Protein AF-A0A8T3WUC4-F1 (afdb_monomer_lite)

Structure (mmCIF, N/CA/C/O backbone):
data_AF-A0A8T3WUC4-F1
#
_entry.id   AF-A0A8T3WUC4-F1
#
loop_
_atom_site.group_PDB
_atom_site.id
_atom_site.type_symbol
_atom_site.label_atom_id
_atom_site.label_alt_id
_atom_site.label_comp_id
_atom_site.label_asym_id
_atom_site.label_entity_id
_atom_site.label_seq_id
_atom_site.pdbx_PDB_ins_code
_atom_site.Cartn_x
_atom_site.Cartn_y
_atom_site.Cartn_z
_atom_site.occupancy
_atom_site.B_iso_or_equiv
_atom_site.auth_seq_id
_atom_site.auth_comp_id
_atom_site.auth_asym_id
_atom_site.auth_atom_id
_atom_site.pdbx_PDB_model_num
ATOM 1 N N . MET A 1 1 ? -22.134 2.628 9.542 1.00 57.22 1 MET A N 1
ATOM 2 C CA . MET A 1 1 ? -23.073 1.561 9.973 1.00 57.22 1 MET A CA 1
ATOM 3 C C . MET A 1 1 ? -24.244 2.243 10.643 1.00 57.22 1 MET A C 1
ATOM 5 O O . MET A 1 1 ? -23.984 3.218 11.329 1.00 57.22 1 MET A O 1
ATOM 9 N N . ASP A 1 2 ? -25.475 1.762 10.462 1.00 74.12 2 ASP A N 1
ATOM 10 C CA . ASP A 1 2 ? -26.669 2.461 10.963 1.00 74.12 2 ASP A CA 1
ATOM 11 C C . ASP A 1 2 ? -27.264 1.668 12.128 1.00 74.12 2 ASP A C 1
ATOM 13 O O . ASP A 1 2 ? -27.366 0.436 12.059 1.00 74.12 2 ASP A O 1
ATOM 17 N N . GLY A 1 3 ? -27.671 2.361 13.187 1.00 86.12 3 GLY A N 1
ATOM 18 C CA . GLY A 1 3 ? -28.251 1.736 14.368 1.00 86.12 3 GLY A CA 1
ATOM 19 C C . GLY A 1 3 ? -29.194 2.658 15.124 1.00 86.12 3 GLY A C 1
ATOM 20 O O . GLY A 1 3 ? -29.451 3.788 14.723 1.00 86.12 3 GLY A O 1
ATOM 21 N N . THR A 1 4 ? -29.687 2.163 16.255 1.00 92.19 4 THR A N 1
ATOM 22 C CA . THR A 1 4 ? -30.542 2.922 17.171 1.00 92.19 4 THR A CA 1
ATOM 23 C C . THR A 1 4 ? -30.064 2.732 18.600 1.00 92.19 4 THR A C 1
ATOM 25 O O . THR A 1 4 ? -29.725 1.611 18.994 1.00 92.19 4 THR A O 1
ATOM 28 N N . ILE A 1 5 ? -30.108 3.791 19.399 1.00 94.88 5 ILE A N 1
ATOM 29 C CA . ILE A 1 5 ? -29.884 3.733 20.847 1.00 94.88 5 ILE A CA 1
ATOM 30 C C . ILE A 1 5 ? -31.087 4.282 21.604 1.00 94.88 5 ILE A C 1
ATOM 32 O O . ILE A 1 5 ? -31.905 5.008 21.046 1.00 94.88 5 ILE A O 1
ATOM 36 N N . THR A 1 6 ? -31.173 3.978 22.897 1.00 94.88 6 THR A N 1
ATOM 37 C CA . THR A 1 6 ? -32.136 4.609 23.803 1.00 94.88 6 THR A CA 1
ATOM 38 C C . THR A 1 6 ? -31.389 5.438 24.835 1.00 94.88 6 THR A C 1
ATOM 40 O O . THR A 1 6 ? -30.487 4.933 25.499 1.00 94.88 6 THR A O 1
ATOM 43 N N . PHE A 1 7 ? -31.790 6.694 25.004 1.00 95.44 7 PHE A N 1
ATOM 44 C CA . PHE A 1 7 ? -31.236 7.587 26.015 1.00 95.44 7 PHE A CA 1
ATOM 45 C C . PHE A 1 7 ? -32.336 8.494 26.571 1.00 95.44 7 PHE A C 1
ATOM 47 O O . PHE A 1 7 ? -33.139 9.051 25.822 1.00 95.44 7 PHE A O 1
ATOM 54 N N . GLN A 1 8 ? -32.429 8.605 27.898 1.00 93.56 8 GLN A N 1
ATOM 55 C CA . GLN A 1 8 ? -33.481 9.371 28.586 1.00 93.56 8 GLN A CA 1
ATOM 56 C C . GLN A 1 8 ? -34.918 9.017 28.158 1.00 93.56 8 GLN A C 1
ATOM 58 O O . GLN A 1 8 ? -35.809 9.870 28.120 1.00 93.56 8 GLN A O 1
ATOM 63 N N . GLY A 1 9 ? -35.151 7.751 27.806 1.00 92.38 9 GLY A N 1
ATOM 64 C CA . GLY A 1 9 ? -36.456 7.259 27.362 1.00 92.38 9 GLY A CA 1
ATOM 65 C C . GLY A 1 9 ? -36.867 7.667 25.941 1.00 92.38 9 GLY A C 1
ATOM 66 O O . GLY A 1 9 ? -38.019 7.436 25.577 1.00 92.38 9 GLY A O 1
ATOM 67 N N . ALA A 1 10 ? -35.962 8.252 25.152 1.00 94.44 10 ALA A N 1
ATOM 68 C CA . ALA A 1 10 ? -36.136 8.478 23.719 1.00 94.44 10 ALA A CA 1
ATOM 69 C C . ALA A 1 10 ? -35.209 7.556 22.915 1.00 94.44 10 ALA A C 1
ATOM 71 O O . ALA A 1 10 ? -34.124 7.206 23.381 1.00 94.44 10 ALA A O 1
ATOM 72 N N . GLU A 1 11 ? -35.652 7.156 21.726 1.00 95.69 11 GLU A N 1
ATOM 73 C CA . GLU A 1 11 ? -34.821 6.459 20.743 1.00 95.69 11 GLU A CA 1
ATOM 74 C C . GLU A 1 11 ? -34.134 7.489 19.842 1.00 95.69 11 GLU A C 1
ATOM 76 O O . GLU A 1 11 ? -34.745 8.509 19.524 1.00 95.69 11 GLU A O 1
ATOM 81 N N . TYR A 1 12 ? -32.880 7.227 19.474 1.00 93.75 12 TYR A N 1
ATOM 82 C CA . TYR A 1 12 ? -32.089 8.067 18.577 1.00 93.75 12 TYR A CA 1
ATOM 83 C C . TYR A 1 12 ? -31.428 7.206 17.512 1.00 93.75 12 TYR A C 1
ATOM 85 O O . TYR A 1 12 ? -30.850 6.160 17.835 1.00 93.75 12 TYR A O 1
ATOM 93 N N . ASP A 1 13 ? -31.459 7.688 16.276 1.00 94.44 13 ASP A N 1
ATOM 94 C CA . ASP A 1 13 ? -30.699 7.105 15.175 1.00 94.44 13 ASP A CA 1
ATOM 95 C C . ASP A 1 13 ? -29.213 7.481 15.290 1.00 94.44 13 ASP A C 1
ATOM 97 O O . ASP A 1 13 ? -28.855 8.623 15.608 1.00 94.44 13 ASP A O 1
ATOM 101 N N . ILE A 1 14 ? -28.342 6.504 15.038 1.00 93.62 14 ILE A N 1
ATOM 102 C CA . ILE A 1 14 ? -26.885 6.668 15.068 1.00 93.62 14 ILE A CA 1
ATOM 103 C C . ILE A 1 14 ? -26.254 6.147 13.789 1.00 93.62 14 ILE A C 1
ATOM 105 O O . ILE A 1 14 ? -26.761 5.213 13.159 1.00 93.62 14 ILE A O 1
ATOM 109 N N . GLU A 1 15 ? -25.105 6.726 13.463 1.00 91.81 15 GLU A N 1
ATOM 110 C CA . GLU A 1 15 ? -24.282 6.343 12.329 1.00 91.81 15 GLU A CA 1
ATOM 111 C C . GLU A 1 15 ? -22.811 6.246 12.744 1.00 91.81 15 GLU A C 1
ATOM 113 O O . GLU A 1 15 ? -22.287 7.074 13.488 1.00 91.81 15 GLU A O 1
ATOM 118 N N . GLU A 1 16 ? -22.134 5.218 12.246 1.00 91.31 16 GLU A N 1
ATOM 119 C CA . GLU A 1 16 ? -20.689 5.041 12.394 1.00 91.31 16 GLU A CA 1
ATOM 120 C C . GLU A 1 16 ? -19.970 5.292 11.068 1.00 91.31 16 GLU A C 1
ATOM 122 O O . GLU A 1 16 ? -20.367 4.730 10.036 1.00 91.31 16 GLU A O 1
ATOM 127 N N . PHE A 1 17 ? -18.880 6.055 11.114 1.00 90.00 17 PHE A N 1
ATOM 128 C CA . PHE A 1 17 ? -18.072 6.431 9.957 1.00 90.00 17 PHE A CA 1
ATOM 129 C C . PHE A 1 17 ? -16.621 6.009 10.150 1.00 90.00 17 PHE A C 1
ATOM 131 O O . PHE A 1 17 ? -16.061 6.191 11.226 1.00 90.00 17 PHE A O 1
ATOM 138 N N . LEU A 1 18 ? -16.014 5.486 9.087 1.00 91.31 18 LEU A N 1
ATOM 139 C CA . LEU A 1 18 ? -14.565 5.449 8.932 1.00 91.31 18 LEU A CA 1
ATOM 140 C C . LEU A 1 18 ? -14.216 6.463 7.852 1.00 91.31 18 LEU A C 1
ATOM 142 O O . LEU A 1 18 ? -14.682 6.336 6.717 1.00 91.31 18 LEU A O 1
ATOM 146 N N . GLU A 1 19 ? -13.400 7.442 8.201 1.00 89.69 19 GLU A N 1
ATOM 147 C CA . GLU A 1 19 ? -12.905 8.438 7.269 1.00 89.69 19 GLU A CA 1
ATOM 148 C C . GLU A 1 19 ? -11.410 8.272 7.056 1.00 89.69 19 GLU A C 1
ATOM 150 O O . GLU A 1 19 ? -10.634 8.107 7.995 1.00 89.69 19 GLU A O 1
ATOM 155 N N . ILE A 1 20 ? -11.029 8.310 5.785 1.00 90.75 20 ILE A N 1
ATOM 156 C CA . ILE A 1 20 ? -9.648 8.243 5.332 1.00 90.75 20 ILE A CA 1
ATOM 157 C C . ILE A 1 20 ? -9.427 9.487 4.477 1.00 90.75 20 ILE A C 1
ATOM 159 O O . ILE A 1 20 ? -10.244 9.786 3.603 1.00 90.75 20 ILE A O 1
ATOM 163 N N . ASN A 1 21 ? -8.327 10.195 4.715 1.00 88.00 21 ASN A N 1
ATOM 164 C CA . ASN A 1 21 ? -7.932 11.413 3.999 1.00 88.00 21 ASN A CA 1
ATOM 165 C C . ASN A 1 21 ? -8.802 12.651 4.267 1.00 88.00 21 ASN A C 1
ATOM 167 O O . ASN A 1 21 ? -9.012 13.483 3.378 1.00 88.00 21 ASN A O 1
ATOM 171 N N . GLN A 1 22 ? -9.318 12.796 5.489 1.00 81.56 22 GLN A N 1
ATOM 172 C CA . GLN A 1 22 ? -10.042 14.005 5.882 1.00 81.56 22 GLN A CA 1
ATOM 173 C C . GLN A 1 22 ? -9.071 15.193 6.051 1.00 81.56 22 GLN A C 1
ATOM 175 O O . GLN A 1 22 ? -7.919 15.034 6.449 1.00 81.56 22 GLN A O 1
ATOM 180 N N . ALA A 1 23 ? -9.540 16.407 5.745 1.00 75.75 23 ALA A N 1
ATOM 181 C CA . ALA A 1 23 ? -8.845 17.675 6.021 1.00 75.75 23 ALA A CA 1
ATOM 182 C C . ALA A 1 23 ? -7.428 17.837 5.413 1.00 75.75 23 ALA A C 1
ATOM 184 O O . ALA A 1 23 ? -6.690 18.740 5.801 1.00 75.75 23 ALA A O 1
ATOM 185 N N . GLY A 1 24 ? -7.070 17.036 4.404 1.00 77.75 24 GLY A N 1
ATOM 186 C CA . GLY A 1 24 ? -5.795 17.142 3.684 1.00 77.75 24 GLY A CA 1
ATOM 187 C C . GLY A 1 24 ? -4.657 16.292 4.252 1.00 77.75 24 GLY A C 1
ATOM 188 O O . GLY A 1 24 ? -3.587 16.268 3.643 1.00 77.75 24 GLY A O 1
ATOM 189 N N . ASN A 1 25 ? -4.885 15.564 5.348 1.00 87.25 25 ASN A N 1
ATOM 190 C CA . ASN A 1 25 ? -3.987 14.494 5.782 1.00 87.25 25 ASN A CA 1
ATOM 191 C C . ASN A 1 25 ? -4.116 13.310 4.819 1.00 87.25 25 ASN A C 1
ATOM 193 O O . ASN A 1 25 ? -5.189 13.084 4.257 1.00 87.25 25 ASN A O 1
ATOM 197 N N . LYS A 1 26 ? -3.019 12.589 4.573 1.00 91.00 26 LYS A N 1
ATOM 198 C CA . LYS A 1 26 ? -2.939 11.596 3.497 1.00 91.00 26 LYS A CA 1
ATOM 199 C C . LYS A 1 26 ? -2.566 10.223 4.045 1.00 91.00 26 LYS A C 1
ATOM 201 O O . LYS A 1 26 ? -1.584 10.070 4.756 1.00 91.00 26 LYS A O 1
ATOM 206 N N . VAL A 1 27 ? -3.359 9.248 3.644 1.00 94.44 27 VAL A N 1
ATOM 207 C CA . VAL A 1 27 ? -3.057 7.837 3.508 1.00 94.44 27 VAL A CA 1
ATOM 208 C C . VAL A 1 27 ? -2.813 7.603 2.026 1.00 94.44 27 VAL A C 1
ATOM 210 O O . VAL A 1 27 ? -3.660 7.956 1.188 1.00 94.44 27 VAL A O 1
ATOM 213 N N . SER A 1 28 ? -1.664 7.034 1.691 1.00 94.38 28 SER A N 1
ATOM 214 C CA . SER A 1 28 ? -1.311 6.720 0.313 1.00 94.38 28 SER A CA 1
ATOM 215 C C . SER A 1 28 ? -0.607 5.396 0.169 1.00 94.38 28 SER A C 1
ATOM 217 O O . SER A 1 28 ? 0.028 4.898 1.086 1.00 94.38 28 SER A O 1
ATOM 219 N N . VAL A 1 29 ? -0.776 4.819 -1.015 1.00 95.44 29 VAL A N 1
ATOM 220 C CA . VAL A 1 29 ? 0.019 3.682 -1.441 1.00 95.44 29 VAL A CA 1
ATOM 221 C C . VAL A 1 29 ? 1.243 4.230 -2.144 1.00 95.44 29 VAL A C 1
ATOM 223 O O . VAL A 1 29 ? 1.097 4.960 -3.129 1.00 95.44 29 VAL A O 1
ATOM 226 N N . ASP A 1 30 ? 2.413 3.861 -1.644 1.00 96.31 30 ASP A N 1
ATOM 227 C CA . ASP A 1 30 ? 3.683 4.376 -2.121 1.00 96.31 30 ASP A CA 1
ATOM 228 C C . ASP A 1 30 ? 4.702 3.265 -2.399 1.00 96.31 30 ASP A C 1
ATOM 230 O O . ASP A 1 30 ? 4.576 2.122 -1.962 1.00 96.31 30 ASP A O 1
ATOM 234 N N . THR A 1 31 ? 5.689 3.624 -3.210 1.00 97.06 31 THR A N 1
ATOM 235 C CA . THR A 1 31 ? 6.861 2.839 -3.616 1.00 97.06 31 THR A CA 1
ATOM 236 C C . THR A 1 31 ? 8.108 3.654 -3.297 1.00 97.06 31 THR A C 1
ATOM 238 O O . THR A 1 31 ? 7.990 4.852 -3.041 1.00 97.06 31 THR A O 1
ATOM 241 N N . SER A 1 32 ? 9.300 3.070 -3.430 1.00 96.94 32 SER A N 1
ATOM 242 C CA . SER A 1 32 ? 10.557 3.813 -3.247 1.00 96.94 32 SER A CA 1
ATOM 243 C C . SER A 1 32 ? 10.735 5.033 -4.161 1.00 96.94 32 SER A C 1
ATOM 245 O O . SER A 1 32 ? 11.533 5.913 -3.859 1.00 96.94 32 SER A O 1
ATOM 247 N N . LEU A 1 33 ? 10.004 5.125 -5.281 1.00 95.75 33 LEU A N 1
ATOM 248 C CA . LEU A 1 33 ? 10.066 6.288 -6.177 1.00 95.75 33 LEU A CA 1
ATOM 249 C C . LEU A 1 33 ? 8.912 7.275 -5.987 1.00 95.75 33 LEU A C 1
ATOM 251 O O . LEU A 1 33 ? 9.014 8.422 -6.420 1.00 95.75 33 LEU A O 1
ATOM 255 N N . THR A 1 34 ? 7.808 6.868 -5.359 1.00 93.94 34 THR A N 1
ATOM 256 C CA . THR A 1 34 ? 6.688 7.784 -5.075 1.00 93.94 34 THR A CA 1
ATOM 257 C C . THR A 1 34 ? 6.716 8.343 -3.657 1.00 93.94 34 THR A C 1
ATOM 259 O O . THR A 1 34 ? 6.130 9.408 -3.443 1.00 93.94 34 THR A O 1
ATOM 262 N N . SER A 1 35 ? 7.427 7.686 -2.738 1.00 94.25 35 SER A N 1
ATOM 263 C CA . SER A 1 35 ? 7.760 8.208 -1.414 1.00 94.25 35 SER A CA 1
ATOM 264 C C . SER A 1 35 ? 9.050 9.039 -1.438 1.00 94.25 35 SER A C 1
ATOM 266 O O . SER A 1 35 ? 9.667 9.270 -2.481 1.00 94.25 35 SER A O 1
ATOM 268 N N . SER A 1 36 ? 9.458 9.518 -0.264 1.00 91.38 36 SER A N 1
ATOM 269 C CA . SER A 1 36 ? 10.788 10.090 -0.037 1.00 91.38 36 SER A CA 1
ATOM 270 C C . SER A 1 36 ? 11.827 9.069 0.444 1.00 91.38 36 SER A C 1
ATOM 272 O O . SER A 1 36 ? 12.905 9.494 0.855 1.00 91.38 36 SER A O 1
ATOM 274 N N . GLU A 1 37 ? 11.502 7.774 0.430 1.00 95.06 37 GLU A N 1
ATOM 275 C CA . GLU A 1 37 ? 12.264 6.712 1.091 1.00 95.06 37 GLU A CA 1
ATOM 276 C C . GLU A 1 37 ? 12.735 5.639 0.103 1.00 95.06 37 GLU A C 1
ATOM 278 O O . GLU A 1 37 ? 11.933 4.907 -0.477 1.00 95.06 37 GLU A O 1
ATOM 283 N N . ASP A 1 38 ? 14.052 5.526 -0.060 1.00 94.12 38 ASP A N 1
ATOM 284 C CA . ASP A 1 38 ? 14.659 4.538 -0.950 1.00 94.12 38 ASP A CA 1
ATOM 285 C C . ASP A 1 38 ? 14.617 3.127 -0.341 1.00 94.12 38 ASP A C 1
ATOM 287 O O . ASP A 1 38 ? 14.507 2.148 -1.084 1.00 94.12 38 ASP A O 1
ATOM 291 N N . ASP A 1 39 ? 14.641 3.018 0.996 1.00 96.81 39 ASP A N 1
ATOM 292 C CA . ASP A 1 39 ? 14.735 1.750 1.733 1.00 96.81 39 ASP A CA 1
ATOM 293 C C . ASP A 1 39 ? 13.496 0.852 1.568 1.00 96.81 39 ASP A C 1
ATOM 295 O O . ASP A 1 39 ? 13.556 -0.344 1.859 1.00 96.81 39 ASP A O 1
ATOM 299 N N . TYR A 1 40 ? 12.395 1.367 1.005 1.00 97.44 40 TYR A N 1
ATOM 300 C CA . TYR A 1 40 ? 11.284 0.521 0.555 1.00 97.44 40 TYR A CA 1
ATOM 301 C C . TYR A 1 40 ? 11.688 -0.432 -0.576 1.00 97.44 40 TYR A C 1
ATOM 303 O O . TYR A 1 40 ? 11.032 -1.447 -0.790 1.00 97.44 40 TYR A O 1
ATOM 311 N N . GLN A 1 41 ? 12.759 -0.133 -1.313 1.00 97.12 41 GLN A N 1
ATOM 312 C CA . GLN A 1 41 ? 13.249 -0.930 -2.432 1.00 97.12 41 GLN A CA 1
ATOM 313 C C . GLN A 1 41 ? 12.135 -1.246 -3.453 1.00 97.12 41 GLN A C 1
ATOM 315 O O . GLN A 1 41 ? 11.564 -0.346 -4.079 1.00 97.12 41 GLN A O 1
ATOM 320 N N . THR A 1 42 ? 11.778 -2.527 -3.609 1.00 97.25 42 THR A N 1
ATOM 321 C CA . THR A 1 42 ? 10.674 -2.969 -4.466 1.00 97.25 42 THR A CA 1
ATOM 322 C C . THR A 1 42 ? 9.334 -3.065 -3.750 1.00 97.25 42 THR A C 1
ATOM 324 O O . THR A 1 42 ? 8.355 -3.407 -4.409 1.00 97.25 42 THR A O 1
ATOM 327 N N . ASP A 1 43 ? 9.266 -2.839 -2.443 1.00 97.69 43 ASP A N 1
ATOM 328 C CA . ASP A 1 43 ? 8.024 -2.964 -1.692 1.00 97.69 43 ASP A CA 1
ATOM 329 C C . ASP A 1 43 ? 7.031 -1.859 -2.068 1.00 97.69 43 ASP A C 1
ATOM 331 O O . ASP A 1 43 ? 7.379 -0.742 -2.460 1.00 97.69 43 ASP A O 1
ATOM 335 N N . VAL A 1 44 ? 5.754 -2.216 -1.952 1.00 97.75 44 VAL A N 1
ATOM 336 C CA . VAL A 1 44 ? 4.629 -1.288 -2.007 1.00 97.75 44 VAL A CA 1
ATOM 337 C C . VAL A 1 44 ? 4.062 -1.214 -0.599 1.00 97.75 44 VAL A C 1
ATOM 339 O O . VAL A 1 44 ? 3.736 -2.253 -0.015 1.00 97.75 44 VAL A O 1
ATOM 342 N N . VAL A 1 45 ? 3.948 -0.003 -0.065 1.00 98.19 45 VAL A N 1
ATOM 343 C CA . VAL A 1 45 ? 3.587 0.241 1.334 1.00 98.19 45 VAL A CA 1
ATOM 344 C C . VAL A 1 45 ? 2.408 1.200 1.451 1.00 98.19 45 VAL A C 1
ATOM 346 O O . VAL A 1 45 ? 2.080 1.918 0.505 1.00 98.19 45 VAL A O 1
ATOM 349 N N . LEU A 1 46 ? 1.753 1.202 2.611 1.00 97.81 46 LEU A N 1
ATOM 350 C CA . LEU A 1 46 ? 0.694 2.145 2.957 1.00 97.81 46 LEU A CA 1
ATOM 351 C C . LEU A 1 46 ? 1.239 3.224 3.904 1.00 97.81 46 LEU A C 1
ATOM 353 O O . LEU A 1 46 ? 1.299 3.013 5.113 1.00 97.81 46 LEU A O 1
ATOM 357 N N . GLU A 1 47 ? 1.609 4.383 3.365 1.00 97.56 47 GLU A N 1
ATOM 358 C CA . GLU A 1 47 ? 1.984 5.542 4.176 1.00 97.56 47 GLU A CA 1
ATOM 359 C C . GLU A 1 47 ? 0.751 6.198 4.798 1.00 97.56 47 GLU A C 1
ATOM 361 O O . GLU A 1 47 ? -0.314 6.285 4.179 1.00 97.56 47 GLU A O 1
ATOM 366 N N . VAL A 1 48 ? 0.898 6.675 6.032 1.00 97.44 48 VAL A N 1
ATOM 367 C CA . VAL A 1 48 ? -0.168 7.268 6.838 1.00 97.44 48 VAL A CA 1
ATOM 368 C C . VAL A 1 48 ? 0.361 8.493 7.567 1.00 97.44 48 VAL A C 1
ATOM 370 O O . VAL A 1 48 ? 1.214 8.400 8.446 1.00 97.44 48 VAL A O 1
ATOM 373 N N . ALA A 1 49 ? -0.190 9.659 7.244 1.00 96.69 49 ALA A N 1
ATOM 374 C CA . ALA A 1 49 ? 0.010 10.854 8.048 1.00 96.69 49 ALA A CA 1
ATOM 375 C C . ALA A 1 49 ? -0.780 10.776 9.367 1.00 96.69 49 ALA A C 1
ATOM 377 O O . ALA A 1 49 ? -1.812 10.106 9.462 1.00 96.69 49 ALA A O 1
ATOM 378 N N . ARG A 1 50 ? -0.334 11.534 10.373 1.00 95.94 50 ARG A N 1
ATOM 379 C CA . ARG A 1 50 ? -1.109 11.774 11.598 1.00 95.94 50 ARG A CA 1
ATOM 380 C C . ARG A 1 50 ? -2.493 12.343 11.253 1.00 95.94 50 ARG A C 1
ATOM 382 O O . ARG A 1 50 ? -2.617 13.115 10.299 1.00 95.94 50 ARG A O 1
ATOM 389 N N . ASP A 1 51 ? -3.518 11.945 12.001 1.00 94.75 51 ASP A N 1
ATOM 390 C CA . ASP A 1 51 ? -4.918 12.358 11.826 1.00 94.75 51 ASP A CA 1
ATOM 391 C C . ASP A 1 51 ? -5.501 12.066 10.423 1.00 94.75 51 ASP A C 1
ATOM 393 O O . ASP A 1 51 ? -6.424 12.752 9.966 1.00 94.75 51 ASP A O 1
ATOM 397 N N . ALA A 1 52 ? -4.948 11.094 9.689 1.00 95.56 52 ALA A N 1
ATOM 398 C CA . ALA A 1 52 ? -5.409 10.718 8.349 1.00 95.56 52 ALA A CA 1
ATOM 399 C C . ALA A 1 52 ? -6.492 9.627 8.360 1.00 95.56 52 ALA A C 1
ATOM 401 O O . ALA A 1 52 ? -7.244 9.507 7.389 1.00 95.56 52 ALA A O 1
ATOM 402 N N . ILE A 1 53 ? -6.575 8.850 9.443 1.00 96.19 53 ILE A N 1
ATOM 403 C CA . ILE A 1 53 ? -7.550 7.787 9.682 1.00 96.19 53 ILE A CA 1
ATOM 404 C C . ILE A 1 53 ? -8.370 8.172 10.906 1.00 96.19 53 ILE A C 1
ATOM 406 O O . ILE A 1 53 ? -7.840 8.297 12.010 1.00 96.19 53 ILE A O 1
ATOM 410 N N . LYS A 1 54 ? -9.681 8.317 10.715 1.00 95.31 54 LYS A N 1
ATOM 411 C CA . LYS A 1 54 ? -10.611 8.693 11.778 1.00 95.31 54 LYS A CA 1
ATOM 412 C C . LYS A 1 54 ? -11.796 7.751 11.816 1.00 95.31 54 LYS A C 1
ATOM 414 O O . LYS A 1 54 ? -12.307 7.326 10.781 1.00 95.31 54 LYS A O 1
ATOM 419 N N . TYR A 1 55 ? -12.257 7.443 13.017 1.00 95.31 55 TYR A N 1
ATOM 420 C CA . TYR A 1 55 ? -13.504 6.727 13.231 1.00 95.31 55 TYR A CA 1
ATOM 421 C C . TYR A 1 55 ? -14.443 7.582 14.065 1.00 95.31 55 TYR A C 1
ATOM 423 O O . TYR A 1 55 ? -14.036 8.118 15.092 1.00 95.31 55 TYR A O 1
ATOM 431 N N . TYR A 1 56 ? -15.707 7.656 13.660 1.00 94.31 56 TYR A N 1
ATOM 432 C CA . TYR A 1 56 ? -16.726 8.448 14.334 1.00 94.31 56 TYR A CA 1
ATOM 433 C C . TYR A 1 56 ? -17.953 7.608 14.667 1.00 94.31 56 TYR A C 1
ATOM 435 O O . TYR A 1 56 ? -18.438 6.830 13.851 1.00 94.31 56 TYR A O 1
ATOM 443 N N . TYR A 1 57 ? -18.493 7.849 15.853 1.00 95.31 57 TYR A N 1
ATOM 444 C CA . TYR A 1 57 ? -19.821 7.486 16.311 1.00 95.31 57 TYR A CA 1
ATOM 445 C C . TYR A 1 57 ? -20.644 8.770 16.418 1.00 95.31 57 TYR A C 1
ATOM 447 O O . TYR A 1 57 ? -20.397 9.632 17.269 1.00 95.31 57 TYR A O 1
ATOM 455 N N . ALA A 1 58 ? -21.607 8.900 15.521 1.00 93.94 58 ALA A N 1
ATOM 456 C CA . ALA A 1 58 ? -22.367 10.109 15.273 1.00 93.94 58 ALA A CA 1
ATOM 457 C C . ALA A 1 58 ? -23.862 9.874 15.512 1.00 93.94 58 ALA A C 1
ATOM 459 O O . ALA A 1 58 ? -24.362 8.752 15.427 1.00 93.94 58 ALA A O 1
ATOM 460 N N . PHE A 1 59 ? -24.584 10.953 15.797 1.00 94.25 59 PHE A N 1
ATOM 461 C CA . PHE A 1 59 ? -26.015 10.932 16.070 1.00 94.25 59 PHE A CA 1
ATOM 462 C C . PHE A 1 59 ? -26.755 11.595 14.911 1.00 94.25 59 PHE A C 1
ATOM 464 O O . PHE A 1 59 ? -26.610 12.795 14.674 1.00 94.25 59 PHE A O 1
ATOM 471 N N . SER A 1 60 ? -27.582 10.837 14.198 1.00 92.19 60 SER A N 1
ATOM 472 C CA . SER A 1 60 ? -28.326 11.344 13.035 1.00 92.19 60 SER A CA 1
ATOM 473 C C . SER A 1 60 ? -29.455 12.304 13.436 1.00 92.19 60 SER A C 1
ATOM 475 O O . SER A 1 60 ? -30.026 13.003 12.598 1.00 92.19 60 SER A O 1
ATOM 477 N N . GLU A 1 61 ? -29.737 12.406 14.735 1.00 91.25 61 GLU A N 1
ATOM 478 C CA . GLU A 1 61 ? -30.744 13.280 15.321 1.00 91.25 61 GLU A CA 1
ATOM 479 C C . GLU A 1 61 ? -30.165 14.146 16.448 1.00 91.25 61 GLU A C 1
ATOM 481 O O . GLU A 1 61 ? -29.100 13.887 17.008 1.00 91.25 61 GLU A O 1
ATOM 486 N N . ALA A 1 62 ? -30.880 15.217 16.788 1.00 91.75 62 ALA A N 1
ATOM 487 C CA . ALA A 1 62 ? -30.495 16.111 17.871 1.00 91.75 62 ALA A CA 1
ATOM 488 C C . ALA A 1 62 ? -30.552 15.408 19.236 1.00 91.75 62 ALA A C 1
ATOM 490 O O . ALA A 1 62 ? -31.636 15.051 19.697 1.00 91.75 62 ALA A O 1
ATOM 491 N N . ILE A 1 63 ? -29.411 15.304 19.922 1.00 91.62 63 ILE A N 1
ATOM 492 C CA . ILE A 1 63 ? -29.283 14.650 21.231 1.00 91.62 63 ILE A CA 1
ATOM 493 C C . ILE A 1 63 ? -28.520 15.529 22.232 1.00 91.62 63 ILE A C 1
ATOM 495 O O . ILE A 1 63 ? -27.492 16.121 21.912 1.00 91.62 63 ILE A O 1
ATOM 499 N N . GLN A 1 64 ? -29.005 15.582 23.476 1.00 92.06 64 GLN A N 1
ATOM 500 C CA . GLN A 1 64 ? -28.369 16.319 24.575 1.00 92.06 64 GLN A CA 1
ATOM 501 C C . GLN A 1 64 ? -27.490 15.391 25.417 1.00 92.06 64 GLN A C 1
ATOM 503 O O . GLN A 1 64 ? -27.875 14.979 26.512 1.00 92.06 64 GLN A O 1
ATOM 508 N N . VAL A 1 65 ? -26.317 15.053 24.880 1.00 92.69 65 VAL A N 1
ATOM 509 C CA . VAL A 1 65 ? -25.353 14.110 25.479 1.00 92.69 65 VAL A CA 1
ATOM 510 C C . VAL A 1 65 ? -24.950 14.513 26.906 1.00 92.69 65 VAL A C 1
ATOM 512 O O . VAL A 1 65 ? -24.798 13.652 27.771 1.00 92.69 65 VAL A O 1
ATOM 515 N N . ASN A 1 66 ? -24.896 15.817 27.193 1.00 91.62 66 ASN A N 1
ATOM 516 C CA . ASN A 1 66 ? -24.539 16.352 28.505 1.00 91.62 66 ASN A CA 1
ATOM 517 C C . ASN A 1 66 ? -25.532 16.073 29.644 1.00 91.62 66 ASN A C 1
ATOM 519 O O . ASN A 1 66 ? -25.243 16.337 30.805 1.00 91.62 66 ASN A O 1
ATOM 523 N N . LYS A 1 67 ? -26.709 15.514 29.350 1.00 92.81 67 LYS A N 1
ATOM 524 C CA . LYS A 1 67 ? -27.648 15.094 30.399 1.00 92.81 67 LYS A CA 1
ATOM 525 C C . LYS A 1 67 ? -27.354 13.715 30.987 1.00 92.81 67 LYS A C 1
ATOM 527 O O . LYS A 1 67 ? -28.147 13.222 31.793 1.00 92.81 67 LYS A O 1
ATOM 532 N N . THR A 1 68 ? -26.285 13.068 30.541 1.00 93.50 68 THR A N 1
ATOM 533 C CA . THR A 1 68 ? -25.895 11.759 31.049 1.00 93.50 68 THR A CA 1
ATOM 534 C C . THR A 1 68 ? -25.511 11.836 32.528 1.00 93.50 68 THR A C 1
ATOM 536 O O . THR A 1 68 ? -24.981 12.844 32.986 1.00 93.50 68 THR A O 1
ATOM 539 N N . THR A 1 69 ? -25.808 10.789 33.296 1.00 92.19 69 THR A N 1
ATOM 540 C CA . THR A 1 69 ? -25.434 10.700 34.718 1.00 92.19 69 THR A CA 1
ATOM 541 C C . THR A 1 69 ? -25.040 9.271 35.070 1.00 92.19 69 THR A C 1
ATOM 543 O O . THR A 1 69 ? -25.427 8.336 34.376 1.00 92.19 69 THR A O 1
ATOM 546 N N . SER A 1 70 ? -24.366 9.048 36.201 1.00 88.81 70 SER A N 1
ATOM 547 C CA . SER A 1 70 ? -24.056 7.682 36.656 1.00 88.81 70 SER A CA 1
ATOM 548 C C . SER A 1 70 ? -25.307 6.822 36.902 1.00 88.81 70 SER A C 1
ATOM 550 O O . SER A 1 70 ? -25.214 5.605 36.883 1.00 88.81 70 SER A O 1
ATOM 552 N N . SER A 1 71 ? -26.477 7.433 37.135 1.00 88.94 71 SER A N 1
ATOM 553 C CA . SER A 1 71 ? -27.758 6.725 37.299 1.00 88.94 71 SER A CA 1
ATOM 554 C C . SER A 1 71 ? -28.570 6.556 36.010 1.00 88.94 71 SER A C 1
ATOM 556 O O . SER A 1 71 ? -29.552 5.821 36.012 1.00 88.94 71 SER A O 1
ATOM 558 N N . ASP A 1 72 ? -28.206 7.273 34.948 1.00 92.62 72 ASP A N 1
ATOM 559 C CA . ASP A 1 72 ? -28.842 7.225 33.625 1.00 92.62 72 ASP A CA 1
ATOM 560 C C . ASP A 1 72 ? -27.756 7.475 32.560 1.00 92.62 72 ASP A C 1
ATOM 562 O O . ASP A 1 72 ? -27.673 8.581 32.010 1.00 92.62 72 ASP A O 1
ATOM 566 N N . PRO A 1 73 ? -26.827 6.514 32.368 1.00 95.31 73 PRO A N 1
ATOM 567 C CA . PRO A 1 73 ? -25.677 6.703 31.497 1.00 95.31 73 PRO A CA 1
ATOM 568 C C . PRO A 1 73 ? -26.050 6.553 30.020 1.00 95.31 73 PRO A C 1
ATOM 570 O O . PRO A 1 73 ? -26.813 5.662 29.634 1.00 95.31 73 PRO A O 1
ATOM 573 N N . LEU A 1 74 ? -25.426 7.354 29.158 1.00 96.06 74 LEU A N 1
ATOM 574 C CA . LEU A 1 74 ? -25.459 7.148 27.715 1.00 96.06 74 LEU A CA 1
ATOM 575 C C . LEU A 1 74 ? -24.635 5.900 27.371 1.00 96.06 74 LEU A C 1
ATOM 577 O O . LEU A 1 74 ? -23.410 5.894 27.480 1.00 96.06 74 LEU A O 1
ATOM 581 N N . SER A 1 75 ? -25.322 4.838 26.959 1.00 95.31 75 SER A N 1
ATOM 582 C CA . SER A 1 75 ? -24.705 3.569 26.572 1.00 95.31 75 SER A CA 1
ATOM 583 C C . SER A 1 75 ? -24.620 3.460 25.053 1.00 95.31 75 SER A C 1
ATOM 585 O O . SER A 1 75 ? -25.649 3.364 24.385 1.00 95.31 75 SER A O 1
ATOM 587 N N . ILE A 1 76 ? -23.403 3.434 24.511 1.00 94.75 76 ILE A N 1
ATOM 588 C CA . ILE A 1 76 ? -23.149 3.297 23.070 1.00 94.75 76 ILE A CA 1
ATOM 589 C C . ILE A 1 76 ? -22.330 2.041 22.768 1.00 94.75 76 ILE A C 1
ATOM 591 O O . ILE A 1 76 ? -21.604 1.530 23.623 1.00 94.75 76 ILE A O 1
ATOM 595 N N . LYS A 1 77 ? -22.447 1.526 21.541 1.00 91.31 77 LYS A N 1
ATOM 596 C CA . LYS A 1 77 ? -21.556 0.485 21.012 1.00 91.31 77 LYS A CA 1
ATOM 597 C C . LYS A 1 77 ? -20.448 1.168 20.221 1.00 91.31 77 LYS A C 1
ATOM 599 O O . LYS A 1 77 ? -20.661 1.562 19.087 1.00 91.31 77 LYS A O 1
ATOM 604 N N . PHE A 1 78 ? -19.291 1.338 20.844 1.00 93.25 78 PHE A N 1
ATOM 605 C CA . PHE A 1 78 ? -18.154 2.042 20.267 1.00 93.25 78 PHE A CA 1
ATOM 606 C C . PHE A 1 78 ? -17.022 1.047 20.012 1.00 93.25 78 PHE A C 1
ATOM 608 O O . PHE A 1 78 ? -16.566 0.388 20.949 1.00 93.25 78 PHE A O 1
ATOM 615 N N . LEU A 1 79 ? -16.603 0.900 18.749 1.00 91.75 79 LEU A N 1
ATOM 616 C CA . LEU A 1 79 ? -15.532 -0.019 18.335 1.00 91.75 79 LEU A CA 1
ATOM 617 C C . LEU A 1 79 ? -15.721 -1.446 18.886 1.00 91.75 79 LEU A C 1
ATOM 619 O O . LEU A 1 79 ? -14.818 -2.044 19.471 1.00 91.75 79 LEU A O 1
ATOM 623 N N . GLY A 1 80 ? -16.946 -1.967 18.781 1.00 87.19 80 GLY A N 1
ATOM 624 C CA . GLY A 1 80 ? -17.302 -3.322 19.215 1.00 87.19 80 GLY A CA 1
ATOM 625 C C . GLY A 1 80 ? -17.502 -3.515 20.725 1.00 87.19 80 GLY A C 1
ATOM 626 O O . GLY A 1 80 ? -17.924 -4.596 21.141 1.00 87.19 80 GLY A O 1
ATOM 627 N N . LYS A 1 81 ? -17.270 -2.493 21.558 1.00 87.12 81 LYS A N 1
ATOM 628 C CA . LYS A 1 81 ? -17.480 -2.546 23.015 1.00 87.12 81 LYS A CA 1
ATOM 629 C C . LYS A 1 81 ? -18.643 -1.663 23.454 1.00 87.12 81 LYS A C 1
ATOM 631 O O . LYS A 1 81 ? -18.980 -0.679 22.806 1.00 87.12 81 LYS A O 1
ATOM 636 N N . THR A 1 82 ? -19.282 -2.022 24.568 1.00 89.50 82 THR A N 1
ATOM 637 C CA . THR A 1 82 ? -20.213 -1.102 25.236 1.00 89.50 82 THR A CA 1
ATOM 638 C C . THR A 1 82 ? -19.399 -0.044 25.965 1.00 89.50 82 THR A C 1
ATOM 640 O O . THR A 1 82 ? -18.613 -0.396 26.839 1.00 89.50 82 THR A O 1
ATOM 643 N N . LEU A 1 83 ? -19.620 1.225 25.648 1.00 93.56 83 LEU A N 1
ATOM 644 C CA . LEU A 1 83 ? -19.104 2.356 26.407 1.00 93.56 83 LEU A CA 1
ATOM 645 C C . LEU A 1 83 ? -20.279 3.003 27.149 1.00 93.56 83 LEU A C 1
ATOM 647 O O . LEU A 1 83 ? -21.244 3.428 26.511 1.00 93.56 83 LEU A O 1
ATOM 651 N N . LYS A 1 84 ? -20.217 3.047 28.485 1.00 95.12 84 LYS A N 1
ATOM 652 C CA . LYS A 1 84 ? -21.206 3.746 29.322 1.00 95.12 84 LYS A CA 1
ATOM 653 C C . LYS A 1 84 ? -20.624 5.093 29.737 1.00 95.12 84 LYS A C 1
ATOM 655 O O . LYS A 1 84 ? -19.736 5.142 30.584 1.00 95.12 84 LYS A O 1
ATOM 660 N N . ILE A 1 85 ? -21.104 6.173 29.134 1.00 96.31 85 ILE A N 1
ATOM 661 C CA . ILE A 1 85 ? -20.697 7.538 29.468 1.00 96.31 85 ILE A CA 1
ATOM 662 C C . ILE A 1 85 ? -21.552 7.990 30.646 1.00 96.31 85 ILE A C 1
ATOM 664 O O . ILE A 1 85 ? -22.771 8.060 30.531 1.00 96.31 85 ILE A O 1
ATOM 668 N N . THR A 1 86 ? -20.932 8.281 31.782 1.00 95.31 86 THR A N 1
ATOM 669 C CA . THR A 1 86 ? -21.625 8.564 33.048 1.00 95.31 86 THR A CA 1
ATOM 670 C C . THR A 1 86 ? -21.649 10.030 33.425 1.00 95.31 86 THR A C 1
ATOM 672 O O . THR A 1 86 ? -22.375 10.403 34.340 1.00 95.31 86 THR A O 1
ATOM 675 N N . ASP A 1 87 ? -20.809 10.834 32.790 1.00 94.38 87 ASP A N 1
ATOM 676 C CA . ASP A 1 87 ? -20.749 12.267 33.026 1.00 94.38 87 ASP A CA 1
ATOM 677 C C . ASP A 1 87 ? -20.183 12.953 31.789 1.00 94.38 87 ASP A C 1
ATOM 679 O O . ASP A 1 87 ? -19.345 12.380 31.089 1.00 94.38 87 ASP A O 1
ATOM 683 N N . VAL A 1 88 ? -20.639 14.166 31.527 1.00 93.44 88 VAL A N 1
ATOM 684 C CA . VAL A 1 88 ? -20.083 15.055 30.510 1.00 93.44 88 VAL A CA 1
ATOM 685 C C . VAL A 1 88 ? -19.987 16.408 31.172 1.00 93.44 88 VAL A C 1
ATOM 687 O O . VAL A 1 88 ? -20.989 16.955 31.627 1.00 93.44 88 VAL A O 1
ATOM 690 N N . ASP A 1 89 ? -18.768 16.912 31.252 1.00 86.31 89 ASP A N 1
ATOM 691 C CA . ASP A 1 89 ? -18.499 18.178 31.903 1.00 86.31 89 ASP A CA 1
ATOM 692 C C . ASP A 1 89 ? -18.976 19.321 30.996 1.00 86.31 89 ASP A C 1
ATOM 694 O O . ASP A 1 89 ? -18.598 19.392 29.823 1.00 86.31 89 ASP A O 1
ATOM 698 N N . ASP A 1 90 ? -19.794 20.217 31.547 1.00 70.94 90 ASP A N 1
ATOM 699 C CA . ASP A 1 90 ? -20.315 21.414 30.877 1.00 70.94 90 ASP A CA 1
ATOM 700 C C . ASP A 1 90 ? -19.289 22.581 30.857 1.00 70.94 90 ASP A C 1
ATOM 702 O O . ASP A 1 90 ? -19.620 23.683 30.406 1.00 70.94 90 ASP A O 1
ATOM 706 N N . ASP A 1 91 ? -18.053 22.378 31.343 1.00 72.69 91 ASP A N 1
ATOM 707 C CA . ASP A 1 91 ? -16.960 23.372 31.317 1.00 72.69 91 ASP A CA 1
ATOM 708 C C . ASP A 1 91 ? -16.399 23.624 29.892 1.00 72.69 91 ASP A C 1
ATOM 710 O O . ASP A 1 91 ? -16.989 23.232 28.905 1.00 72.69 91 ASP A O 1
ATOM 714 N N . THR A 1 92 ? -15.284 24.336 29.685 1.00 66.88 92 THR A N 1
ATOM 715 C CA . THR A 1 92 ? -14.841 24.718 28.316 1.00 66.88 92 THR A CA 1
ATOM 716 C C . THR A 1 92 ? -14.164 23.614 27.498 1.00 66.88 92 THR A C 1
ATOM 718 O O . THR A 1 92 ? -13.931 23.811 26.308 1.00 66.88 92 THR A O 1
ATOM 721 N N . ASP A 1 93 ? -13.809 22.488 28.119 1.00 70.94 93 ASP A N 1
ATOM 722 C CA . ASP A 1 93 ? -12.829 21.545 27.556 1.00 70.94 93 ASP A CA 1
ATOM 723 C C . ASP A 1 93 ? -13.444 20.294 26.900 1.00 70.94 93 ASP A C 1
ATOM 725 O O . ASP A 1 93 ? -12.694 19.425 26.466 1.00 70.94 93 ASP A O 1
ATOM 729 N N . GLY A 1 94 ? -14.773 20.152 26.848 1.00 81.38 94 GLY A N 1
ATOM 730 C CA . GLY A 1 94 ? -15.417 19.014 26.176 1.00 81.38 94 GLY A CA 1
ATOM 731 C C . GLY A 1 94 ? -15.114 17.651 26.805 1.00 81.38 94 GLY A C 1
ATOM 732 O O . GLY A 1 94 ? -14.906 16.689 26.072 1.00 81.38 94 GLY A O 1
ATOM 733 N N . LYS A 1 95 ? -15.045 17.555 28.140 1.00 93.19 95 LYS A N 1
ATOM 734 C CA . LYS A 1 95 ? -14.687 16.305 28.837 1.00 93.19 95 LYS A CA 1
ATOM 735 C C . LYS A 1 95 ? -15.879 15.372 29.011 1.00 93.19 95 LYS A C 1
ATOM 737 O O . LYS A 1 95 ? -16.997 15.822 29.250 1.00 93.19 95 LYS A O 1
ATOM 742 N N . PHE A 1 96 ? -15.622 14.069 29.004 1.00 95.56 96 PHE A N 1
ATOM 743 C CA . PHE A 1 96 ? -16.591 13.049 29.394 1.00 95.56 96 PHE A CA 1
ATOM 744 C C . PHE A 1 96 ? -15.948 11.981 30.275 1.00 95.56 96 PHE A C 1
ATOM 746 O O . PHE A 1 96 ? -14.777 11.651 30.120 1.00 95.56 96 PHE A O 1
ATOM 753 N N . THR A 1 97 ? -16.722 11.421 31.198 1.00 95.38 97 THR A N 1
ATOM 754 C CA . THR A 1 97 ? -16.312 10.291 32.036 1.00 95.38 97 THR A CA 1
ATOM 755 C C . THR A 1 97 ? -17.049 9.046 31.587 1.00 95.38 97 THR A C 1
ATOM 757 O O . THR A 1 97 ? -18.274 9.071 31.449 1.00 95.38 97 THR A O 1
ATOM 760 N N . ALA A 1 98 ? -16.327 7.946 31.389 1.00 96.06 98 ALA A N 1
ATOM 761 C CA . ALA A 1 98 ? -16.911 6.690 30.944 1.00 96.06 98 ALA A CA 1
ATOM 762 C C . ALA A 1 98 ? -16.367 5.477 31.700 1.00 96.06 98 ALA A C 1
ATOM 764 O O . ALA A 1 98 ? -15.251 5.478 32.221 1.00 96.06 98 ALA A O 1
ATOM 765 N N . TYR A 1 99 ? -17.170 4.415 31.725 1.00 95.00 99 TYR A N 1
ATOM 766 C CA . TYR A 1 99 ? -16.726 3.090 32.134 1.00 95.00 99 TYR A CA 1
ATOM 767 C C . TYR A 1 99 ? -15.982 2.415 30.984 1.00 95.00 99 TYR A C 1
ATOM 769 O O . TYR A 1 99 ? -16.563 2.161 29.929 1.00 95.00 99 TYR A O 1
ATOM 777 N N . VAL A 1 100 ? -14.700 2.130 31.209 1.00 91.69 100 VAL A N 1
ATOM 778 C CA . VAL A 1 100 ? -13.773 1.565 30.211 1.00 91.69 100 VAL A CA 1
ATOM 779 C C . VAL A 1 100 ? -13.247 0.179 30.590 1.00 91.69 100 VAL A C 1
ATOM 781 O O . VAL A 1 100 ? -12.651 -0.513 29.764 1.00 91.69 100 VAL A O 1
ATOM 784 N N . GLY A 1 101 ? -13.503 -0.258 31.827 1.00 90.50 101 GLY A N 1
ATOM 785 C CA . GLY A 1 101 ? -13.230 -1.627 32.257 1.00 90.50 101 GLY A CA 1
ATOM 786 C C . GLY A 1 101 ? -14.208 -2.646 31.661 1.00 90.50 101 GLY A C 1
ATOM 787 O O . GLY A 1 101 ? -15.183 -2.315 30.989 1.00 90.50 101 GLY A O 1
ATOM 788 N N . SER A 1 102 ? -13.955 -3.926 31.926 1.00 90.06 102 SER A N 1
ATOM 789 C CA . SER A 1 102 ? -14.845 -5.013 31.502 1.00 90.06 102 SER A CA 1
ATOM 790 C C . SER A 1 102 ? -16.011 -5.175 32.475 1.00 90.06 102 SER A C 1
ATOM 792 O O . SER A 1 102 ? -15.800 -5.220 33.687 1.00 90.06 102 SER A O 1
ATOM 794 N N . GLU A 1 103 ? -17.227 -5.295 31.945 1.00 92.12 103 GLU A N 1
ATOM 795 C CA . GLU A 1 103 ? -18.444 -5.514 32.729 1.00 92.12 103 GLU A CA 1
ATOM 796 C C . GLU A 1 103 ? -18.642 -7.002 33.051 1.00 92.12 103 GLU A C 1
ATOM 798 O O . GLU A 1 103 ? -18.589 -7.859 32.166 1.00 92.12 103 GLU A O 1
ATOM 803 N N . TYR A 1 104 ? -18.906 -7.304 34.321 1.00 94.56 104 TYR A N 1
ATOM 804 C CA . TYR A 1 104 ? -19.198 -8.646 34.813 1.00 94.56 104 TYR A CA 1
ATOM 805 C C . TYR A 1 104 ? -20.456 -8.634 35.669 1.00 94.56 104 TYR A C 1
ATOM 807 O O . TYR A 1 104 ? -20.512 -7.946 36.685 1.00 94.56 104 TYR A O 1
ATOM 815 N N . PHE A 1 105 ? -21.435 -9.459 35.306 1.00 96.00 105 PHE A N 1
ATOM 816 C CA . PHE A 1 105 ? -22.547 -9.788 36.190 1.00 96.00 105 PHE A CA 1
ATOM 817 C C . PHE A 1 105 ? -22.147 -10.978 37.062 1.00 96.00 105 PHE A C 1
ATOM 819 O O . PHE A 1 105 ? -21.841 -12.051 36.540 1.00 96.00 105 PHE A O 1
ATOM 826 N N . MET A 1 106 ? -22.107 -10.777 38.375 1.00 96.88 106 MET A N 1
ATOM 827 C CA . MET A 1 106 ? -21.603 -11.756 39.335 1.00 96.88 106 MET A CA 1
ATOM 828 C C . MET A 1 106 ? -22.637 -12.020 40.424 1.00 96.88 106 MET A C 1
ATOM 830 O O . MET A 1 106 ? -23.148 -11.078 41.033 1.00 96.88 106 MET A O 1
ATOM 834 N N . ASP A 1 107 ? -22.891 -13.290 40.727 1.00 96.69 107 ASP A N 1
ATOM 835 C CA . ASP A 1 107 ? -23.628 -13.690 41.921 1.00 96.69 107 ASP A CA 1
ATOM 836 C C . ASP A 1 107 ? -22.711 -13.677 43.157 1.00 96.69 107 ASP A C 1
ATOM 838 O O . ASP A 1 107 ? -21.479 -13.740 43.081 1.00 96.69 107 ASP A O 1
ATOM 842 N N . SER A 1 108 ? -23.304 -13.593 44.348 1.00 96.19 108 SER A N 1
ATOM 843 C CA . SER A 1 108 ? -22.548 -13.653 45.601 1.00 96.19 108 SER A CA 1
ATOM 844 C C . SER A 1 108 ? -21.852 -15.009 45.744 1.00 96.19 108 SER A C 1
ATOM 846 O O . SER A 1 108 ? -22.481 -16.041 45.966 1.00 96.19 108 SER A O 1
ATOM 848 N N . GLY A 1 109 ? -20.524 -14.993 45.692 1.00 95.31 109 GLY A N 1
ATOM 849 C CA . GLY A 1 109 ? -19.666 -16.171 45.694 1.00 95.31 109 GLY A CA 1
ATOM 850 C C . GLY A 1 109 ? -18.882 -16.352 44.396 1.00 95.31 109 GLY A C 1
ATOM 851 O O . GLY A 1 109 ? -17.843 -17.019 44.444 1.00 95.31 109 GLY A O 1
ATOM 852 N N . ASP A 1 110 ? -19.319 -15.731 43.298 1.00 97.69 110 ASP A N 1
ATOM 853 C CA . ASP A 1 110 ? -18.662 -15.819 41.997 1.00 97.69 110 ASP A CA 1
ATOM 854 C C . ASP A 1 110 ? -17.297 -15.145 42.004 1.00 97.69 110 ASP A C 1
ATOM 856 O O . ASP A 1 110 ? -16.999 -14.260 42.812 1.00 97.69 110 ASP A O 1
ATOM 860 N N . SER A 1 111 ? -16.426 -15.595 41.107 1.00 97.06 111 SER A N 1
ATOM 861 C CA . SER A 1 111 ? -15.087 -15.040 40.940 1.00 97.06 111 SER A CA 1
ATOM 862 C C . SER A 1 111 ? -14.715 -14.957 39.469 1.00 97.06 111 SER A C 1
ATOM 864 O O . SER A 1 111 ? -15.042 -15.852 38.692 1.00 97.06 111 SER A O 1
ATOM 866 N N . VAL A 1 112 ? -13.993 -13.904 39.109 1.00 96.94 112 VAL A N 1
ATOM 867 C CA . VAL A 1 112 ? -13.451 -13.660 37.769 1.00 96.94 112 VAL A CA 1
ATOM 868 C C . VAL A 1 112 ? -11.977 -13.285 37.882 1.00 96.94 112 VAL A C 1
ATOM 870 O O . VAL A 1 112 ? -11.528 -12.828 38.932 1.00 96.94 112 VAL A O 1
ATOM 873 N N . VAL A 1 113 ? -11.201 -13.504 36.822 1.00 95.12 113 VAL A N 1
ATOM 874 C CA . VAL A 1 113 ? -9.782 -13.128 36.795 1.00 95.12 113 VAL A CA 1
ATOM 875 C C . VAL A 1 113 ? -9.618 -11.870 35.954 1.00 95.12 113 VAL A C 1
ATOM 877 O O . VAL A 1 113 ? -9.943 -11.879 34.771 1.00 95.12 113 VAL A O 1
ATOM 880 N N . VAL A 1 114 ? -9.089 -10.805 36.556 1.00 91.06 114 VAL A N 1
ATOM 881 C CA . VAL A 1 114 ? -8.849 -9.510 35.904 1.00 91.06 114 VAL A CA 1
ATOM 882 C C . VAL A 1 114 ? -7.422 -9.074 36.207 1.00 91.06 114 VAL A C 1
ATOM 884 O O . VAL A 1 114 ? -7.003 -9.081 37.362 1.00 91.06 114 VAL A O 1
ATOM 887 N N . ASN A 1 115 ? -6.645 -8.740 35.172 1.00 88.88 115 ASN A N 1
ATOM 888 C CA . ASN A 1 115 ? -5.227 -8.366 35.291 1.00 88.88 115 ASN A CA 1
ATOM 889 C C . ASN A 1 115 ? -4.388 -9.373 36.105 1.00 88.88 115 ASN A C 1
ATOM 891 O O . ASN A 1 115 ? -3.522 -8.998 36.896 1.00 88.88 115 ASN A O 1
ATOM 895 N N . GLY A 1 116 ? -4.681 -10.669 35.943 1.00 92.88 116 GLY A N 1
ATOM 896 C CA . GLY A 1 116 ? -4.006 -11.759 36.655 1.00 92.88 116 GLY A CA 1
ATOM 897 C C . GLY A 1 116 ? -4.411 -11.934 38.123 1.00 92.88 116 GLY A C 1
ATOM 898 O O . GLY A 1 116 ? -3.825 -12.779 38.796 1.00 92.88 116 GLY A O 1
ATOM 899 N N . LYS A 1 117 ? -5.401 -11.177 38.614 1.00 96.06 117 LYS A N 1
ATOM 900 C CA . LYS A 1 117 ? -5.903 -11.244 39.994 1.00 96.06 117 LYS A CA 1
ATOM 901 C C . LYS A 1 117 ? -7.295 -11.844 40.046 1.00 96.06 117 LYS A C 1
ATOM 903 O O . LYS A 1 117 ? -8.129 -11.553 39.190 1.00 96.06 117 LYS A O 1
ATOM 908 N N . THR A 1 118 ? -7.561 -12.666 41.055 1.00 98.06 118 THR A N 1
ATOM 909 C CA . THR A 1 118 ? -8.890 -13.242 41.276 1.00 98.06 118 THR A CA 1
ATOM 910 C C . THR A 1 118 ? -9.742 -12.242 42.038 1.00 98.06 118 THR A C 1
ATOM 912 O O . THR A 1 118 ? -9.485 -11.977 43.210 1.00 98.06 118 THR A O 1
ATOM 915 N N . VAL A 1 119 ? -10.766 -11.706 41.380 1.00 98.31 119 VAL A N 1
ATOM 916 C CA . VAL A 1 119 ? -11.778 -10.832 41.973 1.00 98.31 119 VAL A CA 1
ATOM 917 C C . VAL A 1 119 ? -12.997 -11.676 42.309 1.00 98.31 119 VAL A C 1
ATOM 919 O O . VAL A 1 119 ? -13.602 -12.272 41.422 1.00 98.31 119 VAL A O 1
ATOM 922 N N . LYS A 1 120 ? -13.374 -11.725 43.584 1.00 98.44 120 LYS A N 1
ATOM 923 C CA . LYS A 1 120 ? -14.550 -12.440 44.078 1.00 98.44 120 LYS A CA 1
ATOM 924 C C . LYS A 1 120 ? -15.587 -11.469 44.617 1.00 98.44 120 LYS A C 1
ATOM 926 O O . LYS A 1 120 ? -15.278 -10.684 45.515 1.00 98.44 120 LYS A O 1
ATOM 931 N N . LEU A 1 121 ? -16.835 -11.591 44.169 1.00 98.19 121 LEU A N 1
ATOM 932 C CA . LEU A 1 121 ? -17.958 -10.932 44.830 1.00 98.19 121 LEU A CA 1
ATOM 933 C C . LEU A 1 121 ? -18.321 -11.745 46.075 1.00 98.19 121 LEU A C 1
ATOM 935 O O . LEU A 1 121 ? -18.829 -12.855 45.982 1.00 98.19 121 LEU A O 1
ATOM 939 N N . VAL A 1 122 ? -18.030 -11.230 47.268 1.00 97.94 122 VAL A N 1
ATOM 940 C CA . VAL A 1 122 ? -18.252 -11.970 48.522 1.00 97.94 122 VAL A CA 1
ATOM 941 C C . VAL A 1 122 ? -19.712 -11.893 48.953 1.00 97.94 122 VAL A C 1
ATOM 943 O O . VAL A 1 122 ? -20.278 -12.896 49.384 1.00 97.94 122 VAL A O 1
ATOM 946 N N . ARG A 1 123 ? -20.305 -10.696 48.892 1.00 96.69 123 ARG A N 1
ATOM 947 C CA . ARG A 1 123 ? -21.720 -10.454 49.205 1.00 96.69 123 ARG A CA 1
ATOM 948 C C . ARG A 1 123 ? -22.167 -9.074 48.741 1.00 96.69 123 ARG A C 1
ATOM 950 O O . ARG A 1 123 ? -21.363 -8.144 48.686 1.00 96.69 123 ARG A O 1
ATOM 957 N N . VAL A 1 124 ? -23.476 -8.925 48.595 1.00 97.88 124 VAL A N 1
ATOM 958 C CA . VAL A 1 124 ? -24.162 -7.640 48.415 1.00 97.88 124 VAL A CA 1
ATOM 959 C C . VAL A 1 124 ? -24.912 -7.278 49.700 1.00 97.88 124 VAL A C 1
ATOM 961 O O . VAL A 1 124 ? -25.566 -8.121 50.324 1.00 97.88 124 VAL A O 1
ATOM 964 N N . GLY A 1 125 ? -24.788 -6.030 50.138 1.00 95.94 125 GLY A N 1
ATOM 965 C CA . GLY A 1 125 ? -25.510 -5.467 51.273 1.00 95.94 125 GLY A CA 1
ATOM 966 C C . GLY A 1 125 ? -26.871 -4.902 50.870 1.00 95.94 125 GLY A C 1
ATOM 967 O O . GLY A 1 125 ? -27.074 -4.473 49.741 1.00 95.94 125 GLY A O 1
ATOM 968 N N . SER A 1 126 ? -27.799 -4.812 51.824 1.00 94.44 126 SER A N 1
ATOM 969 C CA . SER A 1 126 ? -29.173 -4.336 51.582 1.00 94.44 126 SER A CA 1
ATOM 970 C C . SER A 1 126 ? -29.290 -2.878 51.120 1.00 94.44 126 SER A C 1
ATOM 972 O O . SER A 1 126 ? -30.367 -2.451 50.727 1.00 94.44 126 SER A O 1
ATOM 974 N N . ALA A 1 127 ? -28.208 -2.105 51.223 1.00 94.44 127 ALA A N 1
ATOM 975 C CA . ALA A 1 127 ? -28.111 -0.727 50.741 1.00 94.44 127 ALA A CA 1
ATOM 976 C C . ALA A 1 127 ? -27.309 -0.617 49.426 1.00 94.44 127 ALA A C 1
ATOM 978 O O . ALA A 1 127 ? -26.857 0.470 49.083 1.00 94.44 127 ALA A O 1
ATOM 979 N N . GLY A 1 128 ? -27.058 -1.740 48.744 1.00 94.88 128 GLY A N 1
ATOM 980 C CA . GLY A 1 128 ? -26.331 -1.805 47.471 1.00 94.88 128 GLY A CA 1
ATOM 981 C C . GLY A 1 128 ? -24.804 -1.759 47.582 1.00 94.88 128 GLY A C 1
ATOM 982 O O . GLY A 1 128 ? -24.108 -1.879 46.584 1.00 94.88 128 GLY A O 1
ATOM 983 N N . ALA A 1 129 ? -24.237 -1.613 48.783 1.00 97.50 129 ALA A N 1
ATOM 984 C CA . ALA A 1 129 ? -22.793 -1.754 48.965 1.00 97.50 129 ALA A CA 1
ATOM 985 C C . ALA A 1 129 ? -22.363 -3.218 48.781 1.00 97.50 129 ALA A C 1
ATOM 987 O O . ALA A 1 129 ? -22.988 -4.118 49.345 1.00 97.50 129 ALA A O 1
ATOM 988 N N . ILE A 1 130 ? -21.268 -3.455 48.068 1.00 98.31 130 ILE A N 1
ATOM 989 C CA . ILE A 1 130 ? -20.699 -4.788 47.852 1.00 98.31 130 ILE A CA 1
ATOM 990 C C . ILE A 1 130 ? -19.465 -5.010 48.720 1.00 98.31 130 ILE A C 1
ATOM 992 O O . ILE A 1 130 ? -18.763 -4.068 49.089 1.00 98.31 130 ILE A O 1
ATOM 996 N N . VAL A 1 131 ? -19.188 -6.274 49.029 1.00 98.19 131 VAL A N 1
ATOM 997 C CA . VAL A 1 131 ? -17.895 -6.709 49.561 1.00 98.19 131 VAL A CA 1
ATOM 998 C C . VAL A 1 131 ? -17.213 -7.548 48.496 1.00 98.19 131 VAL A C 1
ATOM 1000 O O . VAL A 1 131 ? -17.777 -8.551 48.058 1.00 98.19 131 VAL A O 1
ATOM 1003 N N . VAL A 1 132 ? -16.006 -7.152 48.115 1.00 98.38 132 VAL A N 1
ATOM 1004 C CA . VAL A 1 132 ? -15.182 -7.845 47.122 1.00 98.38 132 VAL A CA 1
ATOM 1005 C C . VAL A 1 132 ? -13.885 -8.312 47.761 1.00 98.38 132 VAL A C 1
ATOM 1007 O O . VAL A 1 132 ? -13.376 -7.657 48.668 1.00 98.38 132 VAL A O 1
ATOM 1010 N N . ASP A 1 133 ? -13.366 -9.443 47.301 1.00 98.50 133 ASP A N 1
ATOM 1011 C CA . ASP A 1 133 ? -12.054 -9.965 47.674 1.00 98.50 133 ASP A CA 1
ATOM 1012 C C . ASP A 1 133 ? -11.175 -10.057 46.427 1.00 98.50 133 ASP A C 1
ATOM 1014 O O . ASP A 1 133 ? -11.577 -10.678 45.447 1.00 98.50 133 ASP A O 1
ATOM 1018 N N . VAL A 1 134 ? -10.007 -9.412 46.451 1.00 98.25 134 VAL A N 1
ATOM 1019 C CA . VAL A 1 134 ? -9.037 -9.446 45.348 1.00 98.25 134 VAL A CA 1
ATOM 1020 C C . VAL A 1 134 ? -7.748 -10.089 45.842 1.00 98.25 134 VAL A C 1
ATOM 1022 O O . VAL A 1 134 ? -6.947 -9.450 46.532 1.00 98.25 134 VAL A O 1
ATOM 1025 N N . ASP A 1 135 ? -7.565 -11.367 45.511 1.00 97.69 135 ASP A N 1
ATOM 1026 C CA . ASP A 1 135 ? -6.478 -12.229 46.003 1.00 97.69 135 ASP A CA 1
ATOM 1027 C C . ASP A 1 135 ? -6.294 -12.179 47.537 1.00 97.69 135 ASP A C 1
ATOM 1029 O O . ASP A 1 135 ? -5.181 -12.041 48.053 1.00 97.69 135 ASP A O 1
ATOM 1033 N N . GLY A 1 136 ? -7.390 -12.272 48.294 1.00 97.25 136 GLY A N 1
ATOM 1034 C CA . GLY A 1 136 ? -7.378 -12.262 49.760 1.00 97.25 136 GLY A CA 1
ATOM 1035 C C . GLY A 1 136 ? -7.393 -10.871 50.402 1.00 97.25 136 GLY A C 1
ATOM 1036 O O . GLY A 1 136 ? -7.394 -10.773 51.633 1.00 97.25 136 GLY A O 1
ATOM 1037 N N . VAL A 1 137 ? -7.393 -9.793 49.607 1.00 98.31 137 VAL A N 1
ATOM 1038 C CA . VAL A 1 137 ? -7.621 -8.426 50.097 1.00 98.31 137 VAL A CA 1
ATOM 1039 C C . VAL A 1 137 ? -9.100 -8.091 49.956 1.00 98.31 137 VAL A C 1
ATOM 1041 O O . VAL A 1 137 ? -9.590 -7.858 48.852 1.00 98.31 137 VAL A O 1
ATOM 1044 N N . THR A 1 138 ? -9.809 -8.046 51.083 1.00 98.06 138 THR A N 1
ATOM 1045 C CA . THR A 1 138 ? -11.245 -7.757 51.116 1.00 98.06 138 THR A CA 1
ATOM 1046 C C . THR A 1 138 ? -11.528 -6.274 51.361 1.00 98.06 138 THR A C 1
ATOM 1048 O O . THR A 1 138 ? -11.036 -5.700 52.330 1.00 98.06 138 THR A O 1
ATOM 1051 N N . GLU A 1 139 ? -12.402 -5.674 50.556 1.00 98.38 139 GLU A N 1
ATOM 1052 C CA . GLU A 1 139 ? -12.846 -4.285 50.703 1.00 98.38 139 GLU A CA 1
ATOM 1053 C C . GLU A 1 139 ? -14.360 -4.147 50.508 1.00 98.38 139 GLU A C 1
ATOM 1055 O O . GLU A 1 139 ? -15.011 -4.979 49.878 1.00 98.38 139 GLU A O 1
ATOM 1060 N N . THR A 1 140 ? -14.936 -3.082 51.073 1.00 98.19 140 THR A N 1
ATOM 1061 C CA . THR A 1 140 ? -16.334 -2.692 50.818 1.00 98.19 140 THR A CA 1
ATOM 1062 C C . THR A 1 140 ? -16.376 -1.509 49.859 1.00 98.19 140 THR A C 1
ATOM 1064 O O . THR A 1 140 ? -15.617 -0.548 50.035 1.00 98.19 140 THR A O 1
ATOM 1067 N N . ILE A 1 141 ? -17.273 -1.577 48.877 1.00 97.94 141 ILE A N 1
ATOM 1068 C CA . ILE A 1 141 ? -17.494 -0.546 47.859 1.00 97.94 141 ILE A CA 1
ATOM 1069 C C . ILE A 1 141 ? -18.972 -0.154 47.904 1.00 97.94 141 ILE A C 1
ATOM 1071 O O . ILE A 1 141 ? -19.851 -1.010 47.820 1.00 97.94 141 ILE A O 1
ATOM 1075 N N . SER A 1 142 ? -19.256 1.131 48.105 1.00 97.19 142 SER A N 1
ATOM 1076 C CA . SER A 1 142 ? -20.629 1.651 48.140 1.00 97.19 142 SER A CA 1
ATOM 1077 C C . SER A 1 142 ? -21.313 1.527 46.773 1.00 97.19 142 SER A C 1
ATOM 1079 O O . SER A 1 142 ? -20.642 1.380 45.756 1.00 97.19 142 SER A O 1
ATOM 1081 N N . SER A 1 143 ? -22.648 1.564 46.741 1.00 93.81 143 SER A N 1
ATOM 1082 C CA . SER A 1 143 ? -23.413 1.587 45.481 1.00 93.81 143 SER A CA 1
ATOM 1083 C C . SER A 1 143 ? -22.991 2.775 44.613 1.00 93.81 143 SER A C 1
ATOM 1085 O O . SER A 1 143 ? -22.855 3.881 45.142 1.00 93.81 143 SER A O 1
ATOM 1087 N N . GLY A 1 144 ? -22.774 2.552 43.314 1.00 89.75 144 GLY A N 1
ATOM 1088 C CA . GLY A 1 144 ? -22.373 3.583 42.350 1.00 89.75 144 GLY A CA 1
ATOM 1089 C C . GLY A 1 144 ? -20.983 4.179 42.593 1.00 89.75 144 GLY A C 1
ATOM 1090 O O . GLY A 1 144 ? -20.686 5.258 42.096 1.00 89.75 144 GLY A O 1
ATOM 1091 N N . SER A 1 145 ? -20.150 3.544 43.425 1.00 94.19 145 SER A N 1
ATOM 1092 C CA . SER A 1 145 ? -18.811 4.041 43.760 1.00 94.19 145 SER A CA 1
ATOM 1093 C C . SER A 1 145 ? -17.716 3.205 43.109 1.00 94.19 145 SER A C 1
ATOM 1095 O O . SER A 1 145 ? -17.866 1.995 42.928 1.00 94.19 145 SER A O 1
ATOM 1097 N N . THR A 1 146 ? -16.584 3.857 42.858 1.00 95.56 146 THR A N 1
ATOM 1098 C CA . THR A 1 146 ? -15.361 3.248 42.327 1.00 95.56 146 THR A CA 1
ATOM 1099 C C . THR A 1 146 ? -14.328 3.085 43.440 1.00 95.56 146 THR A C 1
ATOM 1101 O O . THR A 1 146 ? -14.194 3.952 44.310 1.00 95.56 146 THR A O 1
ATOM 1104 N N . LYS A 1 147 ? -13.595 1.967 43.454 1.00 97.38 147 LYS A N 1
ATOM 1105 C CA . LYS A 1 147 ? -12.480 1.754 44.386 1.00 97.38 147 LYS A CA 1
ATOM 1106 C C . LYS A 1 147 ? -11.428 0.814 43.809 1.00 97.38 147 LYS A C 1
ATOM 1108 O O . LYS A 1 147 ? -11.759 -0.254 43.305 1.00 97.38 147 LYS A O 1
ATOM 1113 N N . THR A 1 148 ? -10.154 1.155 43.986 1.00 97.56 148 THR A N 1
ATOM 1114 C CA . THR A 1 148 ? -9.041 0.243 43.698 1.00 97.56 148 THR A CA 1
ATOM 1115 C C . THR A 1 148 ? -8.818 -0.722 44.860 1.00 97.56 148 THR A C 1
ATOM 1117 O O . THR A 1 148 ? -8.522 -0.307 45.983 1.00 97.56 148 THR A O 1
ATOM 1120 N N . VAL A 1 149 ? -8.918 -2.022 44.593 1.00 97.62 149 VAL A N 1
ATOM 1121 C CA . VAL A 1 149 ? -8.689 -3.092 45.569 1.00 97.62 149 VAL A CA 1
ATOM 1122 C C . VAL A 1 149 ? -7.561 -3.967 45.053 1.00 97.62 149 VAL A C 1
ATOM 1124 O O . VAL A 1 149 ? -7.682 -4.606 44.014 1.00 97.62 149 VAL A O 1
ATOM 1127 N N . ASN A 1 150 ? -6.428 -3.956 45.763 1.00 96.69 150 ASN A N 1
ATOM 1128 C CA . ASN A 1 150 ? -5.225 -4.688 45.365 1.00 96.69 150 ASN A CA 1
ATOM 1129 C C . ASN A 1 150 ? -4.875 -4.455 43.877 1.00 96.69 150 ASN A C 1
ATOM 1131 O O . ASN A 1 150 ? -4.655 -5.400 43.133 1.00 96.69 150 ASN A O 1
ATOM 1135 N N . GLY A 1 151 ? -4.848 -3.204 43.409 1.00 94.50 151 GLY A N 1
ATOM 1136 C CA . GLY A 1 151 ? -4.445 -2.853 42.036 1.00 94.50 151 GLY A CA 1
ATOM 1137 C C . GLY A 1 151 ? -5.435 -3.201 40.915 1.00 94.50 151 GLY A C 1
ATOM 1138 O O . GLY A 1 151 ? -5.062 -3.070 39.755 1.00 94.50 151 GLY A O 1
ATOM 1139 N N . VAL A 1 152 ? -6.656 -3.638 41.236 1.00 97.19 152 VAL A N 1
ATOM 1140 C CA . VAL A 1 152 ? -7.785 -3.685 40.291 1.00 97.19 152 VAL A CA 1
ATOM 1141 C C . VAL A 1 152 ? -8.744 -2.568 40.670 1.00 97.19 152 VAL A C 1
ATOM 1143 O O . VAL A 1 152 ? -9.162 -2.495 41.827 1.00 97.19 152 VAL A O 1
ATOM 1146 N N . GLU A 1 153 ? -9.072 -1.688 39.733 1.00 97.44 153 GLU A N 1
ATOM 1147 C CA . GLU A 1 153 ? -10.145 -0.722 39.920 1.00 97.44 153 GLU A CA 1
ATOM 1148 C C . GLU A 1 153 ? -11.502 -1.389 39.674 1.00 97.44 153 GLU A C 1
ATOM 1150 O O . GLU A 1 153 ? -11.667 -2.174 38.739 1.00 97.44 153 GLU A O 1
ATOM 1155 N N . ILE A 1 154 ? -12.448 -1.132 40.580 1.00 98.00 154 ILE A N 1
ATOM 1156 C CA . ILE A 1 154 ? -13.755 -1.785 40.626 1.00 98.00 154 ILE A CA 1
ATOM 1157 C C . ILE A 1 154 ? -14.833 -0.716 40.763 1.00 98.00 154 ILE A C 1
ATOM 1159 O O . ILE A 1 154 ? -14.864 -0.007 41.773 1.00 98.00 154 ILE A O 1
ATOM 1163 N N . VAL A 1 155 ? -15.741 -0.647 39.791 1.00 97.25 155 VAL A N 1
ATOM 1164 C CA . VAL A 1 155 ? -16.987 0.125 39.886 1.00 97.25 155 VAL A CA 1
ATOM 1165 C C . VAL A 1 155 ? -18.114 -0.810 40.305 1.00 97.25 155 VAL A C 1
ATOM 1167 O O . VAL A 1 155 ? -18.345 -1.839 39.670 1.00 97.25 155 VAL A O 1
ATOM 1170 N N . ASN A 1 156 ? -18.821 -0.447 41.372 1.00 96.69 156 ASN A N 1
ATOM 1171 C CA . ASN A 1 156 ? -20.064 -1.099 41.772 1.00 96.69 156 ASN A CA 1
ATOM 1172 C C . ASN A 1 156 ? -21.248 -0.436 41.048 1.00 96.69 156 ASN A C 1
ATOM 1174 O O . ASN A 1 156 ? -21.849 0.486 41.602 1.00 96.69 156 ASN A O 1
ATOM 1178 N N . ASP A 1 157 ? -21.513 -0.867 39.813 1.00 94.25 157 ASP A N 1
ATOM 1179 C CA . ASP A 1 157 ? -22.467 -0.234 38.892 1.00 94.25 157 ASP A CA 1
ATOM 1180 C C . ASP A 1 157 ? -23.915 -0.478 39.347 1.00 94.25 157 ASP A C 1
ATOM 1182 O O . ASP A 1 157 ? -24.582 0.414 39.875 1.00 94.25 157 ASP A O 1
ATOM 1186 N N . GLU A 1 158 ? -24.361 -1.733 39.284 1.00 93.69 158 GLU A N 1
ATOM 1187 C CA . GLU A 1 158 ? -25.708 -2.134 39.690 1.00 93.69 158 GLU A CA 1
ATOM 1188 C C . GLU A 1 158 ? -25.671 -3.276 40.698 1.00 93.69 158 GLU A C 1
ATOM 1190 O O . GLU A 1 158 ? -24.797 -4.141 40.665 1.00 93.69 158 GLU A O 1
ATOM 1195 N N . THR A 1 159 ? -26.660 -3.316 41.592 1.00 96.12 159 THR A N 1
ATOM 1196 C CA . THR A 1 159 ? -26.791 -4.402 42.565 1.00 96.12 159 THR A CA 1
ATOM 1197 C C . THR A 1 159 ? -28.222 -4.878 42.703 1.00 96.12 159 THR A C 1
ATOM 1199 O O . THR A 1 159 ? -29.175 -4.099 42.688 1.00 96.12 159 THR A O 1
ATOM 1202 N N . PHE A 1 160 ? -28.363 -6.180 42.924 1.00 96.38 160 PHE A N 1
ATOM 1203 C CA . PHE A 1 160 ? -29.607 -6.812 43.314 1.00 96.38 160 PHE A CA 1
ATOM 1204 C C . PHE A 1 160 ? -29.411 -7.510 44.659 1.00 96.38 160 PHE A C 1
ATOM 1206 O O . PHE A 1 160 ? -28.580 -8.405 44.806 1.00 96.38 160 PHE A O 1
ATOM 1213 N N . TYR A 1 161 ? -30.182 -7.094 45.663 1.00 96.06 161 TYR A N 1
ATOM 1214 C CA . TYR A 1 161 ? -30.156 -7.702 46.989 1.00 96.06 161 TYR A CA 1
ATOM 1215 C C . TYR A 1 161 ? -31.422 -8.521 47.237 1.00 96.06 161 TYR A C 1
ATOM 1217 O O . TYR A 1 161 ? -32.515 -7.960 47.347 1.00 96.06 161 TYR A O 1
ATOM 1225 N N . ASP A 1 162 ? -31.270 -9.835 47.412 1.00 95.12 162 ASP A N 1
ATOM 1226 C CA . ASP A 1 162 ? -32.359 -10.708 47.845 1.00 95.12 162 ASP A CA 1
ATOM 1227 C C . ASP A 1 162 ? -32.339 -10.860 49.373 1.00 95.12 162 ASP A C 1
ATOM 1229 O O . ASP A 1 162 ? -31.479 -11.516 49.970 1.00 95.12 162 ASP A O 1
ATOM 1233 N N . SER A 1 163 ? -33.336 -10.264 50.032 1.00 93.38 163 SER A N 1
ATOM 1234 C CA . SER A 1 163 ? -33.481 -10.325 51.489 1.00 93.38 163 SER A CA 1
ATOM 1235 C C . SER A 1 163 ? -33.770 -11.726 52.032 1.00 93.38 163 SER A C 1
ATOM 1237 O O . SER A 1 163 ? -33.572 -11.963 53.222 1.00 93.38 163 SER A O 1
ATOM 1239 N N . ASN A 1 164 ? -34.278 -12.631 51.195 1.00 93.44 164 ASN A N 1
ATOM 1240 C CA . ASN A 1 164 ? -34.635 -13.999 51.565 1.00 93.44 164 ASN A CA 1
ATOM 1241 C C . ASN A 1 164 ? -33.511 -14.992 51.254 1.00 93.44 164 ASN A C 1
ATOM 1243 O O . ASN A 1 164 ? -33.444 -16.047 51.887 1.00 93.44 164 ASN A O 1
ATOM 1247 N N . ASN A 1 165 ? -32.633 -14.664 50.305 1.00 91.19 165 ASN A N 1
ATOM 1248 C CA . ASN A 1 165 ? -31.506 -15.501 49.924 1.00 91.19 165 ASN A CA 1
ATOM 1249 C C . ASN A 1 165 ? -30.284 -14.660 49.537 1.00 91.19 165 ASN A C 1
ATOM 1251 O O . ASN A 1 165 ? -30.064 -14.365 48.371 1.00 91.19 165 ASN A O 1
ATOM 1255 N N . GLN A 1 166 ? -29.424 -14.356 50.509 1.00 86.81 166 GLN A N 1
ATOM 1256 C CA . GLN A 1 166 ? -28.225 -13.548 50.266 1.00 86.81 166 GLN A CA 1
ATOM 1257 C C . GLN A 1 166 ? -27.258 -14.161 49.233 1.00 86.81 166 GLN A C 1
ATOM 1259 O O . GLN A 1 166 ? -26.491 -13.426 48.622 1.00 86.81 166 GLN A O 1
ATOM 1264 N N . ALA A 1 167 ? -27.291 -15.482 49.018 1.00 88.81 167 ALA A N 1
ATOM 1265 C CA . ALA A 1 167 ? -26.489 -16.132 47.979 1.00 88.81 167 ALA A CA 1
ATOM 1266 C C . ALA A 1 167 ? -27.039 -15.901 46.559 1.00 88.81 167 ALA A C 1
ATOM 1268 O O . ALA A 1 167 ? -26.307 -16.089 45.601 1.00 88.81 167 ALA A O 1
ATOM 1269 N N . ALA A 1 168 ? -28.306 -15.494 46.429 1.00 91.81 168 ALA A N 1
ATOM 1270 C CA . ALA A 1 168 ? -28.913 -15.067 45.167 1.00 91.81 168 ALA A CA 1
ATOM 1271 C C . ALA A 1 168 ? -28.798 -13.551 44.934 1.00 91.81 168 ALA A C 1
ATOM 1273 O O . ALA A 1 168 ? -29.355 -13.036 43.968 1.00 91.81 168 ALA A O 1
ATOM 1274 N N . SER A 1 169 ? -28.118 -12.820 45.822 1.00 96.81 169 SER A N 1
ATOM 1275 C CA . SER A 1 169 ? -27.790 -11.422 45.566 1.00 96.81 169 SER A CA 1
ATOM 1276 C C . SER A 1 169 ? -26.658 -11.327 44.547 1.00 96.81 169 SER A C 1
ATOM 1278 O O . SER A 1 169 ? -25.677 -12.066 44.660 1.00 96.81 169 SER A O 1
ATOM 1280 N N . SER A 1 170 ? -26.746 -10.369 43.632 1.00 97.31 170 SER A N 1
ATOM 1281 C CA . SER A 1 170 ? -25.814 -10.203 42.516 1.00 97.31 170 SER A CA 1
ATOM 1282 C C . SER A 1 170 ? -25.419 -8.742 42.304 1.00 97.31 170 SER A C 1
ATOM 1284 O O . SER A 1 170 ? -26.046 -7.824 42.846 1.00 97.31 170 SER A O 1
ATOM 1286 N N . ALA A 1 171 ? -24.352 -8.518 41.544 1.00 97.31 171 ALA A N 1
ATOM 1287 C CA . ALA A 1 171 ? -23.899 -7.189 41.157 1.00 97.31 171 ALA A CA 1
ATOM 1288 C C . ALA A 1 171 ? -23.326 -7.179 39.737 1.00 97.31 171 ALA A C 1
ATOM 1290 O O . ALA A 1 171 ? -22.657 -8.131 39.332 1.00 97.31 171 ALA A O 1
ATOM 1291 N N . SER A 1 172 ? -23.548 -6.079 39.022 1.00 96.06 172 SER A N 1
ATOM 1292 C CA . SER A 1 172 ? -22.822 -5.731 37.802 1.00 96.06 172 SER A CA 1
ATOM 1293 C C . SER A 1 172 ? -21.610 -4.897 38.194 1.00 96.06 172 SER A C 1
ATOM 1295 O O . SER A 1 172 ? -21.751 -3.827 38.788 1.00 96.06 172 SER A O 1
ATOM 1297 N N . LEU A 1 173 ? -20.414 -5.404 37.908 1.00 96.94 173 LEU A N 1
ATOM 1298 C CA . LEU A 1 173 ? -19.151 -4.759 38.247 1.00 96.94 173 LEU A CA 1
ATOM 1299 C C . LEU A 1 173 ? -18.395 -4.373 36.982 1.00 96.94 173 LEU A C 1
ATOM 1301 O O . LEU A 1 173 ? -18.264 -5.198 36.080 1.00 96.94 173 LEU A O 1
ATOM 1305 N N . ILE A 1 174 ? -17.826 -3.169 36.953 1.00 96.00 174 ILE A N 1
ATOM 1306 C CA . ILE A 1 174 ? -16.840 -2.789 35.935 1.00 96.00 174 ILE A CA 1
ATOM 1307 C C . ILE A 1 174 ? -15.455 -2.978 36.540 1.00 96.00 174 ILE A C 1
ATOM 1309 O O . ILE A 1 174 ? -15.135 -2.363 37.558 1.00 96.00 174 ILE A O 1
ATOM 1313 N N . LEU A 1 175 ? -14.652 -3.856 35.942 1.00 95.31 175 LEU A N 1
ATOM 1314 C CA . LEU A 1 175 ? -13.353 -4.267 36.467 1.00 95.31 175 LEU A CA 1
ATOM 1315 C C . LEU A 1 175 ? -12.246 -3.961 35.455 1.00 95.31 175 LEU A C 1
ATOM 1317 O O . LEU A 1 175 ? -12.357 -4.318 34.280 1.00 95.31 175 LEU A O 1
ATOM 1321 N N . GLY A 1 176 ? -11.147 -3.362 35.909 1.00 93.19 176 GLY A N 1
ATOM 1322 C CA . GLY A 1 176 ? -10.025 -3.029 35.034 1.00 93.19 176 GLY A CA 1
ATOM 1323 C C . GLY A 1 176 ? -8.780 -2.566 35.781 1.00 93.19 176 GLY A C 1
ATOM 1324 O O . GLY A 1 176 ? -8.741 -2.542 37.011 1.00 93.19 176 GLY A O 1
ATOM 1325 N N . LYS A 1 177 ? -7.735 -2.219 35.018 1.00 90.00 177 LYS A N 1
ATOM 1326 C CA . LYS A 1 177 ? -6.624 -1.414 35.557 1.00 90.00 177 LYS A CA 1
ATOM 1327 C C . LYS A 1 177 ? -7.171 -0.026 35.880 1.00 90.00 177 LYS A C 1
ATOM 1329 O O . LYS A 1 177 ? -7.075 0.408 37.021 1.00 90.00 177 LYS A O 1
ATOM 1334 N N . ASP A 1 178 ? -7.848 0.523 34.881 1.00 91.12 178 ASP A N 1
ATOM 1335 C CA . ASP A 1 178 ? -8.719 1.677 34.955 1.00 91.12 178 ASP A CA 1
ATOM 1336 C C . ASP A 1 178 ? -10.120 1.156 34.583 1.00 91.12 178 ASP A C 1
ATOM 1338 O O . ASP A 1 178 ? -10.309 0.515 33.544 1.00 91.12 178 ASP A O 1
ATOM 1342 N N . ALA A 1 179 ? -11.079 1.283 35.492 1.00 92.75 179 ALA A N 1
ATOM 1343 C CA . ALA A 1 179 ? -12.466 0.872 35.296 1.00 92.75 179 ALA A CA 1
ATOM 1344 C C . ALA A 1 179 ? -13.344 2.069 34.917 1.00 92.75 179 ALA A C 1
ATOM 1346 O O . ALA A 1 179 ? -14.319 1.896 34.182 1.00 92.75 179 ALA A O 1
ATOM 1347 N N . GLN A 1 180 ? -12.969 3.267 35.371 1.00 94.69 180 GLN A N 1
ATOM 1348 C CA . GLN A 1 180 ? -13.583 4.542 35.022 1.00 94.69 180 GLN A CA 1
ATOM 1349 C C . GLN A 1 180 ? -12.493 5.579 34.745 1.00 94.69 180 GLN A C 1
ATOM 1351 O O . GLN A 1 180 ? -11.582 5.735 35.547 1.00 94.69 180 GLN A O 1
ATOM 1356 N N . GLU A 1 181 ? -12.626 6.326 33.653 1.00 94.88 181 GLU A N 1
ATOM 1357 C CA . GLU A 1 181 ? -11.689 7.395 33.291 1.00 94.88 181 GLU A CA 1
ATOM 1358 C C . GLU A 1 181 ? -12.434 8.598 32.709 1.00 94.88 181 GLU A C 1
ATOM 1360 O O . GLU A 1 181 ? -13.534 8.460 32.157 1.00 94.88 181 GLU A O 1
ATOM 1365 N N . THR A 1 182 ? -11.826 9.777 32.846 1.00 95.00 182 THR A N 1
ATOM 1366 C CA . THR A 1 182 ? -12.291 11.026 32.233 1.00 95.00 182 THR A CA 1
ATOM 1367 C C . THR A 1 182 ? -11.375 11.379 31.073 1.00 95.00 182 THR A C 1
ATOM 1369 O O . THR A 1 182 ? -10.166 11.488 31.260 1.00 95.00 182 THR A O 1
ATOM 1372 N N . TYR A 1 183 ? -11.965 11.607 29.906 1.00 95.81 183 TYR A N 1
ATOM 1373 C CA . TYR A 1 183 ? -11.267 11.926 28.668 1.00 95.81 183 TYR A CA 1
ATOM 1374 C C . TYR A 1 183 ? -11.723 13.275 28.118 1.00 95.81 183 TYR A C 1
ATOM 1376 O O . TYR A 1 183 ? -12.849 13.716 28.362 1.00 95.81 183 TYR A O 1
ATOM 1384 N N . LYS A 1 184 ? -10.860 13.900 27.328 1.00 95.31 184 LYS A N 1
ATOM 1385 C CA . LYS A 1 184 ? -11.163 14.990 26.395 1.00 95.31 184 LYS A CA 1
ATOM 1386 C C . LYS A 1 184 ? -10.553 14.685 25.027 1.00 95.31 184 LYS A C 1
ATOM 1388 O O . LYS A 1 184 ? -9.813 13.719 24.862 1.00 95.31 184 LYS A O 1
ATOM 1393 N N . ASP A 1 185 ? -10.856 15.552 24.074 1.00 95.06 185 ASP A N 1
ATOM 1394 C CA . ASP A 1 185 ? -10.203 15.593 22.770 1.00 95.06 185 ASP A CA 1
ATOM 1395 C C . ASP A 1 185 ? -8.665 15.583 22.891 1.00 95.06 185 ASP A C 1
ATOM 1397 O O . ASP A 1 185 ? -8.088 16.304 23.719 1.00 95.06 185 ASP A O 1
ATOM 1401 N N . GLY A 1 186 ? -8.022 14.728 22.096 1.00 96.12 186 GLY A N 1
ATOM 1402 C CA . GLY A 1 186 ? -6.580 14.490 22.067 1.00 96.12 186 GLY A CA 1
ATOM 1403 C C . GLY A 1 186 ? -6.025 13.607 23.192 1.00 96.12 186 GLY A C 1
ATOM 1404 O O . GLY A 1 186 ? -4.829 13.320 23.193 1.00 96.12 186 GLY A O 1
ATOM 1405 N N . ASP A 1 187 ? -6.837 13.170 24.163 1.00 97.50 187 ASP A N 1
ATOM 1406 C CA . ASP A 1 187 ? -6.364 12.205 25.162 1.00 97.50 187 ASP A CA 1
ATOM 1407 C C . ASP A 1 187 ? -6.192 10.814 24.530 1.00 97.50 187 ASP A C 1
ATOM 1409 O O . ASP A 1 187 ? -6.977 10.406 23.675 1.00 97.50 187 ASP A O 1
ATOM 1413 N N . ALA A 1 188 ? -5.211 10.042 25.004 1.00 97.81 188 ALA A N 1
ATOM 1414 C CA . ALA A 1 188 ? -5.006 8.653 24.592 1.00 97.81 188 ALA A CA 1
ATOM 1415 C C . ALA A 1 188 ? -6.292 7.813 24.727 1.00 97.81 188 ALA A C 1
ATOM 1417 O O . ALA A 1 188 ? -6.991 7.877 25.750 1.00 97.81 188 ALA A O 1
ATOM 1418 N N . TYR A 1 189 ? -6.595 7.005 23.706 1.00 96.69 189 TYR A N 1
ATOM 1419 C CA . TYR A 1 189 ? -7.742 6.104 23.726 1.00 96.69 189 TYR A CA 1
ATOM 1420 C C . TYR A 1 189 ? -7.625 5.084 24.873 1.00 96.69 189 TYR A C 1
ATOM 1422 O O . TYR A 1 189 ? -6.549 4.770 25.383 1.00 96.69 189 TYR A O 1
ATOM 1430 N N . ALA A 1 190 ? -8.764 4.569 25.337 1.00 92.38 190 ALA A N 1
ATOM 1431 C CA . ALA A 1 190 ? -8.808 3.686 26.494 1.00 92.38 190 ALA A CA 1
ATOM 1432 C C . ALA A 1 190 ? -7.951 2.416 26.298 1.00 92.38 190 ALA A C 1
ATOM 1434 O O . ALA A 1 190 ? -8.280 1.548 25.491 1.00 92.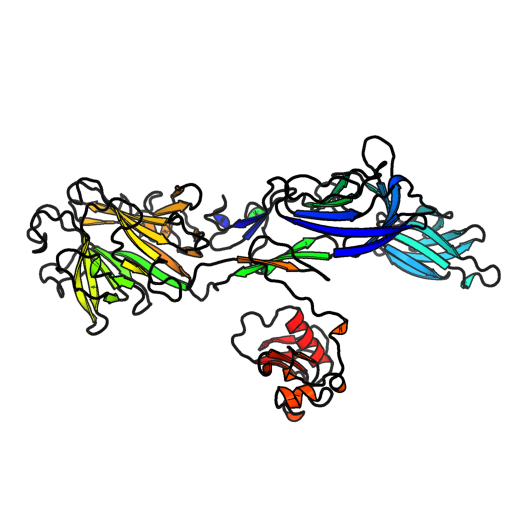38 190 ALA A O 1
ATOM 1435 N N . GLY A 1 191 ? -6.896 2.280 27.108 1.00 89.12 191 GLY A N 1
ATOM 1436 C CA . GLY A 1 191 ? -5.963 1.147 27.080 1.00 89.12 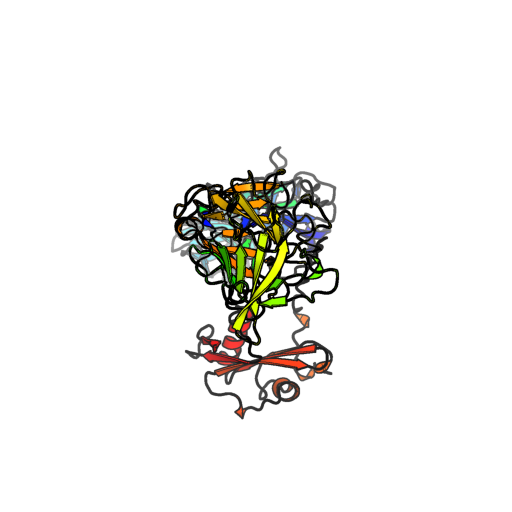191 GLY A CA 1
ATOM 1437 C C . GLY A 1 191 ? -4.636 1.421 26.366 1.00 89.12 191 GLY A C 1
ATOM 1438 O O . GLY A 1 191 ? -3.727 0.605 26.506 1.00 89.12 191 GLY A O 1
ATOM 1439 N N . GLU A 1 192 ? -4.515 2.556 25.676 1.00 94.44 192 GLU A N 1
ATOM 1440 C CA . GLU A 1 192 ? -3.289 3.014 25.011 1.00 94.44 192 GLU A CA 1
ATOM 1441 C C . GLU A 1 192 ? -2.214 3.481 26.008 1.00 94.44 192 GLU A C 1
ATOM 1443 O O . GLU A 1 192 ? -2.485 3.750 27.189 1.00 94.44 192 GLU A O 1
ATOM 1448 N N . ASP A 1 193 ? -0.976 3.603 25.522 1.00 94.31 193 ASP A N 1
ATOM 1449 C CA . ASP A 1 193 ? 0.078 4.315 26.242 1.00 94.31 193 ASP A CA 1
ATOM 1450 C C . ASP A 1 193 ? -0.236 5.820 26.252 1.00 94.31 193 ASP A C 1
ATOM 1452 O O . ASP A 1 193 ? -0.402 6.445 25.211 1.00 94.31 193 ASP A O 1
ATOM 1456 N N . LYS A 1 194 ? -0.314 6.419 27.444 1.00 94.56 194 LYS A N 1
ATOM 1457 C CA . LYS A 1 194 ? -0.643 7.843 27.612 1.00 94.56 194 LYS A CA 1
ATOM 1458 C C . LYS A 1 194 ? 0.471 8.771 27.107 1.00 94.56 194 LYS A C 1
ATOM 1460 O O . LYS A 1 194 ? 0.183 9.934 26.840 1.00 94.56 194 LYS A O 1
ATOM 1465 N N . ASP A 1 195 ? 1.708 8.282 27.002 1.00 96.44 195 ASP A N 1
ATOM 1466 C CA . ASP A 1 195 ? 2.861 9.079 26.564 1.00 96.44 195 ASP A CA 1
ATOM 1467 C C . ASP A 1 195 ? 3.168 8.917 25.062 1.00 96.44 195 ASP A C 1
ATOM 1469 O O . ASP A 1 195 ? 3.835 9.776 24.483 1.00 96.44 195 ASP A O 1
ATOM 1473 N N . ASN A 1 196 ? 2.697 7.833 24.437 1.00 96.44 196 ASN A N 1
ATOM 1474 C CA . ASN A 1 196 ? 2.869 7.547 23.010 1.00 96.44 196 ASN A CA 1
ATOM 1475 C C . ASN A 1 196 ? 1.707 6.679 22.486 1.00 96.44 196 ASN A C 1
ATOM 1477 O O . ASN A 1 196 ? 1.908 5.485 22.246 1.00 96.44 196 ASN A O 1
ATOM 1481 N N . PRO A 1 197 ? 0.489 7.239 22.398 1.00 97.81 197 PRO A N 1
ATOM 1482 C CA . PRO A 1 197 ? -0.680 6.496 21.942 1.00 97.81 197 PRO A CA 1
ATOM 1483 C C . PRO A 1 197 ? -0.627 6.260 20.433 1.00 97.81 197 PRO A C 1
ATOM 1485 O O . PRO A 1 197 ? -0.183 7.133 19.691 1.00 97.81 197 PRO A O 1
ATOM 1488 N N . ASP A 1 198 ? -1.163 5.133 19.967 1.00 97.69 198 ASP A N 1
ATOM 1489 C CA . ASP A 1 198 ? -1.432 4.954 18.534 1.00 97.69 198 ASP A CA 1
ATOM 1490 C C . ASP A 1 198 ? -2.759 5.622 18.147 1.00 97.69 198 ASP A C 1
ATOM 1492 O O . ASP A 1 198 ? -2.909 6.152 17.044 1.00 97.69 198 ASP A O 1
ATOM 1496 N N . TRP A 1 199 ? -3.715 5.638 19.080 1.00 98.31 199 TRP A N 1
ATOM 1497 C CA . TRP A 1 199 ? -5.045 6.212 18.903 1.00 98.31 199 TRP A CA 1
ATOM 1498 C C . TRP A 1 199 ? -5.367 7.214 20.005 1.00 98.31 199 TRP A C 1
ATOM 1500 O O . TRP A 1 199 ? -5.236 6.921 21.196 1.00 98.31 199 TRP A O 1
ATOM 1510 N N . VAL A 1 200 ? -5.876 8.377 19.616 1.00 98.44 200 VAL A N 1
ATOM 1511 C CA . VAL A 1 200 ? -6.373 9.401 20.542 1.00 98.44 200 VAL A CA 1
ATOM 1512 C C . VAL A 1 200 ? -7.859 9.636 20.327 1.00 98.44 200 VAL A C 1
ATOM 1514 O O . VAL A 1 200 ? -8.404 9.387 19.253 1.00 98.44 200 VAL A O 1
ATOM 1517 N N . TRP A 1 201 ? -8.540 10.080 21.376 1.00 97.75 201 TRP A N 1
ATOM 1518 C CA . TRP A 1 201 ? -9.930 10.500 21.320 1.00 97.75 201 TRP A CA 1
ATOM 1519 C C . TRP A 1 201 ? -10.075 11.751 20.449 1.00 97.75 201 TRP A C 1
ATOM 1521 O O . TRP A 1 201 ? -9.436 12.758 20.723 1.00 97.75 201 TRP A O 1
ATOM 1531 N N . ASN A 1 202 ? -10.974 11.704 19.467 1.00 95.56 202 ASN A N 1
ATOM 1532 C CA . ASN A 1 202 ? -11.447 12.870 18.721 1.00 95.56 202 ASN A CA 1
ATOM 1533 C C . ASN A 1 202 ? -12.917 13.091 19.091 1.00 95.56 202 ASN A C 1
ATOM 1535 O O . ASN A 1 202 ? -13.786 12.286 18.741 1.00 95.56 202 ASN A O 1
ATOM 1539 N N . VAL A 1 203 ? -13.204 14.115 19.892 1.00 93.62 203 VAL A N 1
ATOM 1540 C CA . VAL A 1 203 ? -14.521 14.282 20.528 1.00 93.62 203 VAL A CA 1
ATOM 1541 C C . VAL A 1 203 ? -14.916 15.742 20.508 1.00 93.62 203 VAL A C 1
ATOM 1543 O O . VAL A 1 203 ? -14.181 16.612 20.966 1.00 93.62 203 VAL A O 1
ATOM 1546 N N . SER A 1 204 ? -16.124 16.031 20.027 1.00 91.06 204 SER A N 1
ATOM 1547 C CA . SER A 1 204 ? -16.576 17.415 19.923 1.00 91.06 204 SER A CA 1
ATOM 1548 C C . SER A 1 204 ? -18.073 17.592 20.138 1.00 91.06 204 SER A C 1
ATOM 1550 O O . SER A 1 204 ? -18.880 16.673 19.989 1.00 91.06 204 SER A O 1
ATOM 1552 N N . ASN A 1 205 ? -18.446 18.826 20.490 1.00 89.19 205 ASN A N 1
ATOM 1553 C CA . ASN A 1 205 ? -19.822 19.315 20.634 1.00 89.19 205 ASN A CA 1
ATOM 1554 C C . ASN A 1 205 ? -20.730 18.513 21.595 1.00 89.19 205 ASN A C 1
ATOM 1556 O O . ASN A 1 205 ? -21.957 18.583 21.489 1.00 89.19 205 ASN A O 1
ATOM 1560 N N . ILE A 1 206 ? -20.167 17.790 22.565 1.00 90.94 206 ILE A N 1
ATOM 1561 C CA . ILE A 1 206 ? -20.935 16.951 23.506 1.00 90.94 206 ILE A CA 1
ATOM 1562 C C . ILE A 1 206 ? -21.657 17.737 24.622 1.00 90.94 206 ILE A C 1
ATOM 1564 O O . ILE A 1 206 ? -22.499 17.178 25.317 1.00 90.94 206 ILE A O 1
ATOM 1568 N N . GLN A 1 207 ? -21.383 19.039 24.771 1.00 84.44 207 GLN A N 1
ATOM 1569 C CA . GLN A 1 207 ? -21.733 19.822 25.970 1.00 84.44 207 GLN A CA 1
ATOM 1570 C C . GLN A 1 207 ? -23.103 20.511 25.964 1.00 84.44 207 GLN A C 1
ATOM 1572 O O . GLN A 1 207 ? -23.537 20.994 26.996 1.00 84.44 207 GLN A O 1
ATOM 1577 N N . ALA A 1 208 ? -23.800 20.615 24.829 1.00 69.94 208 ALA A N 1
ATOM 1578 C CA . ALA A 1 208 ? -25.163 21.180 24.793 1.00 69.94 208 ALA A CA 1
ATOM 1579 C C . ALA A 1 208 ? -25.853 21.033 23.426 1.00 69.94 208 ALA A C 1
ATOM 1581 O O . ALA A 1 208 ? -26.798 21.778 23.134 1.00 69.94 208 ALA A O 1
ATOM 1582 N N . SER A 1 209 ? -25.366 20.158 22.539 1.00 66.69 209 SER A N 1
ATOM 1583 C CA . SER A 1 209 ? -25.857 20.168 21.162 1.00 66.69 209 SER A CA 1
ATOM 1584 C C . SER A 1 209 ? -27.354 19.843 21.091 1.00 66.69 209 SER A C 1
ATOM 1586 O O . SER A 1 209 ? -27.876 18.974 21.781 1.00 66.69 209 SER A O 1
ATOM 1588 N N . THR A 1 210 ? -28.064 20.594 20.254 1.00 68.75 210 THR A N 1
ATOM 1589 C CA . THR A 1 210 ? -29.469 20.348 19.878 1.00 68.75 210 THR A CA 1
ATOM 1590 C C . THR A 1 210 ? -29.593 20.152 18.371 1.00 68.75 210 THR A C 1
ATOM 1592 O O . THR A 1 210 ? -30.673 20.288 17.799 1.00 68.75 210 THR A O 1
ATOM 1595 N N . THR A 1 211 ? -28.474 19.849 17.718 1.00 85.00 211 THR A N 1
ATOM 1596 C CA . THR A 1 211 ? -28.394 19.541 16.295 1.00 85.00 211 THR A CA 1
ATOM 1597 C C . THR A 1 211 ? -27.878 18.124 16.120 1.00 85.00 211 THR A C 1
ATOM 1599 O O . THR A 1 211 ? -27.087 17.648 16.938 1.00 85.00 211 THR A O 1
ATOM 1602 N N . SER A 1 212 ? -28.322 17.468 15.053 1.00 89.19 212 SER A N 1
ATOM 1603 C CA . SER A 1 212 ? -27.737 16.213 14.590 1.00 89.19 212 SER A CA 1
ATOM 1604 C C . SER A 1 212 ? -26.272 16.405 14.206 1.00 89.19 212 SER A C 1
ATOM 1606 O O . SER A 1 212 ? -25.833 17.524 13.903 1.00 89.19 212 SER A O 1
ATOM 1608 N N . THR A 1 213 ? -25.524 15.310 14.189 1.00 91.06 213 THR A N 1
ATOM 1609 C CA . THR A 1 213 ? -24.196 15.269 13.597 1.00 91.06 213 THR A CA 1
ATOM 1610 C C . THR A 1 213 ? -24.311 15.426 12.084 1.00 91.06 213 THR A C 1
ATOM 1612 O O . THR A 1 213 ? -25.169 14.816 11.450 1.00 91.06 213 THR A O 1
ATOM 1615 N N . THR A 1 214 ? -23.466 16.264 11.492 1.00 89.88 214 THR A N 1
ATOM 1616 C CA . THR A 1 214 ? -23.342 16.382 10.035 1.00 89.88 214 THR A CA 1
ATOM 1617 C C . THR A 1 214 ? -21.920 15.994 9.637 1.00 89.88 214 THR A C 1
ATOM 1619 O O . THR A 1 214 ? -20.996 16.745 9.975 1.00 89.88 214 THR A O 1
ATOM 1622 N N . PRO A 1 215 ? -21.745 14.854 8.941 1.00 86.44 215 PRO A N 1
ATOM 1623 C CA . PRO A 1 215 ? -20.460 14.423 8.404 1.00 86.44 215 PRO A CA 1
ATOM 1624 C C . PRO A 1 215 ? -19.891 15.418 7.394 1.00 86.44 215 PRO A C 1
ATOM 1626 O O . PRO A 1 215 ? -20.632 16.152 6.730 1.00 86.44 215 PRO A O 1
ATOM 1629 N N . SER A 1 216 ? -18.572 15.422 7.242 1.00 84.38 216 SER A N 1
ATOM 1630 C CA . SER A 1 216 ? -17.877 16.278 6.288 1.00 84.38 216 SER A CA 1
ATOM 1631 C C . SER A 1 216 ? -16.592 15.607 5.818 1.00 84.38 216 SER A C 1
ATOM 1633 O O . SER A 1 216 ? -15.775 15.181 6.616 1.00 84.38 216 SER A O 1
ATOM 1635 N N . THR A 1 217 ? -16.376 15.583 4.503 1.00 77.31 217 THR A N 1
ATOM 1636 C CA . THR A 1 217 ? -15.182 14.965 3.905 1.00 77.31 217 THR A CA 1
ATOM 1637 C C . THR A 1 217 ? -13.976 15.907 3.855 1.00 77.31 217 THR A C 1
ATOM 1639 O O . THR A 1 217 ? -12.893 15.508 3.443 1.00 77.31 217 THR A O 1
ATOM 1642 N N . THR A 1 218 ? -14.155 17.190 4.184 1.00 81.88 218 THR A N 1
ATOM 1643 C CA . THR A 1 218 ? -13.118 18.232 4.017 1.00 81.88 218 THR A CA 1
ATOM 1644 C C . THR A 1 218 ? -12.781 18.979 5.303 1.00 81.88 218 THR A C 1
ATOM 1646 O O . THR A 1 218 ? -11.908 19.840 5.301 1.00 81.88 218 THR A O 1
ATOM 1649 N N . ALA A 1 219 ? -13.511 18.708 6.376 1.00 84.62 219 ALA A N 1
ATOM 1650 C CA . ALA A 1 219 ? -13.419 19.384 7.663 1.00 84.62 219 ALA A CA 1
ATOM 1651 C C . ALA A 1 219 ? -14.041 18.491 8.737 1.00 84.62 219 ALA A C 1
ATOM 1653 O O . ALA A 1 219 ? -14.833 17.617 8.389 1.00 84.62 219 ALA A O 1
ATOM 1654 N N . GLU A 1 220 ? -13.752 18.782 10.002 1.00 83.81 220 GLU A N 1
ATOM 1655 C CA . GLU A 1 220 ? -14.356 18.097 11.144 1.00 83.81 220 GLU A CA 1
ATOM 1656 C C . GLU A 1 220 ? -15.888 18.111 11.126 1.00 83.81 220 GLU A C 1
ATOM 1658 O O . GLU A 1 220 ? -16.537 19.009 10.570 1.00 83.81 220 GLU A O 1
ATOM 1663 N N . PHE A 1 221 ? -16.465 17.105 11.779 1.00 89.12 221 PHE A N 1
ATOM 1664 C CA . PHE A 1 221 ? -17.911 16.954 11.871 1.00 89.12 221 PHE A CA 1
ATOM 1665 C C . PHE A 1 221 ? -18.519 18.096 12.688 1.00 89.12 221 PHE A C 1
ATOM 1667 O O . PHE A 1 221 ? -17.922 18.640 13.618 1.00 89.12 221 PHE A O 1
ATOM 1674 N N . THR A 1 222 ? -19.759 18.455 12.360 1.00 89.81 222 THR A N 1
ATOM 1675 C CA . THR A 1 222 ? -20.552 19.375 13.194 1.00 89.81 222 THR A CA 1
ATOM 1676 C C . THR A 1 222 ? -21.598 18.593 13.976 1.00 89.81 222 THR A C 1
ATOM 1678 O O . THR A 1 222 ? -22.010 17.534 13.522 1.00 89.81 222 THR A O 1
ATOM 1681 N N . GLY A 1 223 ? -22.043 19.095 15.132 1.00 90.94 223 GLY A N 1
ATOM 1682 C CA . GLY A 1 223 ? -22.914 18.339 16.046 1.00 90.94 223 GLY A CA 1
ATOM 1683 C C . GLY A 1 223 ? -22.127 17.370 16.943 1.00 90.94 223 GLY A C 1
ATOM 1684 O O . GLY A 1 223 ? -20.904 17.302 16.820 1.00 90.94 223 GLY A O 1
ATOM 1685 N N . PRO A 1 224 ? -22.791 16.688 17.898 1.00 93.19 224 PRO A N 1
ATOM 1686 C CA . PRO A 1 224 ? -22.115 15.878 18.907 1.00 93.19 224 PRO A CA 1
ATOM 1687 C C . PRO A 1 224 ? -21.573 14.599 18.270 1.00 93.19 224 PRO A C 1
ATOM 1689 O O . PRO A 1 224 ? -22.263 13.985 17.465 1.00 93.19 224 PRO A O 1
ATOM 1692 N N . PHE A 1 225 ? -20.373 14.165 18.628 1.00 94.12 225 PHE A N 1
ATOM 1693 C CA . PHE A 1 225 ? -19.860 12.857 18.219 1.00 94.12 225 PHE A CA 1
ATOM 1694 C C . PHE A 1 225 ? -18.812 12.356 19.207 1.00 94.12 225 PHE A C 1
ATOM 1696 O O . PHE A 1 225 ? -18.216 13.138 19.948 1.00 94.12 225 PHE A O 1
ATOM 1703 N N . PHE A 1 226 ? -18.586 11.048 19.180 1.00 96.00 226 PHE A N 1
ATOM 1704 C CA . PHE A 1 226 ? -17.430 10.406 19.796 1.00 96.00 226 PHE A CA 1
ATOM 1705 C C . PHE A 1 226 ? -16.601 9.790 18.688 1.00 96.00 226 PHE A C 1
ATOM 1707 O O . PHE A 1 226 ? -17.163 9.168 17.796 1.00 96.00 226 PHE A O 1
ATOM 1714 N N . GLY A 1 227 ? -15.290 9.925 18.730 1.00 96.25 227 GLY A N 1
ATOM 1715 C CA . GLY A 1 227 ? -14.432 9.387 17.693 1.00 96.25 227 GLY A CA 1
ATOM 1716 C C . GLY A 1 227 ? -13.029 9.112 18.190 1.00 96.25 227 GLY A C 1
ATOM 1717 O O . GLY A 1 227 ? -12.688 9.395 19.338 1.00 96.25 227 GLY A O 1
ATOM 1718 N N . ILE A 1 228 ? -12.235 8.519 17.313 1.00 97.69 228 ILE A N 1
ATOM 1719 C CA . ILE A 1 228 ? -10.795 8.373 17.485 1.00 97.69 228 ILE A CA 1
ATOM 1720 C C . ILE A 1 228 ? -10.087 8.760 16.196 1.00 97.69 228 ILE A C 1
ATOM 1722 O O . ILE A 1 228 ? -10.664 8.641 15.111 1.00 97.69 228 ILE A O 1
ATOM 1726 N N . GLU A 1 229 ? -8.834 9.161 16.320 1.00 97.00 229 GLU A N 1
ATOM 1727 C CA . GLU A 1 229 ? -7.933 9.395 15.198 1.00 97.00 229 GLU A CA 1
ATOM 1728 C C . GLU A 1 229 ? -6.551 8.810 15.475 1.00 97.00 229 GLU A C 1
ATOM 1730 O O . GLU A 1 229 ? -6.178 8.598 16.634 1.00 97.00 229 GLU A O 1
ATOM 1735 N N . ASN A 1 230 ? -5.831 8.469 14.406 1.00 98.25 230 ASN A N 1
ATOM 1736 C CA . ASN A 1 230 ? -4.481 7.937 14.529 1.00 98.25 230 ASN A CA 1
ATOM 1737 C C . ASN A 1 230 ? -3.497 9.037 14.948 1.00 98.25 230 ASN A C 1
ATOM 1739 O O . ASN A 1 230 ? -3.418 10.077 14.294 1.00 98.25 230 ASN A O 1
ATOM 1743 N N . ASP A 1 231 ? -2.691 8.768 15.973 1.00 97.81 231 ASP A N 1
ATOM 1744 C CA . ASP A 1 231 ? -1.605 9.658 16.403 1.00 97.81 231 ASP A CA 1
ATOM 1745 C C . ASP A 1 231 ? -0.229 9.198 15.874 1.00 97.81 231 ASP A C 1
ATOM 1747 O O . ASP A 1 231 ? 0.744 9.955 15.873 1.00 97.81 231 ASP A O 1
ATOM 1751 N N . PHE A 1 232 ? -0.136 7.978 15.339 1.00 97.38 232 PHE A N 1
ATOM 1752 C CA . PHE A 1 232 ? 1.068 7.491 14.662 1.00 97.38 232 PHE A CA 1
ATOM 1753 C C . PHE A 1 232 ? 1.257 8.116 13.269 1.00 97.38 232 PHE A C 1
ATOM 1755 O O . PHE A 1 232 ? 0.314 8.607 12.640 1.00 97.38 232 PHE A O 1
ATOM 1762 N N . ILE A 1 233 ? 2.498 8.069 12.784 1.00 97.06 233 ILE A N 1
ATOM 1763 C CA . ILE A 1 233 ? 2.895 8.423 11.418 1.00 97.06 233 ILE A CA 1
ATOM 1764 C C . ILE A 1 233 ? 3.629 7.215 10.845 1.00 97.06 233 ILE A C 1
ATOM 1766 O O . ILE A 1 233 ? 4.465 6.647 11.538 1.00 97.06 233 ILE A O 1
ATOM 1770 N N . TYR A 1 234 ? 3.302 6.849 9.609 1.00 97.38 234 TYR A N 1
ATOM 1771 C CA . TYR A 1 234 ? 4.029 5.870 8.813 1.00 97.38 234 TYR A CA 1
ATOM 1772 C C . TYR A 1 234 ? 4.464 6.546 7.517 1.00 97.38 234 TYR A C 1
ATOM 1774 O O . TYR A 1 234 ? 3.640 6.720 6.618 1.00 97.38 234 TYR A O 1
ATOM 1782 N N . ASN A 1 235 ? 5.712 6.997 7.432 1.00 95.56 235 ASN A N 1
ATOM 1783 C CA . ASN A 1 235 ? 6.204 7.689 6.236 1.00 95.56 235 ASN A CA 1
ATOM 1784 C C . ASN A 1 235 ? 7.679 7.412 5.901 1.00 95.56 235 ASN A C 1
ATOM 1786 O O . ASN A 1 235 ? 8.237 8.093 5.039 1.00 95.56 235 ASN A O 1
ATOM 1790 N N . ASP A 1 236 ? 8.297 6.451 6.585 1.00 95.69 236 ASP A N 1
ATOM 1791 C CA . ASP A 1 236 ? 9.590 5.868 6.232 1.00 95.69 236 ASP A CA 1
ATOM 1792 C C . ASP A 1 236 ? 9.657 4.374 6.614 1.00 95.69 236 ASP A C 1
ATOM 1794 O O . ASP A 1 236 ? 8.789 3.862 7.321 1.00 95.69 236 ASP A O 1
ATOM 1798 N N . ASP A 1 237 ? 10.674 3.640 6.142 1.00 94.38 237 ASP A N 1
ATOM 1799 C CA . ASP A 1 237 ? 10.807 2.191 6.400 1.00 94.38 237 ASP A CA 1
ATOM 1800 C C . ASP A 1 237 ? 11.019 1.879 7.890 1.00 94.38 237 ASP A C 1
ATOM 1802 O O . ASP A 1 237 ? 10.603 0.826 8.379 1.00 94.38 237 ASP A O 1
ATOM 1806 N N . SER A 1 238 ? 11.584 2.818 8.655 1.00 96.06 238 SER A N 1
ATOM 1807 C CA . SER A 1 238 ? 11.841 2.628 10.083 1.00 96.06 238 SER A CA 1
ATOM 1808 C C . SER A 1 238 ? 10.566 2.637 10.929 1.00 96.06 238 SER A C 1
ATOM 1810 O O . SER A 1 238 ? 10.519 1.971 11.972 1.00 96.06 238 SER A O 1
ATOM 1812 N N . ASP A 1 239 ? 9.518 3.304 10.441 1.00 95.62 239 ASP A N 1
ATOM 1813 C CA . ASP A 1 239 ? 8.180 3.288 11.026 1.00 95.62 239 ASP A CA 1
ATOM 1814 C C . ASP A 1 239 ? 7.438 1.956 10.801 1.00 95.62 239 ASP A C 1
ATOM 1816 O O . ASP A 1 239 ? 6.463 1.666 11.495 1.00 95.62 239 ASP A O 1
ATOM 1820 N N . ASN A 1 240 ? 7.927 1.101 9.893 1.00 96.19 240 ASN A N 1
ATOM 1821 C CA . ASN A 1 240 ? 7.300 -0.155 9.455 1.00 96.19 240 ASN A CA 1
ATOM 1822 C C . ASN A 1 240 ? 5.873 0.044 8.893 1.00 96.19 240 ASN A C 1
ATOM 1824 O O . ASN A 1 240 ? 4.919 -0.539 9.424 1.00 96.19 240 ASN A O 1
ATOM 1828 N N . PRO A 1 241 ? 5.699 0.846 7.824 1.00 97.69 241 PRO A N 1
ATOM 1829 C CA . PRO A 1 241 ? 4.405 1.013 7.174 1.00 97.69 241 PRO A CA 1
ATOM 1830 C C . PRO A 1 241 ? 3.860 -0.345 6.697 1.00 97.69 241 PRO A C 1
ATOM 1832 O O . PRO A 1 241 ? 4.640 -1.189 6.245 1.00 97.69 241 PRO A O 1
ATOM 1835 N N . PRO A 1 242 ? 2.529 -0.560 6.730 1.00 97.62 242 PRO A N 1
ATOM 1836 C CA . PRO A 1 242 ? 1.926 -1.803 6.265 1.00 97.62 242 PRO A CA 1
ATOM 1837 C C . PRO A 1 242 ? 2.330 -2.145 4.828 1.00 97.62 242 PRO A C 1
ATOM 1839 O O . PRO A 1 242 ? 2.113 -1.353 3.906 1.00 97.62 242 PRO A O 1
ATOM 1842 N N . LYS A 1 243 ? 2.866 -3.351 4.638 1.00 97.12 243 LYS A N 1
ATOM 1843 C CA . LYS A 1 243 ? 3.212 -3.932 3.333 1.00 97.12 243 LYS A CA 1
ATOM 1844 C C . LYS A 1 243 ? 2.055 -4.773 2.780 1.00 97.12 243 LYS A C 1
ATOM 1846 O O . LYS A 1 243 ? 0.995 -4.906 3.396 1.00 97.12 243 LYS A O 1
ATOM 1851 N N . ILE A 1 244 ? 2.237 -5.360 1.594 1.00 93.88 244 ILE A N 1
ATOM 1852 C CA . ILE A 1 244 ? 1.235 -6.248 0.982 1.00 93.88 244 ILE A CA 1
ATOM 1853 C C . ILE A 1 244 ? 0.850 -7.393 1.937 1.00 93.88 244 ILE A C 1
ATOM 1855 O O . ILE A 1 244 ? 1.691 -8.173 2.378 1.00 93.88 244 ILE A O 1
ATOM 1859 N N . GLY A 1 245 ? -0.447 -7.531 2.198 1.00 89.69 245 GLY A N 1
ATOM 1860 C CA . GLY A 1 245 ? -1.051 -8.498 3.111 1.00 89.69 245 GLY A CA 1
ATOM 1861 C C . GLY A 1 245 ? -1.228 -7.997 4.548 1.00 89.69 245 GLY A C 1
ATOM 1862 O O . GLY A 1 245 ? -1.881 -8.684 5.338 1.00 89.69 245 GLY A O 1
ATOM 1863 N N . GLU A 1 246 ? -0.694 -6.824 4.891 1.00 94.44 246 GLU A N 1
ATOM 1864 C CA . GLU A 1 246 ? -0.742 -6.258 6.241 1.00 94.44 246 GLU A CA 1
ATOM 1865 C C . GLU A 1 246 ? -1.885 -5.247 6.406 1.00 94.44 246 GLU A C 1
ATOM 1867 O O . GLU A 1 246 ? -2.493 -4.776 5.437 1.00 94.44 246 GLU A O 1
ATOM 1872 N N . CYS A 1 247 ? -2.224 -4.956 7.664 1.00 94.50 247 CYS A N 1
ATOM 1873 C CA . CYS A 1 247 ? -3.372 -4.138 8.026 1.00 94.50 247 CYS A CA 1
ATOM 1874 C C . CYS A 1 247 ? -3.048 -3.172 9.163 1.00 94.50 247 CYS A C 1
ATOM 1876 O O . CYS A 1 247 ? -2.278 -3.490 10.064 1.00 94.50 247 CYS A O 1
ATOM 1878 N N . ILE A 1 248 ? -3.738 -2.037 9.152 1.00 96.50 248 ILE A N 1
ATOM 1879 C CA . ILE A 1 248 ? -3.899 -1.151 10.300 1.00 96.50 248 ILE A CA 1
ATOM 1880 C C . ILE A 1 248 ? -5.215 -1.520 10.966 1.00 96.50 248 ILE A C 1
ATOM 1882 O O . ILE A 1 248 ? -6.285 -1.350 10.373 1.00 96.50 248 ILE A O 1
ATOM 1886 N N . ASP A 1 249 ? -5.133 -2.027 12.189 1.00 94.31 249 ASP A N 1
ATOM 1887 C CA . ASP A 1 249 ? -6.298 -2.396 12.980 1.00 94.31 249 ASP A CA 1
ATOM 1888 C C . ASP A 1 249 ? -6.722 -1.232 13.875 1.00 94.31 249 ASP A C 1
ATOM 1890 O O . ASP A 1 249 ? -5.942 -0.704 14.668 1.00 94.31 249 ASP A O 1
ATOM 1894 N N . LEU A 1 250 ? -7.994 -0.849 13.778 1.00 95.31 250 LEU A N 1
ATOM 1895 C CA . LEU A 1 250 ? -8.604 0.029 14.768 1.00 95.31 250 LEU A CA 1
ATOM 1896 C C . LEU A 1 250 ? -8.765 -0.731 16.094 1.00 95.31 250 LEU A C 1
ATOM 1898 O O . LEU A 1 250 ? -8.871 -1.968 16.095 1.00 95.31 250 LEU A O 1
ATOM 1902 N N . PRO A 1 251 ? -8.869 -0.020 17.234 1.00 94.00 251 PRO A N 1
ATOM 1903 C CA . PRO A 1 251 ? -8.989 -0.648 18.539 1.00 94.00 251 PRO A CA 1
ATOM 1904 C C . PRO A 1 251 ? -10.063 -1.736 18.594 1.00 94.00 251 PRO A C 1
ATOM 1906 O O . PRO A 1 251 ? -11.150 -1.623 18.022 1.00 94.00 251 PRO A O 1
ATOM 1909 N N . ASN A 1 252 ? -9.747 -2.804 19.331 1.00 87.56 252 ASN A N 1
ATOM 1910 C CA . ASN A 1 252 ? -10.559 -4.020 19.451 1.00 87.56 252 ASN A CA 1
ATOM 1911 C C . ASN A 1 252 ? -10.730 -4.811 18.140 1.00 87.56 252 ASN A C 1
ATOM 1913 O O . ASN A 1 252 ? -11.652 -5.625 18.057 1.00 87.56 252 ASN A O 1
ATOM 1917 N N . ASN A 1 253 ? -9.861 -4.595 17.144 1.00 88.69 253 ASN A N 1
ATOM 1918 C CA . ASN A 1 253 ? -9.932 -5.207 15.810 1.00 88.69 253 ASN A CA 1
ATOM 1919 C C . ASN A 1 253 ? -11.311 -5.005 15.169 1.00 88.69 253 ASN A C 1
ATOM 1921 O O . ASN A 1 253 ? -11.872 -5.910 14.547 1.00 88.69 253 ASN A O 1
ATOM 1925 N N . TYR A 1 254 ? -11.914 -3.840 15.420 1.00 89.38 254 TYR A N 1
ATOM 1926 C CA . TYR A 1 254 ? -13.283 -3.573 14.996 1.00 89.38 254 TYR A CA 1
ATOM 1927 C C . TYR A 1 254 ? -13.376 -3.397 13.478 1.00 89.38 254 TYR A C 1
ATOM 1929 O O . TYR A 1 254 ? -14.284 -3.923 12.828 1.00 89.38 254 TYR A O 1
ATOM 1937 N N . VAL A 1 255 ? -12.406 -2.667 12.929 1.00 90.56 255 VAL A N 1
ATOM 1938 C CA . VAL A 1 255 ? -12.220 -2.411 11.505 1.00 90.56 255 VAL A CA 1
ATOM 1939 C C . VAL A 1 255 ? -10.728 -2.487 11.206 1.00 90.56 255 VAL A C 1
ATOM 1941 O O . VAL A 1 255 ? -9.922 -2.038 12.017 1.00 90.56 255 VAL A O 1
ATOM 1944 N N . SER A 1 256 ? -10.379 -3.015 10.039 1.00 91.25 256 SER A N 1
ATOM 1945 C CA . SER A 1 256 ? -9.000 -3.088 9.558 1.00 91.25 256 SER A CA 1
ATOM 1946 C C . SER A 1 256 ? -8.893 -2.430 8.189 1.00 91.25 256 SER A C 1
ATOM 1948 O O . SER A 1 256 ? -9.722 -2.695 7.313 1.00 91.25 256 SER A O 1
ATOM 1950 N N . ILE A 1 257 ? -7.869 -1.608 7.981 1.00 94.62 257 ILE A N 1
ATOM 1951 C CA . ILE A 1 257 ? -7.514 -1.045 6.675 1.00 94.62 257 ILE A CA 1
ATOM 1952 C C . ILE A 1 257 ? -6.292 -1.808 6.185 1.00 94.62 257 ILE A C 1
ATOM 1954 O O . ILE A 1 257 ? -5.226 -1.698 6.779 1.00 94.62 257 ILE A O 1
ATOM 1958 N N . CYS A 1 258 ? -6.451 -2.608 5.136 1.00 92.38 258 CYS A N 1
ATOM 1959 C CA . CYS A 1 258 ? -5.404 -3.508 4.674 1.00 92.38 258 CYS A CA 1
ATOM 1960 C C . CYS A 1 258 ? -4.926 -3.139 3.281 1.00 92.38 258 CYS A C 1
ATOM 1962 O O . CYS A 1 258 ? -5.743 -2.947 2.375 1.00 92.38 258 CYS A O 1
ATOM 1964 N N . LEU A 1 259 ? -3.610 -3.140 3.101 1.00 94.62 259 LEU A N 1
ATOM 1965 C CA . LEU A 1 259 ? -2.991 -3.194 1.788 1.00 94.62 259 LEU A CA 1
ATOM 1966 C C . LEU A 1 259 ? -2.980 -4.666 1.358 1.00 94.62 259 LEU A C 1
ATOM 1968 O O . LEU A 1 259 ? -2.070 -5.409 1.680 1.00 94.62 259 LEU A O 1
ATOM 1972 N N . ASP A 1 260 ? -4.053 -5.137 0.728 1.00 88.69 260 ASP A N 1
ATOM 1973 C CA . ASP A 1 260 ? -4.363 -6.570 0.638 1.00 88.69 260 ASP A CA 1
ATOM 1974 C C . ASP A 1 260 ? -3.523 -7.312 -0.407 1.00 88.69 260 ASP A C 1
ATOM 1976 O O . ASP A 1 260 ? -2.988 -8.386 -0.138 1.00 88.69 260 ASP A O 1
ATOM 1980 N N . SER A 1 261 ? -3.427 -6.757 -1.614 1.00 88.06 261 SER A N 1
ATOM 1981 C CA . SER A 1 261 ? -2.764 -7.395 -2.755 1.00 88.06 261 SER A CA 1
ATOM 1982 C C . SER A 1 261 ? -2.419 -6.387 -3.848 1.00 88.06 261 SER A C 1
ATOM 1984 O O . SER A 1 261 ? -2.905 -5.257 -3.845 1.00 88.06 261 SER A O 1
ATOM 1986 N N . LEU A 1 262 ? -1.616 -6.831 -4.813 1.00 90.50 262 LEU A N 1
ATOM 1987 C CA . LEU A 1 262 ? -1.383 -6.145 -6.081 1.00 90.50 262 LEU A CA 1
ATOM 1988 C C . LEU A 1 262 ? -2.162 -6.836 -7.209 1.00 90.50 262 LEU A C 1
ATOM 1990 O O . LEU A 1 262 ? -2.382 -8.048 -7.161 1.00 90.50 262 LEU A O 1
ATOM 1994 N N . THR A 1 263 ? -2.561 -6.089 -8.239 1.00 88.69 263 THR A N 1
ATOM 1995 C CA . THR A 1 263 ? -3.221 -6.646 -9.439 1.00 88.69 263 THR A CA 1
ATOM 1996 C C . THR A 1 263 ? -2.304 -7.556 -10.253 1.00 88.69 263 THR A C 1
ATOM 1998 O O . THR A 1 263 ? -2.787 -8.459 -10.939 1.00 88.69 263 THR A O 1
ATOM 2001 N N . VAL A 1 264 ? -0.989 -7.358 -10.141 1.00 88.44 264 VAL A N 1
ATOM 2002 C CA . VAL A 1 264 ? 0.051 -8.167 -10.777 1.00 88.44 264 VAL A CA 1
ATOM 2003 C C . VAL A 1 264 ? 0.976 -8.706 -9.691 1.00 88.44 264 VAL A C 1
ATOM 2005 O O . VAL A 1 264 ? 1.444 -7.961 -8.835 1.00 88.44 264 VAL A O 1
ATOM 2008 N N . SER A 1 265 ? 1.222 -10.013 -9.713 1.00 89.62 265 SER A N 1
ATOM 2009 C CA . SER A 1 265 ? 2.197 -10.655 -8.828 1.00 89.62 265 SER A CA 1
ATOM 2010 C C . SER A 1 265 ? 3.620 -10.398 -9.324 1.00 89.62 265 SER A C 1
ATOM 2012 O O . SER A 1 265 ? 3.846 -10.402 -10.532 1.00 89.62 265 SER A O 1
ATOM 2014 N N . ASP A 1 266 ? 4.579 -10.279 -8.405 1.00 88.31 266 ASP A N 1
ATOM 2015 C CA . ASP A 1 266 ? 6.010 -10.145 -8.720 1.00 88.31 266 ASP A CA 1
ATOM 2016 C C . ASP A 1 266 ? 6.578 -11.337 -9.525 1.00 88.31 266 ASP A C 1
ATOM 2018 O O . ASP A 1 266 ? 7.584 -11.198 -10.216 1.00 88.31 266 ASP A O 1
ATOM 2022 N N . ASP A 1 267 ? 5.893 -12.488 -9.535 1.00 90.38 267 ASP A N 1
ATOM 2023 C CA . ASP A 1 267 ? 6.231 -13.626 -10.404 1.00 90.38 267 ASP A CA 1
ATOM 2024 C C . ASP A 1 267 ? 5.811 -13.413 -11.877 1.00 90.38 267 ASP A C 1
ATOM 2026 O O . ASP A 1 267 ? 6.198 -14.193 -12.751 1.00 90.38 267 ASP A O 1
ATOM 2030 N N . ASN A 1 268 ? 5.005 -12.384 -12.176 1.00 92.88 268 ASN A N 1
ATOM 2031 C CA . ASN A 1 268 ? 4.541 -12.038 -13.522 1.00 92.88 268 ASN A CA 1
ATOM 2032 C C . ASN A 1 268 ? 5.257 -10.804 -14.090 1.00 92.88 268 ASN A C 1
ATOM 2034 O O . ASN A 1 268 ? 4.636 -9.798 -14.445 1.00 92.88 268 ASN A O 1
ATOM 2038 N N . TYR A 1 269 ? 6.577 -10.905 -14.179 1.00 97.69 269 TYR A N 1
ATOM 2039 C CA . TYR A 1 269 ? 7.449 -9.866 -14.704 1.00 97.69 269 TYR A CA 1
ATOM 2040 C C . TYR A 1 269 ? 8.375 -10.423 -15.790 1.00 97.69 269 TYR A C 1
ATOM 2042 O O . TYR A 1 269 ? 8.820 -11.573 -15.736 1.00 97.69 269 TYR A O 1
ATOM 2050 N N . ALA A 1 270 ? 8.703 -9.590 -16.775 1.00 98.00 270 ALA A N 1
ATOM 2051 C CA . ALA A 1 270 ? 9.703 -9.891 -17.790 1.00 98.00 270 ALA A CA 1
ATOM 2052 C C . ALA A 1 270 ? 10.891 -8.937 -17.689 1.00 98.00 270 ALA A C 1
ATOM 2054 O O . ALA A 1 270 ? 10.727 -7.723 -17.771 1.00 98.00 270 ALA A O 1
ATOM 2055 N N . THR A 1 271 ? 12.092 -9.503 -17.597 1.00 98.69 271 THR A N 1
ATOM 2056 C CA . THR A 1 271 ? 13.341 -8.739 -17.565 1.00 98.69 271 THR A CA 1
ATOM 2057 C C . THR A 1 271 ? 13.722 -8.210 -18.947 1.00 98.69 271 THR A C 1
ATOM 2059 O O . THR A 1 271 ? 13.650 -8.924 -19.955 1.00 98.69 271 THR A O 1
ATOM 2062 N N . TYR A 1 272 ? 14.186 -6.967 -18.986 1.00 98.75 272 TYR A N 1
ATOM 2063 C CA . TYR A 1 272 ? 14.781 -6.303 -20.135 1.00 98.75 272 TYR A CA 1
ATOM 2064 C C . TYR A 1 272 ? 16.115 -5.700 -19.712 1.00 98.75 272 TYR A C 1
ATOM 2066 O O . TYR A 1 272 ? 16.224 -5.060 -18.670 1.00 98.75 272 TYR A O 1
ATOM 2074 N N . THR A 1 273 ? 17.130 -5.902 -20.541 1.00 98.81 273 THR A N 1
ATOM 2075 C CA . THR A 1 273 ? 18.480 -5.394 -20.303 1.00 98.81 273 THR A CA 1
ATOM 2076 C C . THR A 1 273 ? 18.864 -4.459 -21.434 1.00 98.81 273 THR A C 1
ATOM 2078 O O . THR A 1 273 ? 18.751 -4.845 -22.600 1.00 98.81 273 THR A O 1
ATOM 2081 N N . PHE A 1 274 ? 19.334 -3.267 -21.081 1.00 98.69 274 PHE A N 1
ATOM 2082 C CA . PHE A 1 274 ? 19.923 -2.275 -21.972 1.00 98.69 274 PHE A CA 1
ATOM 2083 C C . PHE A 1 274 ? 21.412 -2.220 -21.654 1.00 98.69 274 PHE A C 1
ATOM 2085 O O . PHE A 1 274 ? 21.779 -1.804 -20.564 1.00 98.69 274 PHE A O 1
ATOM 2092 N N . GLU A 1 275 ? 22.271 -2.656 -22.566 1.00 98.31 275 GLU A N 1
ATOM 2093 C CA . GLU A 1 275 ? 23.711 -2.751 -22.305 1.00 98.31 275 GLU A CA 1
ATOM 2094 C C . GLU A 1 275 ? 24.524 -2.109 -23.426 1.00 98.31 275 GLU A C 1
ATOM 2096 O O . GLU A 1 275 ? 24.196 -2.225 -24.612 1.00 98.31 275 GLU A O 1
ATOM 2101 N N . TYR A 1 276 ? 25.621 -1.452 -23.065 1.00 98.31 276 TYR A N 1
ATOM 2102 C CA . TYR A 1 276 ? 26.628 -1.050 -24.034 1.00 98.31 276 TYR A CA 1
ATOM 2103 C C . TYR A 1 276 ? 27.475 -2.258 -24.462 1.00 98.31 276 TYR A C 1
ATOM 2105 O O . TYR A 1 276 ? 28.247 -2.830 -23.694 1.00 98.31 276 TYR A O 1
ATOM 2113 N N . GLU A 1 277 ? 27.397 -2.608 -25.743 1.00 97.62 277 GLU A N 1
ATOM 2114 C CA . GLU A 1 277 ? 28.222 -3.644 -26.354 1.00 97.62 277 GLU A CA 1
ATOM 2115 C C . GLU A 1 277 ? 29.326 -2.994 -27.199 1.00 97.62 277 GLU A C 1
ATOM 2117 O O . GLU A 1 277 ? 29.082 -2.382 -28.241 1.00 97.62 277 GLU A O 1
ATOM 2122 N N . SER A 1 278 ? 30.579 -3.134 -26.765 1.00 96.50 278 SER A N 1
ATOM 2123 C CA . SER A 1 278 ? 31.728 -2.484 -27.417 1.00 96.50 278 SER A CA 1
ATOM 2124 C C . SER A 1 278 ? 32.182 -3.138 -28.735 1.00 96.50 278 SER A C 1
ATOM 2126 O O . SER A 1 278 ? 33.041 -2.579 -29.422 1.00 96.50 278 SER A O 1
ATOM 2128 N N . SER A 1 279 ? 31.657 -4.321 -29.084 1.00 96.88 279 SER A N 1
ATOM 2129 C CA . SER A 1 279 ? 32.123 -5.118 -30.229 1.00 96.88 279 SER A CA 1
ATOM 2130 C C . SER A 1 279 ? 31.052 -6.064 -30.807 1.00 96.88 279 SER A C 1
ATOM 2132 O O . SER A 1 279 ? 31.348 -7.227 -31.092 1.00 96.88 279 SER A O 1
ATOM 2134 N N . ALA A 1 280 ? 29.836 -5.569 -31.036 1.00 97.19 280 ALA A N 1
ATOM 2135 C CA . ALA A 1 280 ? 28.751 -6.327 -31.662 1.00 97.19 280 ALA A CA 1
ATOM 2136 C C . ALA A 1 280 ? 29.070 -6.717 -33.119 1.00 97.19 280 ALA A C 1
ATOM 2138 O O . ALA A 1 280 ? 29.523 -5.890 -33.919 1.00 97.19 280 ALA A O 1
ATOM 2139 N N . ASP A 1 281 ? 28.790 -7.963 -33.506 1.00 96.88 281 ASP A N 1
ATOM 2140 C CA . ASP A 1 281 ? 28.903 -8.408 -34.902 1.00 96.88 281 ASP A CA 1
ATOM 2141 C C . ASP A 1 281 ? 27.571 -8.220 -35.647 1.00 96.88 281 ASP A C 1
ATOM 2143 O O . ASP A 1 281 ? 26.668 -9.056 -35.594 1.00 96.88 281 ASP A O 1
ATOM 2147 N N . LEU A 1 282 ? 27.466 -7.123 -36.397 1.00 94.75 282 LEU A N 1
ATOM 2148 C CA . LEU A 1 282 ? 26.327 -6.802 -37.261 1.00 94.75 282 LEU A CA 1
ATOM 2149 C C . LEU A 1 282 ? 26.604 -7.152 -38.738 1.00 94.75 282 LEU A C 1
ATOM 2151 O O . LEU A 1 282 ? 25.859 -6.738 -39.636 1.00 94.75 282 LEU A O 1
ATOM 2155 N N . SER A 1 283 ? 27.662 -7.921 -39.025 1.00 94.31 283 SER A N 1
ATOM 2156 C CA . SER A 1 283 ? 28.148 -8.162 -40.391 1.00 94.31 283 SER A CA 1
ATOM 2157 C C . SER A 1 283 ? 27.183 -8.958 -41.270 1.00 94.31 283 SER A C 1
ATOM 2159 O O . SER A 1 283 ? 27.212 -8.844 -42.497 1.00 94.31 283 SER A O 1
ATOM 2161 N N . GLN A 1 284 ? 26.276 -9.721 -40.654 1.00 93.75 284 GLN A N 1
ATOM 2162 C CA . GLN A 1 284 ? 25.204 -10.427 -41.358 1.00 93.75 284 GLN A CA 1
ATOM 2163 C C . GLN A 1 284 ? 24.198 -9.472 -42.011 1.00 93.75 284 GLN A C 1
ATOM 2165 O O . GLN A 1 284 ? 23.659 -9.792 -43.072 1.00 93.75 284 GLN A O 1
ATOM 2170 N N . ALA A 1 285 ? 23.979 -8.304 -41.402 1.00 90.62 285 ALA A N 1
ATOM 2171 C CA . ALA A 1 285 ? 23.147 -7.246 -41.953 1.00 90.62 285 ALA A CA 1
ATOM 2172 C C . ALA A 1 285 ? 23.962 -6.324 -42.871 1.00 90.62 285 ALA A C 1
ATOM 2174 O O . ALA A 1 285 ? 23.529 -6.007 -43.979 1.00 90.62 285 ALA A O 1
ATOM 2175 N N . ILE A 1 286 ? 25.149 -5.904 -42.418 1.00 88.19 286 ILE A N 1
ATOM 2176 C CA . ILE A 1 286 ? 26.036 -4.983 -43.138 1.00 88.19 286 ILE A CA 1
ATOM 2177 C C . ILE A 1 286 ? 27.480 -5.452 -42.973 1.00 88.19 286 ILE A C 1
ATOM 2179 O O . ILE A 1 286 ? 28.091 -5.228 -41.935 1.00 88.19 286 ILE A O 1
ATOM 2183 N N . GLY A 1 287 ? 28.055 -6.044 -44.023 1.00 89.69 287 GLY A N 1
ATOM 2184 C CA . GLY A 1 287 ? 29.329 -6.779 -43.963 1.00 89.69 287 GLY A CA 1
ATOM 2185 C C . GLY A 1 287 ? 30.556 -6.040 -43.406 1.00 89.69 287 GLY A C 1
ATOM 2186 O O . GLY A 1 287 ? 31.542 -6.692 -43.080 1.00 89.69 287 GLY A O 1
ATOM 2187 N N . THR A 1 288 ? 30.527 -4.711 -43.289 1.00 87.75 288 THR A N 1
ATOM 2188 C CA . THR A 1 288 ? 31.607 -3.906 -42.691 1.00 87.75 288 THR A CA 1
ATOM 2189 C C . THR A 1 288 ? 31.515 -3.759 -41.169 1.00 87.75 288 THR A C 1
ATOM 2191 O O . THR A 1 288 ? 32.468 -3.282 -40.562 1.00 87.75 288 THR A O 1
ATOM 2194 N N . LEU A 1 289 ? 30.399 -4.140 -40.542 1.00 90.06 289 LEU A N 1
ATOM 2195 C CA . LEU A 1 289 ? 30.155 -3.980 -39.105 1.00 90.06 289 LEU A CA 1
ATOM 2196 C C . LEU A 1 289 ? 30.463 -5.272 -38.330 1.00 90.06 289 LEU A C 1
ATOM 2198 O O . LEU A 1 289 ? 29.561 -5.910 -37.809 1.00 90.06 289 LEU A O 1
ATOM 2202 N N . THR A 1 290 ? 31.729 -5.686 -38.263 1.00 93.62 290 THR A N 1
ATOM 2203 C CA . THR A 1 290 ? 32.137 -6.929 -37.565 1.00 93.62 290 THR A CA 1
ATOM 2204 C C . THR A 1 290 ? 32.436 -6.751 -36.071 1.00 93.62 290 THR A C 1
ATOM 2206 O O . THR A 1 290 ? 32.686 -7.733 -35.382 1.00 93.62 290 THR A O 1
ATOM 2209 N N . ALA A 1 291 ? 32.525 -5.504 -35.602 1.00 93.81 291 ALA A N 1
ATOM 2210 C CA . ALA A 1 291 ? 32.848 -5.123 -34.224 1.00 93.81 291 ALA A CA 1
ATOM 2211 C C . ALA A 1 291 ? 32.326 -3.698 -33.961 1.00 93.81 291 ALA A C 1
ATOM 2213 O O . ALA A 1 291 ? 33.092 -2.742 -33.842 1.00 93.81 291 ALA A O 1
ATOM 2214 N N . ALA A 1 292 ? 31.008 -3.535 -34.018 1.00 92.75 292 ALA A N 1
ATOM 2215 C CA . ALA A 1 292 ? 30.332 -2.261 -33.840 1.00 92.75 292 ALA A CA 1
ATOM 2216 C C . ALA A 1 292 ? 30.140 -1.937 -32.353 1.00 92.75 292 ALA A C 1
ATOM 2218 O O . ALA A 1 292 ? 29.862 -2.821 -31.551 1.00 92.75 292 ALA A O 1
ATOM 2219 N N . LYS A 1 293 ? 30.242 -0.653 -32.003 1.00 94.62 293 LYS A N 1
ATOM 2220 C CA . LYS A 1 293 ? 29.830 -0.142 -30.695 1.00 94.62 293 LYS A CA 1
ATOM 2221 C C . LYS A 1 293 ? 28.331 0.137 -30.720 1.00 94.62 293 LYS A C 1
ATOM 2223 O O . LYS A 1 293 ? 27.884 0.954 -31.530 1.00 94.62 293 LYS A O 1
ATOM 2228 N N . THR A 1 294 ? 27.566 -0.541 -29.879 1.00 96.75 294 THR A N 1
ATOM 2229 C CA . THR A 1 294 ? 26.099 -0.515 -29.917 1.00 96.75 294 THR A CA 1
ATOM 2230 C C . THR A 1 294 ? 25.497 -0.455 -28.529 1.00 96.75 294 THR A C 1
ATOM 2232 O O . THR A 1 294 ? 26.148 -0.845 -27.567 1.00 96.75 294 THR A O 1
ATOM 2235 N N . ILE A 1 295 ? 24.234 -0.047 -28.447 1.00 98.06 295 ILE A N 1
ATOM 2236 C CA . ILE A 1 295 ? 23.388 -0.371 -27.295 1.00 98.06 295 ILE A CA 1
ATOM 2237 C C . ILE A 1 295 ? 22.544 -1.581 -27.672 1.00 98.06 295 ILE A C 1
ATOM 2239 O O . ILE A 1 295 ? 21.802 -1.524 -28.655 1.00 98.06 295 ILE A O 1
ATOM 2243 N N . GLN A 1 296 ? 22.686 -2.676 -26.937 1.00 98.62 296 GLN A N 1
ATOM 2244 C CA . GLN A 1 296 ? 21.872 -3.869 -27.101 1.00 98.62 296 GLN A CA 1
ATOM 2245 C C . GLN A 1 296 ? 20.699 -3.819 -26.120 1.00 98.62 296 GLN A C 1
ATOM 2247 O O . GLN A 1 296 ? 20.887 -3.588 -24.931 1.00 98.62 296 GLN A O 1
ATOM 2252 N N . VAL A 1 297 ? 19.488 -4.065 -26.620 1.00 98.69 297 VAL A N 1
ATOM 2253 C CA . VAL A 1 297 ? 18.294 -4.299 -25.801 1.00 98.69 297 VAL A CA 1
ATOM 2254 C C . VAL A 1 297 ? 17.882 -5.750 -25.960 1.00 98.69 297 VAL A C 1
ATOM 2256 O O . VAL A 1 297 ? 17.623 -6.201 -27.081 1.00 98.69 297 VAL A O 1
ATOM 2259 N N . LYS A 1 298 ? 17.831 -6.496 -24.857 1.00 98.50 298 LYS A N 1
ATOM 2260 C CA . LYS A 1 298 ? 17.530 -7.934 -24.867 1.00 98.50 298 LYS A CA 1
ATOM 2261 C C . LYS A 1 298 ? 16.539 -8.330 -23.779 1.00 98.50 298 LYS A C 1
ATOM 2263 O O . LYS A 1 298 ? 16.473 -7.712 -22.724 1.00 98.50 298 LYS A O 1
ATOM 2268 N N . THR A 1 299 ? 15.799 -9.402 -24.037 1.00 98.56 299 THR A N 1
ATOM 2269 C CA . THR A 1 299 ? 14.843 -10.006 -23.100 1.00 98.56 299 THR A CA 1
ATOM 2270 C C . THR A 1 299 ? 14.784 -11.528 -23.304 1.00 98.56 299 THR A C 1
ATOM 2272 O O . THR A 1 299 ? 15.035 -12.012 -24.415 1.00 98.56 299 THR A O 1
ATOM 2275 N N . PRO A 1 300 ? 14.462 -12.336 -22.274 1.00 97.06 300 PRO A N 1
ATOM 2276 C CA . PRO A 1 300 ? 14.180 -13.757 -22.463 1.00 97.06 300 PRO A CA 1
ATOM 2277 C C . PRO A 1 300 ? 12.886 -14.012 -23.257 1.00 97.06 300 PRO A C 1
ATOM 2279 O O . PRO A 1 300 ? 12.725 -15.106 -23.805 1.00 97.06 300 PRO A O 1
ATOM 2282 N N . GLN A 1 301 ? 11.988 -13.026 -23.362 1.00 96.88 301 GLN A N 1
ATOM 2283 C CA . GLN A 1 301 ? 10.716 -13.151 -24.076 1.00 96.88 301 GLN A CA 1
ATOM 2284 C C . GLN A 1 301 ? 10.941 -13.190 -25.591 1.00 96.88 301 GLN A C 1
ATOM 2286 O O . GLN A 1 301 ? 11.435 -12.230 -26.172 1.00 96.88 301 GLN A O 1
ATOM 2291 N N . THR A 1 302 ? 10.558 -14.281 -26.267 1.00 95.38 302 THR A N 1
ATOM 2292 C CA . THR A 1 302 ? 10.890 -14.527 -27.691 1.00 95.38 302 THR A CA 1
ATOM 2293 C C . THR A 1 302 ? 10.428 -13.436 -28.655 1.00 95.38 302 THR A C 1
ATOM 2295 O O . THR A 1 302 ? 11.046 -13.236 -29.697 1.00 95.38 302 THR A O 1
ATOM 2298 N N . GLU A 1 303 ? 9.350 -12.747 -28.301 1.00 95.94 303 GLU A N 1
ATOM 2299 C CA . GLU A 1 303 ? 8.772 -11.633 -29.047 1.00 95.94 303 GLU A CA 1
ATOM 2300 C C . GLU A 1 303 ? 8.626 -10.383 -28.163 1.00 95.94 303 GLU A C 1
ATOM 2302 O O . GLU A 1 303 ? 7.745 -9.570 -28.419 1.00 95.94 303 GLU A O 1
ATOM 2307 N N . GLY A 1 304 ? 9.431 -10.240 -27.104 1.00 97.12 304 GLY A N 1
ATOM 2308 C CA . GLY A 1 304 ? 9.238 -9.198 -26.086 1.00 97.12 304 GLY A CA 1
ATOM 2309 C C . GLY A 1 304 ? 9.432 -7.759 -26.569 1.00 97.12 304 GLY A C 1
ATOM 2310 O O . GLY A 1 304 ? 9.088 -6.826 -25.855 1.00 97.12 304 GLY A O 1
ATOM 2311 N N . LEU A 1 305 ? 9.962 -7.556 -27.776 1.00 98.00 305 LEU A N 1
ATOM 2312 C CA . LEU A 1 305 ? 10.184 -6.244 -28.377 1.00 98.00 305 LEU A CA 1
ATOM 2313 C C . LEU A 1 305 ? 9.501 -6.160 -29.743 1.00 98.00 305 LEU A C 1
ATOM 2315 O O . LEU A 1 305 ? 9.591 -7.087 -30.557 1.00 98.00 305 LEU A O 1
ATOM 2319 N N . VAL A 1 306 ? 8.870 -5.021 -30.023 1.00 97.19 306 VAL A N 1
ATOM 2320 C CA . VAL A 1 306 ? 8.262 -4.705 -31.321 1.00 97.19 306 VAL A CA 1
ATOM 2321 C C . VAL A 1 306 ? 8.947 -3.488 -31.918 1.00 97.19 306 VAL A C 1
ATOM 2323 O O . VAL A 1 306 ? 8.959 -2.420 -31.322 1.00 97.19 306 VAL A O 1
ATOM 2326 N N . ILE A 1 307 ? 9.464 -3.625 -33.135 1.00 94.69 307 ILE A N 1
ATOM 2327 C CA . ILE A 1 307 ? 9.966 -2.514 -33.942 1.00 94.69 307 ILE A CA 1
ATOM 2328 C C . ILE A 1 307 ? 8.849 -2.061 -34.877 1.00 94.69 307 ILE A C 1
ATOM 2330 O O . ILE A 1 307 ? 8.426 -2.815 -35.761 1.00 94.69 307 ILE A O 1
ATOM 2334 N N . LYS A 1 308 ? 8.397 -0.817 -34.722 1.00 92.69 308 LYS A N 1
ATOM 2335 C CA . LYS A 1 308 ? 7.389 -0.185 -35.576 1.00 92.69 308 LYS A CA 1
ATOM 2336 C C . LYS A 1 308 ? 7.995 0.241 -36.897 1.00 92.69 308 LYS A C 1
ATOM 2338 O O . LYS A 1 308 ? 8.541 1.334 -37.031 1.00 92.69 308 LYS A O 1
ATOM 2343 N N . GLY A 1 309 ? 7.840 -0.606 -37.911 1.00 88.44 309 GLY A N 1
ATOM 2344 C CA . GLY A 1 309 ? 8.353 -0.336 -39.253 1.00 88.44 309 GLY A CA 1
ATOM 2345 C C . GLY A 1 309 ? 7.797 0.955 -39.871 1.00 88.44 309 GLY A C 1
ATOM 2346 O O . GLY A 1 309 ? 8.492 1.597 -40.654 1.00 88.44 309 GLY A O 1
ATOM 2347 N N . SER A 1 310 ? 6.585 1.379 -39.486 1.00 86.50 310 SER A N 1
ATOM 2348 C CA . SER A 1 310 ? 5.990 2.661 -39.902 1.00 86.50 310 SER A CA 1
ATOM 2349 C C . SER A 1 310 ? 6.701 3.892 -39.339 1.00 86.50 310 SER A C 1
ATOM 2351 O O . SER A 1 310 ? 6.583 4.970 -39.915 1.00 86.50 310 SER A O 1
ATOM 2353 N N . ASN A 1 311 ? 7.418 3.723 -38.229 1.00 86.25 311 ASN A N 1
ATOM 2354 C CA . ASN A 1 311 ? 8.101 4.784 -37.494 1.00 86.25 311 ASN A CA 1
ATOM 2355 C C . ASN A 1 311 ? 9.606 4.812 -37.807 1.00 86.25 311 ASN A C 1
ATOM 2357 O O . ASN A 1 311 ? 10.334 5.633 -37.254 1.00 86.25 311 ASN A O 1
ATOM 2361 N N . LEU A 1 312 ? 10.075 3.931 -38.699 1.00 84.06 312 LEU A N 1
ATOM 2362 C CA . LEU A 1 312 ? 11.452 3.910 -39.171 1.00 84.06 312 LEU A CA 1
ATOM 2363 C C . LEU A 1 312 ? 11.615 4.617 -40.517 1.00 84.06 312 LEU A C 1
ATOM 2365 O O . LEU A 1 312 ? 10.784 4.565 -41.425 1.00 84.06 312 LEU A O 1
ATOM 2369 N N . GLY A 1 313 ? 12.772 5.239 -40.657 1.00 75.50 313 GLY A N 1
ATOM 2370 C CA . GLY A 1 313 ? 13.246 5.900 -41.843 1.00 75.50 313 GLY A CA 1
ATOM 2371 C C . GLY A 1 313 ? 13.798 4.989 -42.931 1.00 75.50 313 GLY A C 1
ATOM 2372 O O . GLY A 1 313 ? 14.305 3.896 -42.684 1.00 75.50 313 GLY A O 1
ATOM 2373 N N . ARG A 1 314 ? 13.774 5.517 -44.164 1.00 68.56 314 ARG A N 1
ATOM 2374 C CA . ARG A 1 314 ? 14.447 4.991 -45.369 1.00 68.56 314 ARG A CA 1
ATOM 2375 C C . ARG A 1 314 ? 13.857 3.728 -46.016 1.00 68.56 314 ARG A C 1
ATOM 2377 O O . ARG A 1 314 ? 14.401 3.263 -47.017 1.00 68.56 314 ARG A O 1
ATOM 2384 N N . PHE A 1 315 ? 12.668 3.296 -45.596 1.00 57.81 315 PHE A N 1
ATOM 2385 C CA . PHE A 1 315 ? 11.787 2.451 -46.409 1.00 57.81 315 PHE A CA 1
ATOM 2386 C C . PHE A 1 315 ? 10.417 3.115 -46.553 1.00 57.81 315 PHE A C 1
ATOM 2388 O O . PHE A 1 315 ? 9.691 3.321 -45.590 1.00 57.81 315 PHE A O 1
ATOM 2395 N N . ASN A 1 316 ? 10.078 3.494 -47.783 1.00 44.53 316 ASN A N 1
ATOM 2396 C CA . ASN A 1 316 ? 8.844 4.193 -48.120 1.00 44.53 316 ASN A CA 1
ATOM 2397 C C . ASN A 1 316 ? 7.628 3.258 -47.906 1.00 44.53 316 ASN A C 1
ATOM 2399 O O . ASN A 1 316 ? 7.229 2.535 -48.815 1.00 44.53 316 ASN A O 1
ATOM 2403 N N . GLY A 1 317 ? 7.065 3.249 -46.694 1.00 46.53 317 GLY A N 1
ATOM 2404 C CA . GLY A 1 317 ? 5.620 3.119 -46.474 1.00 46.53 317 GLY A CA 1
ATOM 2405 C C . GLY A 1 317 ? 4.980 1.741 -46.260 1.00 46.53 317 GLY A C 1
ATOM 2406 O O . GLY A 1 317 ? 3.768 1.719 -46.080 1.00 46.53 317 GLY A O 1
ATOM 2407 N N . THR A 1 318 ? 5.700 0.612 -46.229 1.00 49.31 318 THR A N 1
ATOM 2408 C CA . THR A 1 318 ? 5.096 -0.697 -45.851 1.00 49.31 318 THR A CA 1
ATOM 2409 C C . THR A 1 318 ? 6.097 -1.691 -45.235 1.00 49.31 318 THR A C 1
ATOM 2411 O O . THR A 1 318 ? 6.200 -2.830 -45.695 1.00 49.31 318 THR A O 1
ATOM 2414 N N . ALA A 1 319 ? 6.857 -1.296 -44.211 1.00 66.81 319 ALA A N 1
ATOM 2415 C CA . ALA A 1 319 ? 7.563 -2.265 -43.367 1.00 66.81 319 ALA A CA 1
ATOM 2416 C C . ALA A 1 319 ? 6.609 -2.696 -42.245 1.00 66.81 319 ALA A C 1
ATOM 2418 O O . ALA A 1 319 ? 6.146 -1.861 -41.473 1.00 66.81 319 ALA A O 1
ATOM 2419 N N . LYS A 1 320 ? 6.237 -3.979 -42.219 1.00 87.56 320 LYS A N 1
ATOM 2420 C CA . LYS A 1 320 ? 5.439 -4.551 -41.127 1.00 87.56 320 LYS A CA 1
ATOM 2421 C C . LYS A 1 320 ? 6.196 -4.404 -39.808 1.00 87.56 320 LYS A C 1
ATOM 2423 O O . LYS A 1 320 ? 7.425 -4.397 -39.823 1.00 87.56 320 LYS A O 1
ATOM 2428 N N . ASP A 1 321 ? 5.460 -4.363 -38.706 1.00 93.12 321 ASP A N 1
ATOM 2429 C CA . ASP A 1 321 ? 6.045 -4.467 -37.374 1.00 93.12 321 ASP A CA 1
ATOM 2430 C C . ASP A 1 321 ? 6.886 -5.746 -37.263 1.00 93.12 321 ASP A C 1
ATOM 2432 O O . ASP A 1 321 ? 6.483 -6.814 -37.740 1.00 93.12 321 ASP A O 1
ATOM 2436 N N . ILE A 1 322 ? 8.069 -5.619 -36.666 1.00 94.69 322 ILE A N 1
ATOM 2437 C CA . ILE A 1 322 ? 9.018 -6.718 -36.482 1.00 94.69 322 ILE A CA 1
ATOM 2438 C C . ILE A 1 322 ? 9.030 -7.071 -35.006 1.00 94.69 322 ILE A C 1
ATOM 2440 O O . ILE A 1 322 ? 9.301 -6.214 -34.172 1.00 94.69 322 ILE A O 1
ATOM 2444 N N . LYS A 1 323 ? 8.776 -8.339 -34.695 1.00 96.50 323 LYS A N 1
ATOM 2445 C CA . LYS A 1 323 ? 8.886 -8.855 -33.335 1.00 96.50 323 LYS A CA 1
ATOM 2446 C C . LYS A 1 323 ? 10.222 -9.544 -33.137 1.00 96.50 323 LYS A C 1
ATOM 2448 O O . LYS A 1 323 ? 10.672 -10.294 -34.002 1.00 96.50 323 LYS A O 1
ATOM 2453 N N . THR A 1 324 ? 10.854 -9.291 -32.004 1.00 97.88 324 THR A N 1
ATOM 2454 C CA . THR A 1 324 ? 12.144 -9.882 -31.659 1.00 97.88 324 THR A CA 1
ATOM 2455 C C . THR A 1 324 ? 12.325 -9.905 -30.145 1.00 97.88 324 THR A C 1
ATOM 2457 O O . THR A 1 324 ? 11.512 -9.373 -29.395 1.00 97.88 324 THR A O 1
ATOM 2460 N N . LYS A 1 325 ? 13.417 -10.517 -29.705 1.00 98.38 325 LYS A N 1
ATOM 2461 C CA . LYS A 1 325 ? 13.897 -10.492 -28.326 1.00 98.38 325 LYS A CA 1
ATOM 2462 C C . LYS A 1 325 ? 15.224 -9.750 -28.155 1.00 98.38 325 LYS A C 1
ATOM 2464 O O . LYS A 1 325 ? 15.695 -9.622 -27.033 1.00 98.38 325 LYS A O 1
ATOM 2469 N N . GLU A 1 326 ? 15.854 -9.338 -29.259 1.00 98.50 326 GLU A N 1
ATOM 2470 C CA . GLU A 1 326 ? 17.178 -8.704 -29.290 1.00 98.50 326 GLU A CA 1
ATOM 2471 C C . GLU A 1 326 ? 17.199 -7.599 -30.364 1.00 98.50 326 GLU A C 1
ATOM 2473 O O . GLU A 1 326 ? 16.952 -7.865 -31.547 1.00 98.50 326 GLU A O 1
ATOM 2478 N N . ILE A 1 327 ? 17.515 -6.373 -29.946 1.00 98.50 327 ILE A N 1
ATOM 2479 C CA . ILE A 1 327 ? 17.674 -5.179 -30.788 1.00 98.50 327 ILE A CA 1
ATOM 2480 C C . ILE A 1 327 ? 19.057 -4.582 -30.528 1.00 98.50 327 ILE A C 1
ATOM 2482 O O . ILE A 1 327 ? 19.511 -4.570 -29.390 1.00 98.50 327 ILE A O 1
ATOM 2486 N N . TRP A 1 328 ? 19.705 -4.051 -31.565 1.00 98.25 328 TRP A N 1
ATOM 2487 C CA . TRP A 1 328 ? 20.905 -3.227 -31.423 1.00 98.25 328 TRP A CA 1
ATOM 2488 C C . TRP A 1 328 ? 20.680 -1.852 -32.032 1.00 98.25 328 TRP A C 1
ATOM 2490 O O . TRP A 1 328 ? 20.236 -1.728 -33.179 1.00 98.25 328 TRP A O 1
ATOM 2500 N N . PHE A 1 329 ? 21.067 -0.829 -31.283 1.00 95.19 329 PHE A N 1
ATOM 2501 C CA . PHE A 1 329 ? 21.164 0.541 -31.749 1.00 95.19 329 PHE A CA 1
ATOM 2502 C C . PHE A 1 329 ? 22.611 0.868 -32.087 1.00 95.19 329 PHE A C 1
ATOM 2504 O O . PHE A 1 329 ? 23.514 0.675 -31.275 1.00 95.19 329 PHE A O 1
ATOM 2511 N N . TYR A 1 330 ? 22.834 1.381 -33.292 1.00 92.25 330 TYR A N 1
ATOM 2512 C CA . TYR A 1 330 ? 24.159 1.714 -33.799 1.00 92.25 330 TYR A CA 1
ATOM 2513 C C . TYR A 1 330 ? 24.234 3.188 -34.194 1.00 92.25 330 TYR A C 1
ATOM 2515 O O . TYR A 1 330 ? 23.507 3.636 -35.084 1.00 92.25 330 TYR A O 1
ATOM 2523 N N . ALA A 1 331 ? 25.154 3.916 -33.561 1.00 87.31 331 ALA A N 1
ATOM 2524 C CA . ALA A 1 331 ? 25.517 5.284 -33.914 1.00 87.31 331 ALA A CA 1
ATOM 2525 C C . ALA A 1 331 ? 26.871 5.284 -34.646 1.00 87.31 331 ALA A C 1
ATOM 2527 O O . ALA A 1 331 ? 27.864 4.729 -34.159 1.00 87.31 331 ALA A O 1
ATOM 2528 N N . ALA A 1 332 ? 26.905 5.862 -35.847 1.00 77.31 332 ALA A N 1
ATOM 2529 C CA . ALA A 1 332 ? 28.082 5.829 -36.709 1.00 77.31 332 ALA A CA 1
ATOM 2530 C C . ALA A 1 332 ? 29.132 6.878 -36.311 1.00 77.31 332 ALA A C 1
ATOM 2532 O O . ALA A 1 332 ? 28.809 8.040 -36.072 1.00 77.31 332 ALA A O 1
ATOM 2533 N N . GLU A 1 333 ? 30.409 6.491 -36.344 1.00 73.31 333 GLU A N 1
ATOM 2534 C CA . GLU A 1 333 ? 31.514 7.422 -36.111 1.00 73.31 333 GLU A CA 1
ATOM 2535 C C . GLU A 1 333 ? 31.506 8.567 -37.140 1.00 73.31 333 GLU A C 1
ATOM 2537 O O . GLU A 1 333 ? 31.325 8.366 -38.350 1.00 73.31 333 GLU A O 1
ATOM 2542 N N . SER A 1 334 ? 31.779 9.782 -36.664 1.00 65.06 334 SER A N 1
ATOM 2543 C CA . SER A 1 334 ? 31.896 10.983 -37.489 1.00 65.06 334 SER A CA 1
ATOM 2544 C C . SER A 1 334 ? 32.937 10.782 -38.595 1.00 65.06 334 SER A C 1
ATOM 2546 O O . SER A 1 334 ? 34.107 10.524 -38.322 1.00 65.06 334 SER A O 1
ATOM 2548 N N . ASN A 1 335 ? 32.532 10.966 -39.857 1.00 60.34 335 ASN A N 1
ATOM 2549 C CA . ASN A 1 335 ? 33.373 10.794 -41.053 1.00 60.34 335 ASN A CA 1
ATOM 2550 C C . ASN A 1 335 ? 33.874 9.361 -41.320 1.00 60.34 335 ASN A C 1
ATOM 2552 O O . ASN A 1 335 ? 34.815 9.182 -42.100 1.00 60.34 335 ASN A O 1
ATOM 2556 N N . SER A 1 336 ? 33.265 8.335 -40.720 1.00 62.34 336 SER A N 1
ATOM 2557 C CA . SER A 1 336 ? 33.580 6.954 -41.085 1.00 62.34 336 SER A CA 1
ATOM 2558 C C . SER A 1 336 ? 33.133 6.652 -42.517 1.00 62.34 336 SER A C 1
ATOM 2560 O O . SER A 1 336 ? 32.027 6.996 -42.920 1.00 62.34 336 SER A O 1
ATOM 2562 N N . ALA A 1 337 ? 33.961 5.941 -43.290 1.00 51.66 337 ALA A N 1
ATOM 2563 C CA . ALA A 1 337 ? 33.540 5.358 -44.572 1.00 51.66 337 ALA A CA 1
ATOM 2564 C C . ALA A 1 337 ? 32.446 4.280 -44.393 1.00 51.66 337 ALA A C 1
ATOM 2566 O O . ALA A 1 337 ? 31.843 3.846 -45.372 1.00 51.66 337 ALA A O 1
ATOM 2567 N N . VAL A 1 338 ? 32.222 3.856 -43.141 1.00 51.41 338 VAL A N 1
ATOM 2568 C CA . VAL A 1 338 ? 31.161 2.956 -42.680 1.00 51.41 338 VAL A CA 1
ATOM 2569 C C . VAL A 1 338 ? 29.941 3.735 -42.170 1.00 51.41 338 VAL A C 1
ATOM 2571 O O . VAL A 1 338 ? 28.951 3.096 -41.835 1.00 51.41 338 VAL A O 1
ATOM 2574 N N . ALA A 1 339 ? 29.959 5.083 -42.148 1.00 54.03 339 ALA A N 1
ATOM 2575 C CA . ALA A 1 339 ? 28.735 5.884 -42.057 1.00 54.03 339 ALA A CA 1
ATOM 2576 C C . ALA A 1 339 ? 27.864 5.416 -43.215 1.00 54.03 339 ALA A C 1
ATOM 2578 O O . ALA A 1 339 ? 28.217 5.629 -44.375 1.00 54.03 339 ALA A O 1
ATOM 2579 N N . ILE A 1 340 ? 26.879 4.586 -42.878 1.00 51.25 340 ILE A N 1
ATOM 2580 C CA . ILE A 1 340 ? 26.414 3.526 -43.764 1.00 51.25 340 ILE A CA 1
ATOM 2581 C C . ILE A 1 340 ? 25.987 4.162 -45.099 1.00 51.25 340 ILE A C 1
ATOM 2583 O O . ILE A 1 340 ? 25.624 5.340 -45.198 1.00 51.25 340 ILE A O 1
ATOM 2587 N N . ASP A 1 341 ? 25.881 3.332 -46.122 1.00 53.00 341 ASP A N 1
ATOM 2588 C CA . ASP A 1 341 ? 24.990 3.523 -47.265 1.00 53.00 341 ASP A CA 1
ATOM 2589 C C . ASP A 1 341 ? 23.527 3.902 -46.868 1.00 53.00 341 ASP A C 1
ATOM 2591 O O . ASP A 1 341 ? 22.651 3.760 -47.709 1.00 53.00 341 ASP A O 1
ATOM 2595 N N . VAL A 1 342 ? 23.244 4.340 -45.619 1.00 51.75 342 VAL A N 1
ATOM 2596 C CA . VAL A 1 342 ? 22.085 5.028 -45.013 1.00 51.75 342 VAL A CA 1
ATOM 2597 C C . VAL A 1 342 ? 22.057 6.539 -45.265 1.00 51.75 342 VAL A C 1
ATOM 2599 O O . VAL A 1 342 ? 20.989 7.134 -45.169 1.00 51.75 342 VAL A O 1
ATOM 2602 N N . GLY A 1 343 ? 23.157 7.148 -45.713 1.00 47.66 343 GLY A N 1
ATOM 2603 C CA . GLY A 1 343 ? 23.196 8.551 -46.133 1.00 47.66 343 GLY A CA 1
ATOM 2604 C C . GLY A 1 343 ? 24.376 9.289 -45.514 1.00 47.66 343 GLY A C 1
ATOM 2605 O O . GLY A 1 343 ? 24.534 9.329 -44.304 1.00 47.66 343 GLY A O 1
ATOM 2606 N N . SER A 1 344 ? 25.202 9.906 -46.353 1.00 41.47 344 SER A N 1
ATOM 2607 C CA . SER A 1 344 ? 26.543 10.415 -46.034 1.00 41.47 344 SER A CA 1
ATOM 2608 C C . SER A 1 344 ? 26.627 11.617 -45.071 1.00 41.47 344 SER A C 1
ATOM 2610 O O . SER A 1 344 ? 27.673 12.247 -45.011 1.00 41.47 344 SER A O 1
ATOM 2612 N N . ASN A 1 345 ? 25.560 11.934 -44.332 1.00 51.03 345 ASN A N 1
ATOM 2613 C CA . ASN A 1 345 ? 25.489 12.999 -43.321 1.00 51.03 345 ASN A CA 1
ATOM 2614 C C . ASN A 1 345 ? 24.669 12.565 -42.079 1.00 51.03 345 ASN A C 1
ATOM 2616 O O . ASN A 1 345 ? 24.184 13.430 -41.355 1.00 51.03 345 ASN A O 1
ATOM 2620 N N . SER A 1 346 ? 24.412 11.262 -41.887 1.00 53.16 346 SER A N 1
ATOM 2621 C CA . SER A 1 346 ? 23.327 10.793 -41.017 1.00 53.16 346 SER A CA 1
ATOM 2622 C C . SER A 1 346 ? 23.616 11.025 -39.540 1.00 53.16 346 SER A C 1
ATOM 2624 O O . SER A 1 346 ? 24.394 10.323 -38.901 1.00 53.16 346 SER A O 1
ATOM 2626 N N . THR A 1 347 ? 22.897 11.976 -38.990 1.00 62.72 347 THR A N 1
ATOM 2627 C CA . THR A 1 347 ? 22.667 12.185 -37.572 1.00 62.72 347 THR A CA 1
ATOM 2628 C C . THR A 1 347 ? 21.646 11.182 -36.994 1.00 62.72 347 THR A C 1
ATOM 2630 O O . THR A 1 347 ? 21.007 11.475 -35.994 1.00 62.72 347 THR A O 1
ATOM 2633 N N . ASP A 1 348 ? 21.461 10.027 -37.640 1.00 78.38 348 ASP A N 1
ATOM 2634 C CA . ASP A 1 348 ? 20.372 9.072 -37.394 1.00 78.38 348 ASP A CA 1
ATOM 2635 C C . ASP A 1 348 ? 20.880 7.804 -36.689 1.00 78.38 348 ASP A C 1
ATOM 2637 O O . ASP A 1 348 ? 22.033 7.400 -36.873 1.00 78.38 348 ASP A O 1
ATOM 2641 N N . LEU A 1 349 ? 19.999 7.129 -35.945 1.00 85.44 349 LEU A N 1
ATOM 2642 C CA . LEU A 1 349 ? 20.313 5.893 -35.223 1.00 85.44 349 LEU A CA 1
ATOM 2643 C C . LEU A 1 349 ? 19.928 4.659 -36.053 1.00 85.44 349 LEU A C 1
ATOM 2645 O O . LEU A 1 349 ? 18.778 4.512 -36.468 1.00 85.44 349 LEU A O 1
ATOM 2649 N N . GLY A 1 350 ? 20.881 3.760 -36.309 1.00 89.06 350 GLY A N 1
ATOM 2650 C CA . GLY A 1 350 ? 20.622 2.505 -37.014 1.00 89.06 350 GLY A CA 1
ATOM 2651 C C . GLY A 1 350 ? 19.994 1.458 -36.099 1.00 89.06 350 GLY A C 1
ATOM 2652 O O . GLY A 1 350 ? 20.531 1.196 -35.027 1.00 89.06 350 GLY A O 1
ATOM 2653 N N . VAL A 1 351 ? 18.901 0.832 -36.541 1.00 92.88 351 VAL A N 1
ATOM 2654 C CA . VAL A 1 351 ? 18.199 -0.221 -35.791 1.00 92.88 351 VAL A CA 1
ATOM 2655 C C . VAL A 1 351 ? 18.457 -1.576 -36.438 1.00 92.88 351 VAL A C 1
ATOM 2657 O O . VAL A 1 351 ? 18.125 -1.800 -37.607 1.00 92.88 351 VAL A O 1
ATOM 2660 N N . PHE A 1 352 ? 19.028 -2.495 -35.669 1.00 95.25 352 PHE A N 1
ATOM 2661 C CA . PHE A 1 352 ? 19.265 -3.884 -36.049 1.00 95.25 352 PHE A CA 1
ATOM 2662 C C . PHE A 1 352 ? 18.509 -4.808 -35.104 1.00 95.25 352 PHE A C 1
ATOM 2664 O O . PHE A 1 352 ? 18.227 -4.443 -33.969 1.00 95.25 352 PHE A O 1
ATOM 2671 N N . TYR A 1 353 ? 18.181 -6.008 -35.560 1.00 97.25 353 TYR A N 1
ATOM 2672 C CA . TYR A 1 353 ? 17.459 -6.984 -34.751 1.00 97.25 353 TYR A CA 1
ATOM 2673 C C . TYR A 1 353 ? 17.872 -8.400 -35.090 1.00 97.25 353 TYR A C 1
ATOM 2675 O O . TYR A 1 353 ? 18.361 -8.672 -36.190 1.00 97.25 353 TYR A O 1
ATOM 2683 N N . LYS A 1 354 ? 17.625 -9.311 -34.153 1.00 97.81 354 LYS A N 1
ATOM 2684 C CA . LYS A 1 354 ? 17.778 -10.742 -34.389 1.00 97.81 354 LYS A CA 1
ATOM 2685 C C . LYS A 1 354 ? 16.463 -11.312 -34.873 1.00 97.81 354 LYS A C 1
ATOM 2687 O O . LYS A 1 354 ? 15.458 -11.286 -34.165 1.00 97.81 354 LYS A O 1
ATOM 2692 N N . ASP A 1 355 ? 16.465 -11.809 -36.093 1.00 94.94 355 ASP A N 1
ATOM 2693 C CA . ASP A 1 355 ? 15.281 -12.382 -36.705 1.00 94.94 355 ASP A CA 1
ATOM 2694 C C . ASP A 1 355 ? 14.922 -13.720 -36.049 1.00 94.94 355 ASP A C 1
ATOM 2696 O O . ASP A 1 355 ? 15.777 -14.593 -35.884 1.00 94.94 355 ASP A O 1
ATOM 2700 N N . ALA A 1 356 ? 13.661 -13.880 -35.650 1.00 92.00 356 ALA A N 1
ATOM 2701 C CA . ALA A 1 356 ? 13.210 -15.081 -34.955 1.00 92.00 356 ALA A CA 1
ATOM 2702 C C . ALA A 1 356 ? 13.185 -16.329 -35.860 1.00 92.00 356 ALA A C 1
ATOM 2704 O O . ALA A 1 356 ? 13.344 -17.441 -35.354 1.00 92.00 356 ALA A O 1
ATOM 2705 N N . ASP A 1 357 ? 13.035 -16.166 -37.181 1.00 93.12 357 ASP A N 1
ATOM 2706 C CA . ASP A 1 357 ? 12.884 -17.281 -38.120 1.00 93.12 357 ASP A CA 1
ATOM 2707 C C . ASP A 1 357 ? 14.233 -17.912 -38.482 1.00 93.12 357 ASP A C 1
ATOM 2709 O O . ASP A 1 357 ? 14.349 -19.137 -38.579 1.00 93.12 357 ASP A O 1
ATOM 2713 N N . ASP A 1 358 ? 15.263 -17.089 -38.706 1.00 94.69 358 ASP A N 1
ATOM 2714 C CA . ASP A 1 358 ? 16.586 -17.560 -39.141 1.00 94.69 358 ASP A CA 1
ATOM 2715 C C . ASP A 1 358 ? 17.730 -17.273 -38.159 1.00 94.69 358 ASP A C 1
ATOM 2717 O O . ASP A 1 358 ? 18.868 -17.681 -38.416 1.00 94.69 358 ASP A O 1
ATOM 2721 N N . SER A 1 359 ? 17.434 -16.640 -37.017 1.00 95.12 359 SER A N 1
ATOM 2722 C CA . SER A 1 359 ? 18.400 -16.265 -35.974 1.00 95.12 359 SER A CA 1
ATOM 2723 C C . SER A 1 359 ? 19.540 -15.366 -36.464 1.00 95.12 359 SER A C 1
ATOM 2725 O O . SER A 1 359 ? 20.582 -15.295 -35.807 1.00 95.12 359 SER A O 1
ATOM 2727 N N . LYS A 1 360 ? 19.378 -14.690 -37.610 1.00 96.12 360 LYS A N 1
ATOM 2728 C CA . LYS A 1 360 ? 20.382 -13.768 -38.147 1.00 96.12 360 LYS A CA 1
ATOM 2729 C C . LYS A 1 360 ? 20.113 -12.337 -37.721 1.00 96.12 360 LYS A C 1
ATOM 2731 O O . LYS A 1 360 ? 18.964 -11.925 -37.571 1.00 96.12 360 LYS A O 1
ATOM 2736 N N . VAL A 1 361 ? 21.186 -11.562 -37.607 1.00 96.31 361 VAL A N 1
ATOM 2737 C CA . VAL A 1 361 ? 21.090 -10.113 -37.426 1.00 96.31 361 VAL A CA 1
ATOM 2738 C C . VAL A 1 361 ? 20.687 -9.471 -38.753 1.00 96.31 361 VAL A C 1
ATOM 2740 O O . VAL A 1 361 ? 21.312 -9.714 -39.789 1.00 96.31 361 VAL A O 1
ATOM 2743 N N . LYS A 1 362 ? 19.639 -8.648 -38.728 1.00 94.31 362 LYS A N 1
ATOM 2744 C CA . LYS A 1 362 ? 19.098 -7.916 -39.880 1.00 94.31 362 LYS A CA 1
ATOM 2745 C C . LYS A 1 362 ? 18.990 -6.430 -39.554 1.00 94.31 362 LYS A C 1
ATOM 2747 O O . LYS A 1 362 ? 18.850 -6.042 -38.400 1.00 94.31 362 LYS A O 1
ATOM 2752 N N . PHE A 1 363 ? 19.051 -5.594 -40.585 1.00 91.50 363 PHE A N 1
ATOM 2753 C CA . PHE A 1 363 ? 18.851 -4.150 -40.468 1.00 91.50 363 PHE A CA 1
ATOM 2754 C C . PHE A 1 363 ? 17.361 -3.823 -40.634 1.00 91.50 363 PHE A C 1
ATOM 2756 O O . PHE A 1 363 ? 16.773 -4.178 -41.658 1.00 91.50 363 PHE A O 1
ATOM 2763 N N . ALA A 1 364 ? 16.751 -3.177 -39.638 1.00 90.31 364 ALA A N 1
ATOM 2764 C CA . ALA A 1 364 ? 15.341 -2.786 -39.662 1.00 90.31 364 ALA A CA 1
ATOM 2765 C C . ALA A 1 364 ? 15.125 -1.425 -40.339 1.00 90.31 364 ALA A C 1
ATOM 2767 O O . ALA A 1 364 ? 14.160 -1.252 -41.082 1.00 90.31 364 ALA A O 1
ATOM 2768 N N . GLY A 1 365 ? 16.023 -0.466 -40.110 1.00 87.50 365 GLY A N 1
ATOM 2769 C CA . GLY A 1 365 ? 15.890 0.893 -40.628 1.00 87.50 365 GLY A CA 1
ATOM 2770 C C . GLY A 1 365 ? 16.618 1.917 -39.764 1.00 87.50 365 GLY A C 1
ATOM 2771 O O . GLY A 1 365 ? 17.516 1.575 -38.996 1.00 87.50 365 GLY A O 1
ATOM 2772 N N . LEU A 1 366 ? 16.236 3.181 -39.923 1.00 84.62 366 LEU A N 1
ATOM 2773 C CA . LEU A 1 366 ? 16.814 4.312 -39.195 1.00 84.62 366 LEU A CA 1
ATOM 2774 C C . LEU A 1 366 ? 15.773 4.964 -38.293 1.00 84.62 366 LEU A C 1
ATOM 2776 O O . LEU A 1 366 ? 14.611 5.040 -38.673 1.00 84.62 366 LEU A O 1
ATOM 2780 N N . ILE A 1 367 ? 16.188 5.516 -37.163 1.00 84.19 367 ILE A N 1
ATOM 2781 C CA . ILE A 1 367 ? 15.381 6.476 -36.405 1.00 84.19 367 ILE A CA 1
ATOM 2782 C C . ILE A 1 367 ? 15.855 7.872 -36.819 1.00 84.19 367 ILE A C 1
ATOM 2784 O O . ILE A 1 367 ? 17.034 8.191 -36.663 1.00 84.19 367 ILE A O 1
ATOM 2788 N N . PHE A 1 368 ? 14.954 8.657 -37.422 1.00 75.50 368 PHE A N 1
ATOM 2789 C CA . PHE A 1 368 ? 15.245 10.012 -37.896 1.00 75.50 368 PHE A CA 1
ATOM 2790 C C . PHE A 1 368 ? 15.101 11.046 -36.784 1.00 75.50 368 PHE A C 1
ATOM 2792 O O . PHE A 1 368 ? 14.260 10.922 -35.898 1.00 75.50 368 PHE A O 1
ATOM 2799 N N . MET A 1 369 ? 15.863 12.125 -36.919 1.00 63.12 369 MET A N 1
ATOM 2800 C CA . MET A 1 369 ? 15.750 13.315 -36.082 1.00 63.12 369 MET A CA 1
ATOM 2801 C C . MET A 1 369 ? 14.567 14.208 -36.464 1.00 63.12 369 MET A C 1
ATOM 2803 O O . MET A 1 369 ? 14.170 14.240 -37.632 1.00 63.12 369 MET A O 1
ATOM 2807 N N . ASN A 1 370 ? 14.158 15.054 -35.513 1.00 52.03 370 ASN A N 1
ATOM 2808 C CA . ASN A 1 370 ? 13.265 16.223 -35.631 1.00 52.03 370 ASN A CA 1
ATOM 2809 C C . ASN A 1 370 ? 11.822 16.063 -35.123 1.00 52.03 370 ASN A C 1
ATOM 2811 O O . ASN A 1 370 ? 11.004 16.932 -35.414 1.00 52.03 370 ASN A O 1
ATOM 2815 N N . ASP A 1 371 ? 11.514 15.043 -34.325 1.00 48.16 371 ASP A N 1
ATOM 2816 C CA . ASP A 1 371 ? 10.204 14.922 -33.667 1.00 48.16 371 ASP A CA 1
ATOM 2817 C C . ASP A 1 371 ? 10.334 15.120 -32.138 1.00 48.16 371 ASP A C 1
ATOM 2819 O O . ASP A 1 371 ? 10.142 14.217 -31.344 1.00 48.16 371 ASP A O 1
ATOM 2823 N N . SER A 1 372 ? 10.737 16.318 -31.709 1.00 46.91 372 SER A N 1
ATOM 2824 C CA . SER A 1 372 ? 9.908 17.165 -30.838 1.00 46.91 372 SER A CA 1
ATOM 2825 C C . SER A 1 372 ? 9.297 16.723 -29.490 1.00 46.91 372 SER A C 1
ATOM 2827 O O . SER A 1 372 ? 8.293 17.357 -29.194 1.00 46.91 372 SER A O 1
ATOM 2829 N N . ALA A 1 373 ? 9.675 15.678 -28.741 1.00 48.59 373 ALA A N 1
ATOM 2830 C CA . ALA A 1 373 ? 9.082 15.246 -27.433 1.00 48.59 373 ALA A CA 1
ATOM 2831 C C . ALA A 1 373 ? 7.619 15.694 -27.070 1.00 48.59 373 ALA A C 1
ATOM 2833 O O . ALA A 1 373 ? 7.385 16.465 -26.140 1.00 48.59 373 ALA A O 1
ATOM 2834 N N . GLY A 1 374 ? 6.597 15.227 -27.791 1.00 50.56 374 GLY A N 1
ATOM 2835 C CA . GLY A 1 374 ? 5.191 15.625 -27.681 1.00 50.56 374 GLY A CA 1
ATOM 2836 C C . GLY A 1 374 ? 4.217 14.541 -28.162 1.00 50.56 374 GLY A C 1
ATOM 2837 O O . GLY A 1 374 ? 4.571 13.639 -28.924 1.00 50.56 374 GLY A O 1
ATOM 2838 N N . ALA A 1 375 ? 2.962 14.614 -27.705 1.00 42.72 375 ALA A N 1
ATOM 2839 C CA . ALA A 1 375 ? 1.918 13.644 -28.043 1.00 42.72 375 ALA A CA 1
ATOM 2840 C C . ALA A 1 375 ? 1.699 13.551 -29.569 1.00 42.72 375 ALA A C 1
ATOM 2842 O O . ALA A 1 375 ? 1.284 14.525 -30.199 1.00 42.72 375 ALA A O 1
ATOM 2843 N N . GLY A 1 376 ? 1.968 12.377 -30.157 1.00 49.41 376 GLY A N 1
ATOM 2844 C CA . GLY A 1 376 ? 1.847 12.127 -31.603 1.00 49.41 376 GLY A CA 1
ATOM 2845 C C . GLY A 1 376 ? 3.144 11.750 -32.334 1.00 49.41 376 GLY A C 1
ATOM 2846 O O . GLY A 1 376 ? 3.133 11.702 -33.561 1.00 49.41 376 GLY A O 1
ATOM 2847 N N . GLN A 1 377 ? 4.238 11.491 -31.616 1.00 66.62 377 GLN A N 1
ATOM 2848 C CA . GLN A 1 377 ? 5.555 11.232 -32.211 1.00 66.62 377 GLN A CA 1
ATOM 2849 C C . GLN A 1 377 ? 5.859 9.771 -32.483 1.00 66.62 377 GLN A C 1
ATOM 2851 O O . GLN A 1 377 ? 5.305 8.862 -31.861 1.00 66.62 377 GLN A O 1
ATOM 2856 N N . ALA A 1 378 ? 6.772 9.564 -33.432 1.00 66.75 378 ALA A N 1
ATOM 2857 C CA . ALA A 1 378 ? 7.276 8.256 -33.798 1.00 66.75 378 ALA A CA 1
ATOM 2858 C C . ALA A 1 378 ? 7.950 7.595 -32.586 1.00 66.75 378 ALA A C 1
ATOM 2860 O O . ALA A 1 378 ? 9.050 7.964 -32.192 1.00 66.75 378 ALA A O 1
ATOM 2861 N N . ARG A 1 379 ? 7.277 6.598 -32.010 1.00 86.31 379 ARG A N 1
ATOM 2862 C CA . ARG A 1 379 ? 7.816 5.688 -30.997 1.00 86.31 379 ARG A CA 1
ATOM 2863 C C . ARG A 1 379 ? 8.214 4.400 -31.716 1.00 86.31 379 ARG A C 1
ATOM 2865 O O . ARG A 1 379 ? 7.336 3.611 -32.077 1.00 86.31 379 ARG A O 1
ATOM 2872 N N . PRO A 1 380 ? 9.489 4.245 -32.114 1.00 89.94 380 PRO A N 1
ATOM 2873 C CA . PRO A 1 380 ? 9.879 3.201 -33.055 1.00 89.94 380 PRO A CA 1
ATOM 2874 C C . PRO A 1 380 ? 9.954 1.817 -32.414 1.00 89.94 380 PRO A C 1
ATOM 2876 O O . PRO A 1 380 ? 9.994 0.836 -33.152 1.00 89.94 380 PRO A O 1
ATOM 2879 N N . ILE A 1 381 ? 9.970 1.732 -31.081 1.00 94.88 381 ILE A N 1
ATOM 2880 C CA . ILE A 1 381 ? 10.093 0.482 -30.331 1.00 94.88 381 ILE A CA 1
ATOM 2881 C C . ILE A 1 381 ? 9.017 0.433 -29.246 1.00 94.88 381 ILE A C 1
ATOM 2883 O O . ILE A 1 381 ? 8.779 1.433 -28.571 1.00 94.88 381 ILE A O 1
ATOM 2887 N N . GLU A 1 382 ? 8.396 -0.728 -29.072 1.00 95.81 382 GLU A N 1
ATOM 2888 C CA . GLU A 1 382 ? 7.449 -1.020 -27.993 1.00 95.81 382 GLU A CA 1
ATOM 2889 C C . GLU A 1 382 ? 7.882 -2.275 -27.242 1.00 95.81 382 GLU A C 1
ATOM 2891 O O . GLU A 1 382 ? 8.473 -3.195 -27.824 1.00 95.81 382 GLU A O 1
ATOM 2896 N N . ILE A 1 383 ? 7.546 -2.320 -25.958 1.00 96.94 383 ILE A N 1
ATOM 2897 C CA . ILE A 1 383 ? 7.563 -3.558 -25.191 1.00 96.94 383 ILE A CA 1
ATOM 2898 C C . ILE A 1 383 ? 6.347 -4.394 -25.612 1.00 96.94 383 ILE A C 1
ATOM 2900 O O . ILE A 1 383 ? 5.268 -3.870 -25.872 1.00 96.94 383 ILE A O 1
ATOM 2904 N N . ASN A 1 384 ? 6.517 -5.708 -25.720 1.00 96.81 384 ASN A N 1
ATOM 2905 C CA . ASN A 1 384 ? 5.447 -6.646 -26.049 1.00 96.81 384 ASN A CA 1
ATOM 2906 C C . ASN A 1 384 ? 5.424 -7.781 -25.027 1.00 96.81 384 ASN A C 1
ATOM 2908 O O . ASN A 1 384 ? 5.895 -8.891 -25.281 1.00 96.81 384 ASN A O 1
ATOM 2912 N N . TYR A 1 385 ? 4.855 -7.471 -23.865 1.00 96.75 385 TYR A N 1
ATOM 2913 C CA . TYR A 1 385 ? 4.679 -8.393 -22.754 1.00 96.75 385 TYR A CA 1
ATOM 2914 C C . TYR A 1 385 ? 3.256 -8.271 -22.206 1.00 96.75 385 TYR A C 1
ATOM 2916 O O . TYR A 1 385 ? 2.824 -7.172 -21.882 1.00 96.75 385 TYR A O 1
ATOM 2924 N N . ASP A 1 386 ? 2.527 -9.389 -22.179 1.00 95.38 386 ASP A N 1
ATOM 2925 C CA . ASP A 1 386 ? 1.149 -9.508 -21.685 1.00 95.38 386 ASP A CA 1
ATOM 2926 C C . ASP A 1 386 ? 0.217 -8.327 -22.021 1.00 95.38 386 ASP A C 1
ATOM 2928 O O . ASP A 1 386 ? -0.106 -8.137 -23.202 1.00 95.38 386 ASP A O 1
ATOM 2932 N N . ASN A 1 387 ? -0.283 -7.600 -21.019 1.00 92.44 387 ASN A N 1
ATOM 2933 C CA . ASN A 1 387 ? -1.157 -6.436 -21.164 1.00 92.44 387 ASN A CA 1
ATOM 2934 C C . ASN A 1 387 ? -0.371 -5.129 -21.296 1.00 92.44 387 ASN A C 1
ATOM 2936 O O . ASN A 1 387 ? -0.863 -4.228 -21.957 1.00 92.44 387 ASN A O 1
ATOM 2940 N N . SER A 1 388 ? 0.877 -5.068 -20.831 1.00 90.75 388 SER A N 1
ATOM 2941 C CA . SER A 1 388 ? 1.785 -3.923 -21.017 1.00 90.75 388 SER A CA 1
ATOM 2942 C C . SER A 1 388 ? 2.337 -3.760 -22.445 1.00 90.75 388 SER A C 1
ATOM 2944 O O . SER A 1 388 ? 3.359 -3.106 -22.662 1.00 90.75 388 SER A O 1
ATOM 2946 N N . LYS A 1 389 ? 1.698 -4.388 -23.435 1.00 89.56 389 LYS A N 1
ATOM 2947 C CA . LYS A 1 389 ? 2.060 -4.315 -24.855 1.00 89.56 389 LYS A CA 1
ATOM 2948 C C . LYS A 1 389 ? 1.446 -3.089 -25.542 1.00 89.56 389 LYS A C 1
ATOM 2950 O O . LYS A 1 389 ? 0.714 -2.307 -24.945 1.00 89.56 389 LYS A O 1
ATOM 2955 N N . ASP A 1 390 ? 1.692 -2.969 -26.844 1.00 87.38 390 ASP A N 1
ATOM 2956 C CA . ASP A 1 390 ? 1.139 -1.917 -27.697 1.00 87.38 390 ASP A CA 1
ATOM 2957 C C . ASP A 1 390 ? 1.568 -0.511 -27.219 1.00 87.38 390 ASP A C 1
ATOM 2959 O O . ASP A 1 390 ? 2.756 -0.186 -27.197 1.00 87.38 390 ASP A O 1
ATOM 2963 N N . THR A 1 391 ? 0.619 0.354 -26.861 1.00 86.44 391 THR A N 1
ATOM 2964 C CA . THR A 1 391 ? 0.898 1.757 -26.516 1.00 86.44 391 THR A CA 1
ATOM 2965 C C . THR A 1 391 ? 1.302 1.983 -25.065 1.00 86.44 391 THR A C 1
ATOM 2967 O O . THR A 1 391 ? 1.645 3.112 -24.719 1.00 86.44 391 THR A O 1
ATOM 2970 N N . ASP A 1 392 ? 1.256 0.946 -24.233 1.00 89.12 392 ASP A N 1
ATOM 2971 C CA . ASP A 1 392 ? 1.413 1.092 -22.788 1.00 89.12 392 ASP A CA 1
ATOM 2972 C C . ASP A 1 392 ? 2.874 1.265 -22.379 1.00 89.12 392 ASP A C 1
ATOM 2974 O O . ASP A 1 392 ? 3.165 1.965 -21.417 1.00 89.12 392 ASP A O 1
ATOM 2978 N N . LEU A 1 393 ? 3.811 0.692 -23.136 1.00 93.81 393 LEU A N 1
ATOM 2979 C CA . LEU A 1 393 ? 5.242 0.855 -22.902 1.00 93.81 393 LEU A CA 1
ATOM 2980 C C . LEU A 1 393 ? 5.983 1.023 -24.218 1.00 93.81 393 LEU A C 1
ATOM 2982 O O . LEU A 1 393 ? 6.194 0.079 -24.983 1.00 93.81 393 LEU A O 1
ATOM 2986 N N . GLN A 1 394 ? 6.411 2.251 -24.472 1.00 93.25 394 GLN A N 1
ATOM 2987 C CA . GLN A 1 394 ? 7.031 2.626 -25.734 1.00 93.25 394 GLN A CA 1
ATOM 2988 C C . GLN A 1 394 ? 8.358 3.339 -25.489 1.00 93.25 394 GLN A C 1
ATOM 2990 O O . GLN A 1 394 ? 8.526 4.011 -24.475 1.00 93.25 394 GLN A O 1
ATOM 2995 N N . MET A 1 395 ? 9.302 3.212 -26.419 1.00 93.19 395 MET A N 1
ATOM 2996 C CA . MET A 1 395 ? 10.600 3.876 -26.312 1.00 93.19 395 MET A CA 1
ATOM 2997 C C . MET A 1 395 ? 10.646 5.137 -27.166 1.00 93.19 395 MET A C 1
ATOM 2999 O O . MET A 1 395 ? 10.230 5.151 -28.331 1.00 93.19 395 MET A O 1
ATOM 3003 N N . PHE A 1 396 ? 11.216 6.174 -26.576 1.00 88.38 396 PHE A N 1
ATOM 3004 C CA . PHE A 1 396 ? 11.555 7.440 -27.194 1.00 88.38 396 PHE A CA 1
ATOM 3005 C C . PHE A 1 396 ? 13.077 7.624 -27.184 1.00 88.38 396 PHE A C 1
ATOM 3007 O O . PHE A 1 396 ? 13.765 7.097 -26.313 1.00 88.38 396 PHE A O 1
ATOM 3014 N N . PHE A 1 397 ? 13.597 8.339 -28.179 1.00 87.69 397 PHE A N 1
ATOM 3015 C CA . PHE A 1 397 ? 15.028 8.577 -28.350 1.00 87.69 397 PHE A CA 1
ATOM 3016 C C . PHE A 1 397 ? 15.253 10.077 -28.511 1.00 87.69 397 PHE A C 1
ATOM 3018 O O . PHE A 1 397 ? 14.687 10.670 -29.431 1.00 87.69 397 PHE A O 1
ATOM 3025 N N . ASP A 1 398 ? 16.088 10.658 -27.651 1.00 84.56 398 ASP A N 1
ATOM 3026 C CA . ASP A 1 398 ? 16.472 12.071 -27.700 1.00 84.56 398 ASP A CA 1
ATOM 3027 C C . ASP A 1 398 ? 17.991 12.234 -27.863 1.00 84.56 398 ASP A C 1
ATOM 3029 O O . ASP A 1 398 ? 18.795 11.433 -27.385 1.00 84.56 398 ASP A O 1
ATOM 3033 N N . PHE A 1 399 ? 18.393 13.274 -28.581 1.00 75.75 399 PHE A N 1
ATOM 3034 C CA . PHE A 1 399 ? 19.776 13.698 -28.798 1.00 75.75 399 PHE A CA 1
ATOM 3035 C C . PHE A 1 399 ? 19.748 15.190 -29.168 1.00 75.75 399 PHE A C 1
ATOM 3037 O O . PHE A 1 399 ? 18.770 15.678 -29.726 1.00 75.75 399 PHE A O 1
ATOM 3044 N N . ALA A 1 400 ? 20.810 15.945 -28.869 1.00 59.75 400 ALA A N 1
ATOM 3045 C CA . ALA A 1 400 ? 20.802 17.408 -28.995 1.00 59.75 400 ALA A CA 1
ATOM 3046 C C . ALA A 1 400 ? 20.365 17.910 -30.393 1.00 59.75 400 ALA A C 1
ATOM 3048 O O . ALA A 1 400 ? 20.676 17.287 -31.407 1.00 59.75 400 ALA A O 1
ATOM 3049 N N . ASP A 1 401 ? 19.737 19.095 -30.445 1.00 51.19 401 ASP A N 1
ATOM 3050 C CA . ASP A 1 401 ? 19.110 19.759 -31.618 1.00 51.19 401 ASP A CA 1
ATOM 3051 C C . ASP A 1 401 ? 19.955 19.816 -32.921 1.00 51.19 401 ASP A C 1
ATOM 3053 O O . ASP A 1 401 ? 19.435 20.098 -34.001 1.00 51.19 401 ASP A O 1
ATOM 3057 N N . SER A 1 402 ? 21.271 19.579 -32.859 1.00 51.00 402 SER A N 1
ATOM 3058 C CA . SER A 1 402 ? 22.178 19.512 -34.020 1.00 51.00 402 SER A CA 1
ATOM 3059 C C . SER A 1 402 ? 22.410 18.094 -34.569 1.00 51.00 402 SER A C 1
ATOM 3061 O O . SER A 1 402 ? 23.137 17.926 -35.549 1.00 51.00 402 SER A O 1
ATOM 3063 N N . GLY A 1 403 ? 21.813 17.086 -33.936 1.00 57.06 403 GLY A N 1
ATOM 3064 C CA . GLY A 1 403 ? 21.955 15.665 -34.216 1.00 57.06 403 GLY A CA 1
ATOM 3065 C C . GLY A 1 403 ? 23.159 14.961 -33.613 1.00 57.06 403 GLY A C 1
ATOM 3066 O O . GLY A 1 403 ? 23.935 15.570 -32.877 1.00 57.06 403 GLY A O 1
ATOM 3067 N N . LEU A 1 404 ? 23.336 13.665 -33.929 1.00 58.50 404 LEU A N 1
ATOM 3068 C CA . LEU A 1 404 ? 24.445 12.846 -33.395 1.00 58.50 404 LEU A CA 1
ATOM 3069 C C . LEU A 1 404 ? 25.828 13.477 -33.650 1.00 58.50 404 LEU A C 1
ATOM 3071 O O . LEU A 1 404 ? 26.747 13.324 -32.849 1.00 58.50 404 LEU A O 1
ATOM 3075 N N . VAL A 1 405 ? 25.983 14.235 -34.744 1.00 53.75 405 VAL A N 1
ATOM 3076 C CA . VAL A 1 405 ? 27.202 15.001 -35.040 1.00 53.75 405 VAL A CA 1
ATOM 3077 C C . VAL A 1 405 ? 27.196 16.291 -34.211 1.00 53.75 405 VAL A C 1
ATOM 3079 O O . VAL A 1 405 ? 26.760 17.342 -34.670 1.00 53.75 405 VAL A O 1
ATOM 3082 N N . GLY A 1 406 ? 27.681 16.202 -32.972 1.00 58.31 406 GLY A N 1
ATOM 3083 C CA . GLY A 1 406 ? 27.738 17.319 -32.019 1.00 58.31 406 GLY A CA 1
ATOM 3084 C C . GLY A 1 406 ? 26.994 17.058 -30.710 1.00 58.31 406 GLY A C 1
ATOM 3085 O O . GLY A 1 406 ? 27.208 17.793 -29.748 1.00 58.31 406 GLY A O 1
ATOM 3086 N N . SER A 1 407 ? 26.180 16.001 -30.659 1.00 68.44 407 SER A N 1
ATOM 3087 C CA . SER A 1 407 ? 25.659 15.452 -29.407 1.00 68.44 407 SER A CA 1
ATOM 3088 C C . SER A 1 407 ? 26.744 14.664 -28.682 1.00 68.44 407 SER A C 1
ATOM 3090 O O . SER A 1 407 ? 27.521 13.942 -29.308 1.00 68.44 407 SER A O 1
ATOM 3092 N N . ASN A 1 408 ? 26.768 14.783 -27.357 1.00 85.00 408 ASN A N 1
ATOM 3093 C CA . ASN A 1 408 ? 27.633 13.968 -26.508 1.00 85.00 408 ASN A CA 1
ATOM 3094 C C . ASN A 1 408 ? 26.901 12.730 -25.976 1.00 85.00 408 ASN A C 1
ATOM 3096 O O . ASN A 1 408 ? 27.532 11.888 -25.367 1.00 85.00 408 ASN A O 1
ATOM 3100 N N . SER A 1 409 ? 25.595 12.586 -26.192 1.00 90.00 409 SER A N 1
ATOM 3101 C CA . SER A 1 409 ? 24.828 11.444 -25.699 1.00 90.00 409 SER A CA 1
ATOM 3102 C C . SER A 1 409 ? 23.599 11.162 -26.560 1.00 90.00 409 SER A C 1
ATOM 3104 O O . SER A 1 409 ? 23.206 11.985 -27.394 1.00 90.00 409 SER A O 1
ATOM 3106 N N . VAL A 1 410 ? 23.029 9.977 -26.358 1.00 90.44 410 VAL A N 1
ATOM 3107 C CA . VAL A 1 410 ? 21.680 9.589 -26.765 1.00 90.44 410 VAL A CA 1
ATOM 3108 C C . VAL A 1 410 ? 20.932 9.201 -25.501 1.00 90.44 410 VAL A C 1
ATOM 3110 O O . VAL A 1 410 ? 21.377 8.308 -24.779 1.00 90.44 410 VAL A O 1
ATOM 3113 N N . ASP A 1 411 ? 19.796 9.838 -25.270 1.00 92.38 411 ASP A N 1
ATOM 3114 C CA . ASP A 1 411 ? 18.881 9.468 -24.205 1.00 92.38 411 ASP A CA 1
ATOM 3115 C C . ASP A 1 411 ? 17.861 8.472 -24.776 1.00 92.38 411 ASP A C 1
ATOM 3117 O O . ASP A 1 411 ? 17.209 8.731 -25.791 1.00 92.38 411 ASP A O 1
ATOM 3121 N N . ILE A 1 412 ? 17.752 7.303 -24.150 1.00 94.12 412 ILE A N 1
ATOM 3122 C CA . ILE A 1 412 ? 16.730 6.298 -24.441 1.00 94.12 412 ILE A CA 1
ATOM 3123 C C . ILE A 1 412 ? 15.723 6.354 -23.301 1.00 94.12 412 ILE A C 1
ATOM 3125 O O . ILE A 1 412 ? 16.050 6.016 -22.165 1.00 94.12 412 ILE A O 1
ATOM 3129 N N . THR A 1 413 ? 14.497 6.766 -23.597 1.00 94.06 413 THR A N 1
ATOM 3130 C CA . THR A 1 413 ? 13.438 6.906 -22.599 1.00 94.06 413 THR A CA 1
ATOM 3131 C C . THR A 1 413 ? 12.383 5.832 -22.795 1.00 94.06 413 THR A C 1
ATOM 3133 O O . THR A 1 413 ? 11.735 5.780 -23.839 1.00 94.06 413 THR A O 1
ATOM 3136 N N . LEU A 1 414 ? 12.171 4.994 -21.784 1.00 95.19 414 LEU A N 1
ATOM 3137 C CA . LEU A 1 414 ? 10.974 4.169 -21.687 1.00 95.19 414 LEU A CA 1
ATOM 3138 C C . LEU A 1 414 ? 9.829 5.032 -21.153 1.00 95.19 414 LEU A C 1
ATOM 3140 O O . LEU A 1 414 ? 9.983 5.713 -20.139 1.00 95.19 414 LEU A O 1
ATOM 3144 N N . VAL A 1 415 ? 8.695 5.003 -21.849 1.00 92.81 415 VAL A N 1
ATOM 3145 C CA . VAL A 1 415 ? 7.532 5.854 -21.589 1.00 92.81 415 VAL A CA 1
ATOM 3146 C C . VAL A 1 415 ? 6.328 4.974 -21.248 1.00 92.81 415 VAL A C 1
ATOM 3148 O O . VAL A 1 415 ? 5.629 4.527 -22.167 1.00 92.81 415 VAL A O 1
ATOM 3151 N N . PRO A 1 416 ? 6.078 4.710 -19.954 1.00 93.25 416 PRO A N 1
ATOM 3152 C CA . PRO A 1 416 ? 4.862 4.058 -19.499 1.00 93.25 416 PRO A CA 1
ATOM 3153 C C . PRO A 1 416 ? 3.626 4.928 -19.708 1.00 93.25 416 PRO A C 1
ATOM 3155 O O . PRO A 1 416 ? 3.645 6.150 -19.538 1.00 93.25 416 PRO A O 1
ATOM 3158 N N . TYR A 1 417 ? 2.531 4.280 -20.075 1.00 90.44 417 TYR A N 1
ATOM 3159 C CA . TYR A 1 417 ? 1.238 4.889 -20.316 1.00 90.44 417 TYR A CA 1
ATOM 3160 C C . TYR A 1 417 ? 0.132 3.926 -19.912 1.00 90.44 417 TYR A C 1
ATOM 3162 O O . TYR A 1 417 ? 0.174 2.739 -20.216 1.00 90.44 417 TYR A O 1
ATOM 3170 N N . HIS A 1 418 ? -0.895 4.464 -19.266 1.00 88.38 418 HIS A N 1
ATOM 3171 C CA . HIS A 1 418 ? -2.155 3.762 -19.104 1.00 88.38 418 HIS A CA 1
ATOM 3172 C C . HIS A 1 418 ? -3.293 4.776 -19.131 1.00 88.38 418 HIS A C 1
ATOM 3174 O O . HIS A 1 418 ? -3.282 5.772 -18.406 1.00 88.38 418 HIS A O 1
ATOM 3180 N N . SER A 1 419 ? -4.289 4.533 -19.983 1.00 84.06 419 SER A N 1
ATOM 3181 C CA . SER A 1 419 ? -5.285 5.551 -20.349 1.00 84.06 419 SER A CA 1
ATOM 3182 C C . SER A 1 419 ? -6.113 6.110 -19.186 1.00 84.06 419 SER A C 1
ATOM 3184 O O . SER A 1 419 ? -6.629 7.223 -19.297 1.00 84.06 419 SER A O 1
ATOM 3186 N N . THR A 1 420 ? -6.248 5.365 -18.086 1.00 81.88 420 THR A N 1
ATOM 3187 C CA . THR A 1 420 ? -7.045 5.772 -16.922 1.00 81.88 420 THR A CA 1
ATOM 3188 C C . THR A 1 420 ? -6.197 6.292 -15.771 1.00 81.88 420 THR A C 1
ATOM 3190 O O . THR A 1 420 ? -6.521 7.339 -15.217 1.00 81.88 420 THR A O 1
ATOM 3193 N N . ASN A 1 421 ? -5.121 5.587 -15.413 1.00 81.00 421 ASN A N 1
ATOM 3194 C CA . ASN A 1 421 ? -4.391 5.845 -14.164 1.00 81.00 421 ASN A CA 1
ATOM 3195 C C . ASN A 1 421 ? -3.028 6.507 -14.380 1.00 81.00 421 ASN A C 1
ATOM 3197 O O . ASN A 1 421 ? -2.425 6.976 -13.417 1.00 81.00 421 ASN A O 1
ATOM 3201 N N . LEU A 1 422 ? -2.536 6.534 -15.622 1.00 85.44 422 LEU A N 1
ATOM 3202 C CA . LEU A 1 422 ? -1.266 7.156 -15.982 1.00 85.44 422 LEU A CA 1
ATOM 3203 C C . LEU A 1 422 ? -1.335 7.829 -17.373 1.00 85.44 422 LEU A C 1
ATOM 3205 O O . LEU A 1 422 ? -0.598 7.447 -18.288 1.00 85.44 422 LEU A O 1
ATOM 3209 N N . PRO A 1 423 ? -2.237 8.813 -17.573 1.00 80.50 423 PRO A N 1
ATOM 3210 C CA . PRO A 1 423 ? -2.464 9.406 -18.891 1.00 80.50 423 PRO A CA 1
ATOM 3211 C C . PRO A 1 423 ? -1.383 10.414 -19.322 1.00 80.50 423 PRO A C 1
ATOM 3213 O O . PRO A 1 423 ? -1.318 10.760 -20.503 1.00 80.50 423 PRO A O 1
ATOM 3216 N N . ASP A 1 424 ? -0.547 10.880 -18.391 1.00 76.38 424 ASP A N 1
ATOM 3217 C CA . ASP A 1 424 ? 0.281 12.079 -18.572 1.00 76.38 424 ASP A CA 1
ATOM 3218 C C . ASP A 1 424 ? 1.698 11.804 -19.115 1.00 76.38 424 ASP A C 1
ATOM 3220 O O . ASP A 1 424 ? 2.461 12.746 -19.300 1.00 76.38 424 ASP A O 1
ATOM 3224 N N . TYR A 1 425 ? 2.045 10.543 -19.425 1.00 76.62 425 TYR A N 1
ATOM 3225 C CA . TYR A 1 425 ? 3.361 10.125 -19.962 1.00 76.62 425 TYR A CA 1
ATOM 3226 C C . TYR A 1 425 ? 4.564 10.602 -19.136 1.00 76.62 425 TYR A C 1
ATOM 3228 O O . TYR A 1 425 ? 5.601 10.967 -19.688 1.00 76.62 425 TYR A O 1
ATOM 3236 N N . ASN A 1 426 ? 4.410 10.644 -17.817 1.00 80.44 426 ASN A N 1
ATOM 3237 C CA . ASN A 1 426 ? 5.385 11.253 -16.927 1.00 80.44 426 ASN A CA 1
ATOM 3238 C C . ASN A 1 426 ? 5.974 10.247 -15.913 1.00 80.44 426 ASN A C 1
ATOM 3240 O O . ASN A 1 426 ? 6.618 10.711 -14.995 1.00 80.44 426 ASN A O 1
ATOM 3244 N N . ASP A 1 427 ? 5.793 8.920 -16.054 1.00 92.31 427 ASP A N 1
ATOM 3245 C CA . ASP A 1 427 ? 6.480 7.865 -15.250 1.00 92.31 427 ASP A CA 1
ATOM 3246 C C . ASP A 1 427 ? 7.733 7.342 -15.979 1.00 92.31 427 ASP A C 1
ATOM 3248 O O . ASP A 1 427 ? 7.978 6.142 -16.087 1.00 92.31 427 ASP A O 1
ATOM 3252 N N . ASN A 1 428 ? 8.470 8.255 -16.605 1.00 93.81 428 ASN A N 1
ATOM 3253 C CA . ASN A 1 428 ? 9.464 7.915 -17.618 1.00 93.81 428 ASN A CA 1
ATOM 3254 C C . ASN A 1 428 ? 10.778 7.460 -16.995 1.00 93.81 428 ASN A C 1
ATOM 3256 O O . ASN A 1 428 ? 11.254 8.076 -16.044 1.00 93.81 428 ASN A O 1
ATOM 3260 N N . ILE A 1 429 ? 11.410 6.459 -17.606 1.00 97.12 429 ILE A N 1
ATOM 3261 C CA . ILE A 1 429 ? 12.758 6.004 -17.255 1.00 97.12 429 ILE A CA 1
ATOM 3262 C C . ILE A 1 429 ? 13.690 6.391 -18.399 1.00 97.12 429 ILE A C 1
ATOM 3264 O O . ILE A 1 429 ? 13.584 5.837 -19.492 1.00 97.12 429 ILE A O 1
ATOM 3268 N N . THR A 1 430 ? 14.591 7.339 -18.161 1.00 96.38 430 THR A N 1
ATOM 3269 C CA . THR A 1 430 ? 15.550 7.839 -19.151 1.00 96.38 430 THR A CA 1
ATOM 3270 C C . THR A 1 430 ? 16.947 7.320 -18.850 1.00 96.38 430 THR A C 1
ATOM 3272 O O . THR A 1 430 ? 17.466 7.520 -17.755 1.00 96.38 430 THR A O 1
ATOM 3275 N N . MET A 1 431 ? 17.550 6.679 -19.848 1.00 97.69 431 MET A N 1
ATOM 3276 C CA . MET A 1 431 ? 18.898 6.117 -19.824 1.00 97.69 431 MET A CA 1
ATOM 3277 C C . MET A 1 431 ? 19.789 6.924 -20.766 1.00 97.69 431 MET A C 1
ATOM 3279 O O . MET A 1 431 ? 19.502 7.001 -21.961 1.00 97.69 431 MET A O 1
ATOM 3283 N N . GLN A 1 432 ? 20.867 7.511 -20.258 1.00 96.19 432 GLN A N 1
ATOM 3284 C CA . GLN A 1 432 ? 21.779 8.335 -21.044 1.00 96.19 432 GLN A CA 1
ATOM 3285 C C . GLN A 1 432 ? 23.015 7.543 -21.467 1.00 96.19 432 GLN A C 1
ATOM 3287 O O . GLN A 1 432 ? 23.866 7.213 -20.646 1.00 96.19 432 GLN A O 1
ATOM 3292 N N . PHE A 1 433 ? 23.171 7.312 -22.770 1.00 95.50 433 PHE A N 1
ATOM 3293 C CA . PHE A 1 433 ? 24.348 6.656 -23.338 1.00 95.50 433 PHE A CA 1
ATOM 3294 C C . PHE A 1 433 ? 25.256 7.668 -24.033 1.00 95.50 433 PHE A C 1
ATOM 3296 O O . PHE A 1 433 ? 24.858 8.332 -24.992 1.00 95.50 433 PHE A O 1
ATOM 3303 N N . ASN A 1 434 ? 26.502 7.785 -23.581 1.00 94.00 434 ASN A N 1
ATOM 3304 C CA . ASN A 1 434 ? 27.459 8.755 -24.112 1.00 94.00 434 ASN A CA 1
ATOM 3305 C C . ASN A 1 434 ? 27.999 8.350 -25.487 1.00 94.00 434 ASN A C 1
ATOM 3307 O O . ASN A 1 434 ? 28.178 7.171 -25.813 1.00 94.00 434 ASN A O 1
ATOM 3311 N N . LEU A 1 435 ? 28.316 9.362 -26.288 1.00 90.00 435 LEU A N 1
ATOM 3312 C CA . LEU A 1 435 ? 28.921 9.246 -27.601 1.00 90.00 435 LEU A CA 1
ATOM 3313 C C . LEU A 1 435 ? 30.356 9.776 -27.572 1.00 90.00 435 LEU A C 1
ATOM 3315 O O . LEU A 1 435 ? 30.628 10.915 -27.207 1.00 90.00 435 LEU A O 1
ATOM 3319 N N . SER A 1 436 ? 31.290 8.983 -28.090 1.00 87.88 436 SER A N 1
ATOM 3320 C CA . SER A 1 436 ? 32.653 9.412 -28.386 1.00 87.88 436 SER A CA 1
ATOM 3321 C C . SER A 1 436 ? 32.878 9.384 -29.890 1.00 87.88 436 SER A C 1
ATOM 3323 O O . SER A 1 436 ? 32.789 8.342 -30.536 1.00 87.88 436 SER A O 1
ATOM 3325 N N . SER A 1 437 ? 33.159 10.554 -30.470 1.00 84.56 437 SER A N 1
ATOM 3326 C CA . SER A 1 437 ? 33.327 10.724 -31.923 1.00 84.56 437 SER A CA 1
ATOM 3327 C C . SER A 1 437 ? 32.120 10.249 -32.754 1.00 84.56 437 SER A C 1
ATOM 3329 O O . SER A 1 437 ? 32.289 9.841 -33.900 1.00 84.56 437 SER A O 1
ATOM 3331 N N . GLY A 1 438 ? 30.902 10.327 -32.204 1.00 80.88 438 GLY A N 1
ATOM 3332 C CA . GLY A 1 438 ? 29.651 9.931 -32.870 1.00 80.88 438 GLY A CA 1
ATOM 3333 C C . GLY A 1 438 ? 29.229 8.470 -32.670 1.00 80.88 438 GLY A C 1
ATOM 3334 O O . GLY A 1 438 ? 28.171 8.087 -33.153 1.00 80.88 438 GLY A O 1
ATOM 3335 N N . SER A 1 439 ? 30.005 7.663 -31.941 1.00 88.19 439 SER A N 1
ATOM 3336 C CA . SER A 1 439 ? 29.634 6.285 -31.590 1.00 88.19 439 SER A CA 1
ATOM 3337 C C . SER A 1 439 ? 29.476 6.103 -30.093 1.00 88.19 439 SER A C 1
ATOM 3339 O O . SER A 1 439 ? 30.163 6.770 -29.324 1.00 88.19 439 SER A O 1
ATOM 3341 N N . PHE A 1 440 ? 28.617 5.166 -29.689 1.00 92.88 440 PHE A N 1
ATOM 3342 C CA . PHE A 1 440 ? 28.418 4.815 -28.283 1.00 92.88 440 PHE A CA 1
ATOM 3343 C C . PHE A 1 440 ? 29.734 4.510 -27.576 1.00 92.88 440 PHE A C 1
ATOM 3345 O O . PHE A 1 440 ? 30.650 3.937 -28.170 1.00 92.88 440 PHE A O 1
ATOM 3352 N N . ASN A 1 441 ? 29.834 4.926 -26.319 1.00 94.38 441 ASN A N 1
ATOM 3353 C CA . ASN A 1 441 ? 31.048 4.785 -25.529 1.00 94.38 441 ASN A CA 1
ATOM 3354 C C . ASN A 1 441 ? 30.811 4.307 -24.089 1.00 94.38 441 ASN A C 1
ATOM 3356 O O . ASN A 1 441 ? 31.802 4.102 -23.401 1.00 94.38 441 ASN A O 1
ATOM 3360 N N . GLY A 1 442 ? 29.564 4.129 -23.657 1.00 96.69 442 GLY A N 1
ATOM 3361 C CA . GLY A 1 442 ? 29.196 3.689 -22.307 1.00 96.69 442 GLY A CA 1
ATOM 3362 C C . GLY A 1 442 ? 27.837 4.249 -21.888 1.00 96.69 442 GLY A C 1
ATOM 3363 O O . GLY A 1 442 ? 27.262 5.068 -22.620 1.00 96.69 442 GLY A O 1
ATOM 3364 N N . LEU A 1 443 ? 27.344 3.797 -20.738 1.00 97.12 443 LEU A N 1
ATOM 3365 C CA . LEU A 1 443 ? 26.274 4.463 -19.997 1.00 97.12 443 LEU A CA 1
ATOM 3366 C C . LEU A 1 443 ? 26.912 5.624 -19.215 1.00 97.12 443 LEU A C 1
ATOM 3368 O O . LEU A 1 443 ? 28.061 5.527 -18.789 1.00 97.12 443 LEU A O 1
ATOM 3372 N N . GLY A 1 444 ? 26.231 6.767 -19.154 1.00 96.00 444 GLY A N 1
ATOM 3373 C CA . GLY A 1 444 ? 26.787 7.966 -18.532 1.00 96.00 444 GLY A CA 1
ATOM 3374 C C . GLY A 1 444 ? 27.995 8.544 -19.281 1.00 96.00 444 GLY A C 1
ATOM 3375 O O . GLY A 1 444 ? 28.426 8.074 -20.335 1.00 96.00 444 GLY A O 1
ATOM 3376 N N . ALA A 1 445 ? 28.556 9.631 -18.762 1.00 93.38 445 ALA A N 1
ATOM 3377 C CA . ALA A 1 445 ? 29.729 10.309 -19.297 1.00 93.38 445 ALA A CA 1
ATOM 3378 C C . ALA A 1 445 ? 31.009 9.457 -19.209 1.00 93.38 445 ALA A C 1
ATOM 3380 O O . ALA A 1 445 ? 31.877 9.575 -20.087 1.00 93.38 445 ALA A O 1
ATOM 3381 N N . THR A 1 446 ? 31.134 8.599 -18.194 1.00 94.75 446 THR A N 1
ATOM 3382 C CA . THR A 1 446 ? 32.314 7.762 -17.950 1.00 94.75 446 THR A CA 1
ATOM 3383 C C . THR A 1 446 ? 31.971 6.284 -18.077 1.00 94.75 446 THR A C 1
ATOM 3385 O O . THR A 1 446 ? 31.329 5.723 -17.207 1.00 94.75 446 THR A O 1
ATOM 3388 N N . ALA A 1 447 ? 32.496 5.634 -19.118 1.00 94.56 447 ALA A N 1
ATOM 3389 C CA . ALA A 1 447 ? 32.307 4.199 -19.320 1.00 94.56 447 ALA A CA 1
ATOM 3390 C C . ALA A 1 447 ? 32.722 3.380 -18.090 1.00 94.56 447 ALA A C 1
ATOM 3392 O O . ALA A 1 447 ? 33.770 3.657 -17.488 1.00 94.56 447 ALA A O 1
ATOM 3393 N N . THR A 1 448 ? 31.983 2.311 -17.802 1.00 94.88 448 THR A N 1
ATOM 3394 C CA . THR A 1 448 ? 32.242 1.371 -16.698 1.00 94.88 448 THR A CA 1
ATOM 3395 C C . THR A 1 448 ? 32.313 2.046 -15.322 1.00 94.88 448 THR A C 1
ATOM 3397 O O . THR A 1 448 ? 33.158 1.706 -14.489 1.00 94.88 448 THR A O 1
ATOM 3400 N N . SER A 1 449 ? 31.483 3.065 -15.106 1.00 96.81 449 SER A N 1
ATOM 3401 C CA . SER A 1 449 ? 31.391 3.812 -13.854 1.00 96.81 449 SER A CA 1
ATOM 3402 C C . SER A 1 449 ? 29.949 4.214 -13.621 1.00 96.81 449 SER A C 1
ATOM 3404 O O . SER A 1 449 ? 29.322 4.744 -14.523 1.00 96.81 449 SER A O 1
ATOM 3406 N N . GLU A 1 450 ? 29.467 4.044 -12.394 1.00 95.94 450 GLU A N 1
ATOM 3407 C CA . GLU A 1 450 ? 28.168 4.567 -11.997 1.00 95.94 450 GLU A CA 1
ATOM 3408 C C . GLU A 1 450 ? 28.174 6.104 -11.972 1.00 95.94 450 GLU A C 1
ATOM 3410 O O . GLU A 1 450 ? 29.129 6.739 -11.499 1.00 95.94 450 GLU A O 1
ATOM 3415 N N . GLU A 1 451 ? 27.094 6.722 -12.441 1.00 97.38 451 GLU A N 1
ATOM 3416 C CA . GLU A 1 451 ? 26.917 8.172 -12.419 1.00 97.38 451 GLU A CA 1
ATOM 3417 C C . GLU A 1 451 ? 25.457 8.547 -12.148 1.00 97.38 451 GLU A C 1
ATOM 3419 O O . GLU A 1 451 ? 24.537 8.071 -12.798 1.00 97.38 451 GLU A O 1
ATOM 3424 N N . ALA A 1 452 ? 25.209 9.480 -11.223 1.00 95.19 452 ALA A N 1
ATOM 3425 C CA . ALA A 1 452 ? 23.845 9.747 -10.747 1.00 95.19 452 ALA A CA 1
ATOM 3426 C C . ALA A 1 452 ? 22.849 10.102 -11.872 1.00 95.19 452 ALA A C 1
ATOM 3428 O O . ALA A 1 452 ? 21.691 9.701 -11.815 1.00 95.19 452 ALA A O 1
ATOM 3429 N N . ALA A 1 453 ? 23.297 10.851 -12.883 1.00 94.75 453 ALA A N 1
ATOM 3430 C CA . ALA A 1 453 ? 22.452 11.363 -13.962 1.00 94.75 453 ALA A CA 1
ATOM 3431 C C . ALA A 1 453 ? 22.354 10.431 -15.185 1.00 94.75 453 ALA A C 1
ATOM 3433 O O . ALA A 1 453 ? 21.713 10.805 -16.164 1.00 94.75 453 ALA A O 1
ATOM 3434 N N . GLU A 1 454 ? 22.991 9.255 -15.166 1.00 96.06 454 GLU A N 1
ATOM 3435 C CA . GLU A 1 454 ? 22.945 8.326 -16.304 1.00 96.06 454 GLU A CA 1
ATOM 3436 C C . GLU A 1 454 ? 21.620 7.561 -16.402 1.00 96.06 454 GLU A C 1
ATOM 3438 O O . GLU A 1 454 ? 21.219 7.139 -17.486 1.00 96.06 454 GLU A O 1
ATOM 3443 N N . LEU A 1 455 ? 20.932 7.426 -15.268 1.00 97.88 455 LEU A N 1
ATOM 3444 C CA . LEU A 1 455 ? 19.614 6.829 -15.151 1.00 97.88 455 LEU A CA 1
ATOM 3445 C C . LEU A 1 455 ? 18.721 7.759 -14.339 1.00 97.88 455 LEU A C 1
ATOM 3447 O O . LEU A 1 455 ? 19.034 8.095 -13.196 1.00 97.88 455 LEU A O 1
ATOM 3451 N N . VAL A 1 456 ? 17.607 8.171 -14.934 1.00 97.00 456 VAL A N 1
ATOM 3452 C CA . VAL A 1 456 ? 16.688 9.147 -14.351 1.00 97.00 456 VAL A CA 1
ATOM 3453 C C . VAL A 1 456 ? 15.265 8.627 -14.438 1.00 97.00 456 VAL A C 1
ATOM 3455 O O . VAL A 1 456 ? 14.810 8.242 -15.513 1.00 97.00 456 VAL A O 1
ATOM 3458 N N . TRP A 1 457 ? 14.538 8.680 -13.327 1.00 96.50 457 TRP A N 1
ATOM 3459 C CA . TRP A 1 457 ? 13.089 8.518 -13.319 1.00 96.50 457 TRP A CA 1
ATOM 3460 C C . TRP A 1 457 ? 12.412 9.885 -13.227 1.00 96.50 457 TRP A C 1
ATOM 3462 O O . TRP A 1 457 ? 12.801 10.720 -12.416 1.00 96.50 457 TRP A O 1
ATOM 3472 N N . THR A 1 458 ? 11.422 10.146 -14.073 1.00 92.38 458 THR A N 1
ATOM 3473 C CA . THR A 1 458 ? 10.600 11.363 -13.993 1.00 92.38 458 THR A CA 1
ATOM 3474 C C . THR A 1 458 ? 9.286 11.020 -13.307 1.00 92.38 458 THR A C 1
ATOM 3476 O O . THR A 1 458 ? 8.718 9.976 -13.603 1.00 92.38 458 THR A O 1
ATOM 3479 N N . GLN A 1 459 ? 8.821 11.877 -12.396 1.00 85.00 459 GLN A N 1
ATOM 3480 C CA . GLN A 1 459 ? 7.598 11.648 -11.628 1.00 85.00 459 GLN A CA 1
ATOM 3481 C C . GLN A 1 459 ? 6.333 12.115 -12.376 1.00 85.00 459 GLN A C 1
ATOM 3483 O O . GLN A 1 459 ? 6.312 13.249 -12.877 1.00 85.00 459 GLN A O 1
ATOM 3488 N N . PRO A 1 460 ? 5.230 11.332 -12.341 1.00 73.25 460 PRO A N 1
ATOM 3489 C CA . PRO A 1 460 ? 4.038 11.604 -13.134 1.00 73.25 460 PRO A CA 1
ATOM 3490 C C . PRO A 1 460 ? 3.359 12.956 -12.894 1.00 73.25 460 PRO A C 1
ATOM 3492 O O . PRO A 1 460 ? 3.002 13.657 -13.843 1.00 73.25 460 PRO A O 1
ATOM 3495 N N . ASP A 1 461 ? 3.200 13.330 -11.623 1.00 74.31 461 ASP A N 1
ATOM 3496 C CA . ASP A 1 461 ? 2.370 14.475 -11.233 1.00 74.31 461 ASP A CA 1
ATOM 3497 C C . ASP A 1 461 ? 3.140 15.807 -11.233 1.00 74.31 461 ASP A C 1
ATOM 3499 O O . ASP A 1 461 ? 2.543 16.878 -11.355 1.00 74.31 461 ASP A O 1
ATOM 3503 N N . SER A 1 462 ? 4.467 15.757 -11.073 1.00 77.38 462 SER A N 1
ATOM 3504 C CA . SER A 1 462 ? 5.312 16.945 -10.896 1.00 77.38 462 SER A CA 1
ATOM 3505 C C . SER A 1 462 ? 6.260 17.205 -12.069 1.00 77.38 462 SER A C 1
ATOM 3507 O O . SER A 1 462 ? 6.742 18.329 -12.218 1.00 77.38 462 SER A O 1
ATOM 3509 N N . GLY A 1 463 ? 6.547 16.186 -12.891 1.00 79.50 463 GLY A N 1
ATOM 3510 C CA . GLY A 1 463 ? 7.610 16.235 -13.898 1.00 79.50 463 GLY A CA 1
ATOM 3511 C C . GLY A 1 463 ? 9.013 16.347 -13.291 1.00 79.50 463 GLY A C 1
ATOM 3512 O O . GLY A 1 463 ? 9.963 16.690 -13.994 1.00 79.50 463 GLY A O 1
ATOM 3513 N N . THR A 1 464 ? 9.153 16.115 -11.981 1.00 87.88 464 THR A N 1
ATOM 3514 C CA . THR A 1 464 ? 10.443 16.180 -11.288 1.00 87.88 464 THR A CA 1
ATOM 3515 C C . THR A 1 464 ? 11.273 14.956 -11.643 1.00 87.88 464 THR A C 1
ATOM 3517 O O . THR A 1 464 ? 10.772 13.836 -11.609 1.00 87.88 464 THR A O 1
ATOM 3520 N N . ALA A 1 465 ? 12.540 15.182 -11.979 1.00 91.88 465 ALA A N 1
ATOM 3521 C CA . ALA A 1 465 ? 13.505 14.138 -12.285 1.00 91.88 465 ALA A CA 1
ATOM 3522 C C . ALA A 1 465 ? 14.257 13.689 -11.021 1.00 91.88 465 ALA A C 1
ATOM 3524 O O . ALA A 1 465 ? 14.847 14.517 -10.322 1.00 91.88 465 ALA A O 1
ATOM 3525 N N . THR A 1 466 ? 14.283 12.381 -10.783 1.00 95.12 466 THR A N 1
ATOM 3526 C CA . THR A 1 466 ? 15.045 11.707 -9.730 1.00 95.12 466 THR A CA 1
ATOM 3527 C C . THR A 1 466 ? 16.190 10.925 -10.361 1.00 95.12 466 THR A C 1
ATOM 3529 O O . THR A 1 466 ? 15.983 10.067 -11.216 1.00 95.12 466 THR A O 1
ATOM 3532 N N . ASN A 1 467 ? 17.409 11.229 -9.925 1.00 97.12 467 ASN A N 1
ATOM 3533 C CA . ASN A 1 467 ? 18.628 10.545 -10.343 1.00 97.12 467 ASN A CA 1
ATOM 3534 C C . ASN A 1 467 ? 18.755 9.199 -9.623 1.00 97.12 467 ASN A C 1
ATOM 3536 O O . ASN A 1 467 ? 18.775 9.169 -8.390 1.00 97.12 467 ASN A O 1
ATOM 3540 N N . LEU A 1 468 ? 18.881 8.115 -10.385 1.00 97.94 468 LEU A N 1
ATOM 3541 C CA . LEU A 1 468 ? 18.932 6.749 -9.867 1.00 97.94 468 LEU A CA 1
ATOM 3542 C C . LEU A 1 468 ? 20.302 6.095 -10.020 1.00 97.94 468 LEU A C 1
ATOM 3544 O O . LEU A 1 468 ? 20.594 5.177 -9.271 1.00 97.94 468 LEU A O 1
ATOM 3548 N N . GLY A 1 469 ? 21.168 6.566 -10.923 1.00 97.62 469 GLY A N 1
ATOM 3549 C CA . GLY A 1 469 ? 22.373 5.819 -11.326 1.00 97.62 469 GLY A CA 1
ATOM 3550 C C . GLY A 1 469 ? 23.374 5.481 -10.209 1.00 97.62 469 GLY A C 1
ATOM 3551 O O . GLY A 1 469 ? 24.202 4.601 -10.377 1.00 97.62 469 GLY A O 1
ATOM 3552 N N . THR A 1 470 ? 23.304 6.131 -9.040 1.00 97.81 470 THR A N 1
ATOM 3553 C CA . THR A 1 470 ? 24.173 5.824 -7.882 1.00 97.81 470 THR A CA 1
ATOM 3554 C C . THR A 1 470 ? 23.478 5.086 -6.737 1.00 97.81 470 THR A C 1
ATOM 3556 O O . THR A 1 470 ? 24.110 4.906 -5.694 1.00 97.81 470 THR A O 1
ATOM 3559 N N . LYS A 1 471 ? 22.203 4.719 -6.894 1.00 97.81 471 LYS A N 1
ATOM 3560 C CA . LYS A 1 471 ? 21.414 3.982 -5.897 1.00 97.81 471 LYS A CA 1
ATOM 3561 C C . LYS A 1 471 ? 21.752 2.494 -5.960 1.00 97.81 471 LYS A C 1
ATOM 3563 O O . LYS A 1 471 ? 21.855 1.949 -7.058 1.00 97.81 471 LYS A O 1
ATOM 3568 N N . ASP A 1 472 ? 21.989 1.873 -4.812 1.00 97.25 472 ASP A N 1
ATOM 3569 C CA . ASP A 1 472 ? 22.333 0.451 -4.675 1.00 97.25 472 ASP A CA 1
ATOM 3570 C C . ASP A 1 472 ? 21.122 -0.447 -4.394 1.00 97.25 472 ASP A C 1
ATOM 3572 O O . ASP A 1 472 ? 21.242 -1.672 -4.391 1.00 97.25 472 ASP A O 1
ATOM 3576 N N . GLU A 1 473 ? 19.952 0.151 -4.200 1.00 97.69 473 GLU A N 1
ATOM 3577 C CA . GLU A 1 473 ? 18.683 -0.535 -4.031 1.00 97.69 473 GLU A CA 1
ATOM 3578 C C . GLU A 1 473 ? 17.967 -0.776 -5.368 1.00 97.69 473 GLU A C 1
ATOM 3580 O O . GLU A 1 473 ? 18.099 -0.023 -6.336 1.00 97.69 473 GLU A O 1
ATOM 3585 N N . ASP A 1 474 ? 17.140 -1.819 -5.406 1.00 98.50 474 ASP A N 1
ATOM 3586 C CA . ASP A 1 474 ? 16.135 -1.967 -6.455 1.00 98.50 474 ASP A CA 1
ATOM 3587 C C . ASP A 1 474 ? 15.012 -0.947 -6.232 1.00 98.50 474 ASP A C 1
ATOM 3589 O O . ASP A 1 474 ? 14.575 -0.750 -5.104 1.00 98.50 474 ASP A O 1
ATOM 3593 N N . HIS A 1 475 ? 14.472 -0.355 -7.293 1.00 98.44 475 HIS A N 1
ATOM 3594 C CA . HIS A 1 475 ? 13.417 0.658 -7.189 1.00 98.44 475 HIS A CA 1
ATOM 3595 C C . HIS A 1 475 ? 12.168 0.281 -7.976 1.00 98.44 475 HIS A C 1
ATOM 3597 O O . HIS A 1 475 ? 12.275 -0.308 -9.048 1.00 98.44 475 HIS A O 1
ATOM 3603 N N . ARG A 1 476 ? 10.976 0.658 -7.497 1.00 98.19 476 ARG A N 1
ATOM 3604 C CA . ARG A 1 476 ? 9.702 0.420 -8.203 1.00 98.19 476 ARG A CA 1
ATOM 3605 C C . ARG A 1 476 ? 9.068 1.741 -8.645 1.00 98.19 476 ARG A C 1
ATOM 3607 O O . ARG A 1 476 ? 8.909 2.641 -7.831 1.00 98.19 476 ARG A O 1
ATOM 3614 N N . THR A 1 477 ? 8.703 1.860 -9.924 1.00 97.00 477 THR A N 1
ATOM 3615 C CA . THR A 1 477 ? 7.987 3.037 -10.461 1.00 97.00 477 THR A CA 1
ATOM 3616 C C . THR A 1 477 ? 6.491 2.984 -10.156 1.00 97.00 477 THR A C 1
ATOM 3618 O O . THR A 1 477 ? 5.966 1.953 -9.731 1.00 97.00 477 THR A O 1
ATOM 3621 N N . ARG A 1 478 ? 5.755 4.062 -10.459 1.00 93.94 478 ARG A N 1
ATOM 3622 C CA . ARG A 1 478 ? 4.296 4.098 -10.270 1.00 93.94 478 ARG A CA 1
ATOM 3623 C C . ARG A 1 478 ? 3.541 3.154 -11.212 1.00 93.94 478 ARG A C 1
ATOM 3625 O O . ARG A 1 478 ? 2.489 2.649 -10.839 1.00 93.94 478 ARG A O 1
ATOM 3632 N N . TYR A 1 479 ? 4.041 2.910 -12.425 1.00 95.62 479 TYR A N 1
ATOM 3633 C CA . TYR A 1 479 ? 3.503 1.869 -13.314 1.00 95.62 479 TYR A CA 1
ATOM 3634 C C . TYR A 1 479 ? 3.730 0.455 -12.749 1.0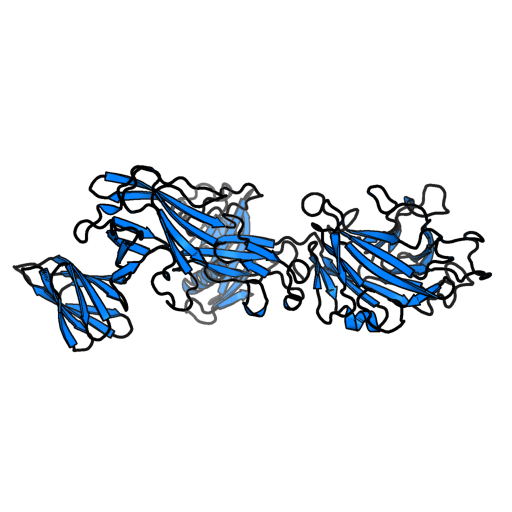0 95.62 479 TYR A C 1
ATOM 3636 O O . TYR A 1 479 ? 3.003 -0.476 -13.093 1.00 95.62 479 TYR A O 1
ATOM 3644 N N . GLY A 1 480 ? 4.727 0.304 -11.872 1.00 96.88 480 GLY A N 1
ATOM 3645 C CA . GLY A 1 480 ? 5.139 -0.959 -11.273 1.00 96.88 480 GLY A CA 1
ATOM 3646 C C . GLY A 1 480 ? 6.363 -1.593 -11.930 1.00 96.88 480 GLY A C 1
ATOM 3647 O O . GLY A 1 480 ? 6.618 -2.767 -11.679 1.00 96.88 480 GLY A O 1
ATOM 3648 N N . ILE A 1 481 ? 7.113 -0.851 -12.756 1.00 98.44 481 ILE A N 1
ATOM 3649 C CA . ILE A 1 481 ? 8.394 -1.307 -13.318 1.00 98.44 481 ILE A CA 1
ATOM 3650 C C . ILE A 1 481 ? 9.421 -1.373 -12.195 1.00 98.44 481 ILE A C 1
ATOM 3652 O O . ILE A 1 481 ? 9.539 -0.417 -11.431 1.00 98.44 481 ILE A O 1
ATOM 3656 N N . ILE A 1 482 ? 10.177 -2.466 -12.117 1.00 98.75 482 ILE A N 1
ATOM 3657 C CA . ILE A 1 482 ? 11.281 -2.590 -11.165 1.00 98.75 482 ILE A CA 1
ATOM 3658 C C . ILE A 1 482 ? 12.590 -2.280 -11.887 1.00 98.75 482 ILE A C 1
ATOM 3660 O O . ILE A 1 482 ? 12.891 -2.889 -12.907 1.00 98.75 482 ILE A O 1
ATOM 3664 N N . ILE A 1 483 ? 13.368 -1.343 -11.365 1.00 98.75 483 ILE A N 1
ATOM 3665 C CA . ILE A 1 483 ? 14.712 -0.994 -11.822 1.00 98.75 483 ILE A CA 1
ATOM 3666 C C . ILE A 1 483 ? 15.688 -1.691 -10.879 1.00 98.75 483 ILE A C 1
ATOM 3668 O O . ILE A 1 483 ? 15.645 -1.443 -9.677 1.00 98.75 483 ILE A O 1
ATOM 3672 N N . ARG A 1 484 ? 16.526 -2.585 -11.407 1.00 98.56 484 ARG A N 1
ATOM 3673 C CA . ARG A 1 484 ? 17.424 -3.418 -10.598 1.00 98.56 484 ARG A CA 1
ATOM 3674 C C . ARG A 1 484 ? 18.769 -2.734 -10.390 1.00 98.56 484 ARG A C 1
ATOM 3676 O O . ARG A 1 484 ? 19.342 -2.281 -11.380 1.00 98.56 484 ARG A O 1
ATOM 3683 N N . ASP A 1 485 ? 19.234 -2.694 -9.138 1.00 98.12 485 ASP A N 1
ATOM 3684 C CA . ASP A 1 485 ? 20.541 -2.200 -8.656 1.00 98.12 485 ASP A CA 1
ATOM 3685 C C . ASP A 1 485 ? 21.228 -1.217 -9.632 1.00 98.12 485 ASP A C 1
ATOM 3687 O O . ASP A 1 485 ? 22.200 -1.579 -10.319 1.00 98.12 485 ASP A O 1
ATOM 3691 N N . PRO A 1 486 ? 20.696 0.018 -9.768 1.00 98.38 486 PRO A N 1
ATOM 3692 C CA . PRO A 1 486 ? 21.181 0.993 -10.741 1.00 98.38 486 PRO A CA 1
ATOM 3693 C C . PRO A 1 486 ? 22.691 1.205 -10.692 1.00 98.38 486 PRO A C 1
ATOM 3695 O O . PRO A 1 486 ? 23.331 1.316 -11.733 1.00 98.38 486 PRO A O 1
ATOM 3698 N N . LYS A 1 487 ? 23.269 1.228 -9.491 1.00 98.31 487 LYS A N 1
ATOM 3699 C CA . LYS A 1 487 ? 24.694 1.449 -9.268 1.00 98.31 487 LYS A CA 1
ATOM 3700 C C . LYS A 1 487 ? 25.551 0.303 -9.784 1.00 98.31 487 LYS A C 1
ATOM 3702 O O . LYS A 1 487 ? 26.528 0.544 -10.499 1.00 98.31 487 LYS A O 1
ATOM 3707 N N . ALA A 1 488 ? 25.240 -0.942 -9.418 1.00 98.12 488 ALA A N 1
ATOM 3708 C CA . ALA A 1 488 ? 26.053 -2.070 -9.860 1.00 98.12 488 ALA A CA 1
ATOM 3709 C C . ALA A 1 488 ? 25.950 -2.264 -11.377 1.00 98.12 488 ALA A C 1
ATOM 3711 O O . ALA A 1 488 ? 26.976 -2.469 -12.037 1.00 98.12 488 ALA A O 1
ATOM 3712 N N . HIS A 1 489 ? 24.745 -2.143 -11.938 1.00 98.38 489 HIS A N 1
ATOM 3713 C CA . HIS A 1 489 ? 24.534 -2.258 -13.379 1.00 98.38 489 HIS A CA 1
ATOM 3714 C C . HIS A 1 489 ? 25.134 -1.067 -14.145 1.00 98.38 489 HIS A C 1
ATOM 3716 O O . HIS A 1 489 ? 25.832 -1.283 -15.139 1.00 98.38 489 HIS A O 1
ATOM 3722 N N . GLY A 1 490 ? 25.014 0.160 -13.628 1.00 97.69 490 GLY A N 1
ATOM 3723 C CA . GLY A 1 490 ? 25.618 1.359 -14.216 1.00 97.69 490 GLY A CA 1
ATOM 3724 C C . GLY A 1 490 ? 27.142 1.280 -14.299 1.00 97.69 490 GLY A C 1
ATOM 3725 O O . GLY A 1 490 ? 27.729 1.518 -15.354 1.00 97.69 490 GLY A O 1
ATOM 3726 N N . SER A 1 491 ? 27.799 0.750 -13.258 1.00 97.75 491 SER A N 1
ATOM 3727 C CA . SER A 1 491 ? 29.247 0.467 -13.288 1.00 97.75 491 SER A CA 1
ATOM 3728 C C . SER A 1 491 ? 29.675 -0.558 -14.359 1.00 97.75 491 SER A C 1
ATOM 3730 O O . SER A 1 491 ? 30.863 -0.684 -14.669 1.00 97.75 491 SER A O 1
ATOM 3732 N N . SER A 1 492 ? 28.714 -1.275 -14.950 1.00 97.81 492 SER A N 1
ATOM 3733 C CA . SER A 1 492 ? 28.894 -2.222 -16.057 1.00 97.81 492 SER A CA 1
ATOM 3734 C C . SER A 1 492 ? 28.334 -1.713 -17.395 1.00 97.81 492 SER A C 1
ATOM 3736 O O . SER A 1 492 ? 28.224 -2.499 -18.334 1.00 97.81 492 SER A O 1
ATOM 3738 N N . ASP A 1 493 ? 28.010 -0.418 -17.500 1.00 98.31 493 ASP A N 1
ATOM 3739 C CA . ASP A 1 493 ? 27.329 0.198 -18.646 1.00 98.31 493 ASP A CA 1
ATOM 3740 C C . ASP A 1 493 ? 26.000 -0.503 -19.019 1.00 98.31 493 ASP A C 1
ATOM 3742 O O . ASP A 1 493 ? 25.670 -0.674 -20.201 1.00 98.31 493 ASP A O 1
ATOM 3746 N N . GLU A 1 494 ? 25.253 -0.945 -18.005 1.00 98.44 494 GLU A N 1
ATOM 3747 C CA . GLU A 1 494 ? 24.026 -1.729 -18.128 1.00 98.44 494 GLU A CA 1
ATOM 3748 C C . GLU A 1 494 ? 22.878 -1.093 -17.328 1.00 98.44 494 GLU A C 1
ATOM 3750 O O . GLU A 1 494 ? 23.079 -0.511 -16.267 1.00 98.44 494 GLU A O 1
ATOM 3755 N N . VAL A 1 495 ? 21.650 -1.235 -17.821 1.00 98.75 495 VAL A N 1
ATOM 3756 C CA . VAL A 1 495 ? 20.418 -0.982 -17.067 1.00 98.75 495 VAL A CA 1
ATOM 3757 C C . VAL A 1 495 ? 19.536 -2.217 -17.180 1.00 98.75 495 VAL A C 1
ATOM 3759 O O . VAL A 1 495 ? 19.239 -2.683 -18.286 1.00 98.75 495 VAL A O 1
ATOM 3762 N N . VAL A 1 496 ? 19.105 -2.748 -16.037 1.00 98.81 496 VAL A N 1
ATOM 3763 C CA . VAL A 1 496 ? 18.215 -3.909 -15.958 1.00 98.81 496 VAL A CA 1
ATOM 3764 C C . VAL A 1 496 ? 16.888 -3.477 -15.363 1.00 98.81 496 VAL A C 1
ATOM 3766 O O . VAL A 1 496 ? 16.837 -2.903 -14.277 1.00 98.81 496 VAL A O 1
ATOM 3769 N N . ILE A 1 497 ? 15.806 -3.758 -16.084 1.00 98.75 497 ILE A N 1
ATOM 3770 C CA . ILE A 1 497 ? 14.448 -3.468 -15.632 1.00 98.75 497 ILE A CA 1
ATOM 3771 C C . ILE A 1 497 ? 13.566 -4.704 -15.760 1.00 98.75 497 ILE A C 1
ATOM 3773 O O . ILE A 1 497 ? 13.666 -5.447 -16.736 1.00 98.75 497 ILE A O 1
ATOM 3777 N N . ASP A 1 498 ? 12.658 -4.889 -14.814 1.00 98.69 498 ASP A N 1
ATOM 3778 C CA . ASP A 1 498 ? 11.591 -5.870 -14.898 1.00 98.69 498 ASP A CA 1
ATOM 3779 C C . ASP A 1 498 ? 10.266 -5.160 -15.172 1.00 98.69 498 ASP A C 1
ATOM 3781 O O . ASP A 1 498 ? 9.819 -4.294 -14.418 1.00 98.69 498 ASP A O 1
ATOM 3785 N N . ILE A 1 499 ? 9.632 -5.548 -16.273 1.00 98.31 499 ILE A N 1
ATOM 3786 C CA . ILE A 1 499 ? 8.354 -5.009 -16.721 1.00 98.31 499 ILE A CA 1
ATOM 3787 C C . ILE A 1 499 ? 7.224 -5.926 -16.235 1.00 98.31 499 ILE A C 1
ATOM 3789 O O . ILE A 1 499 ? 7.262 -7.118 -16.562 1.00 98.31 499 ILE A O 1
ATOM 3793 N N . PRO A 1 500 ? 6.223 -5.410 -15.497 1.00 97.81 500 PRO A N 1
ATOM 3794 C CA . PRO A 1 500 ? 5.075 -6.205 -15.070 1.00 97.81 500 PRO A CA 1
ATOM 3795 C C . PRO A 1 500 ? 4.212 -6.618 -16.267 1.00 97.81 500 PRO A C 1
ATOM 3797 O O . PRO A 1 500 ? 4.249 -5.990 -17.322 1.00 97.81 500 PRO A O 1
ATOM 3800 N N . GLY A 1 501 ? 3.418 -7.678 -16.111 1.00 95.19 501 GLY A N 1
ATOM 3801 C CA . GLY A 1 501 ? 2.494 -8.125 -17.161 1.00 95.19 501 GLY A CA 1
ATOM 3802 C C . GLY A 1 501 ? 1.310 -7.184 -17.416 1.00 95.19 501 GLY A C 1
ATOM 3803 O O . GLY A 1 501 ? 0.630 -7.338 -18.425 1.00 95.19 501 GLY A O 1
ATOM 3804 N N . ASP A 1 502 ? 1.045 -6.237 -16.519 1.00 93.12 502 ASP A N 1
ATOM 3805 C CA . ASP A 1 502 ? 0.037 -5.177 -16.638 1.00 93.12 502 ASP A CA 1
ATOM 3806 C C . ASP A 1 502 ? 0.455 -3.987 -15.754 1.00 93.12 502 ASP A C 1
ATOM 3808 O O . ASP A 1 502 ? 1.397 -4.115 -14.968 1.00 93.12 502 ASP A O 1
ATOM 3812 N N . GLN A 1 503 ? -0.247 -2.851 -15.815 1.00 93.69 503 GLN A N 1
ATOM 3813 C CA . GLN A 1 503 ? -0.055 -1.800 -14.813 1.00 93.69 503 GLN A CA 1
ATOM 3814 C C . GLN A 1 503 ? -0.353 -2.357 -13.410 1.00 93.69 503 GLN A C 1
ATOM 3816 O O . GLN A 1 503 ? -1.419 -2.927 -13.154 1.00 93.69 503 GLN A O 1
ATOM 3821 N N . VAL A 1 504 ? 0.585 -2.165 -12.483 1.00 94.31 504 VAL A N 1
ATOM 3822 C CA . VAL A 1 504 ? 0.432 -2.632 -11.105 1.00 94.31 504 VAL A CA 1
ATOM 3823 C C . VAL A 1 504 ? -0.428 -1.647 -10.326 1.00 94.31 504 VAL A C 1
ATOM 3825 O O . VAL A 1 504 ? -0.080 -0.479 -10.170 1.00 94.31 504 VAL A O 1
ATOM 3828 N N . GLU A 1 505 ? -1.546 -2.129 -9.800 1.00 92.12 505 GLU A N 1
ATOM 3829 C CA . GLU A 1 505 ? -2.422 -1.388 -8.900 1.00 92.12 505 GLU A CA 1
ATOM 3830 C C . GLU A 1 505 ? -2.502 -2.114 -7.558 1.00 92.12 505 GLU A C 1
ATOM 3832 O O . GLU A 1 505 ? -2.453 -3.345 -7.495 1.00 92.12 505 GLU A O 1
ATOM 3837 N N . ALA A 1 506 ? -2.646 -1.353 -6.478 1.00 92.12 506 ALA A N 1
ATOM 3838 C CA . ALA A 1 506 ? -2.821 -1.902 -5.144 1.00 92.12 506 ALA A CA 1
ATOM 3839 C C . ALA A 1 506 ? -4.296 -1.966 -4.743 1.00 92.12 506 ALA A C 1
ATOM 3841 O O . ALA A 1 506 ? -5.052 -1.007 -4.905 1.00 92.12 506 ALA A O 1
ATOM 3842 N N . ASN A 1 507 ? -4.680 -3.083 -4.133 1.00 88.56 507 ASN A N 1
ATOM 3843 C CA . ASN A 1 507 ? -5.992 -3.271 -3.537 1.00 88.56 507 ASN A CA 1
ATOM 3844 C C . ASN A 1 507 ? -5.947 -2.870 -2.063 1.00 88.56 507 ASN A C 1
ATOM 3846 O O . ASN A 1 507 ? -5.479 -3.634 -1.219 1.00 88.56 507 ASN A O 1
ATOM 3850 N N . VAL A 1 508 ? -6.477 -1.690 -1.744 1.00 90.06 508 VAL A N 1
ATOM 3851 C CA . VAL A 1 508 ? -6.721 -1.285 -0.354 1.00 90.06 508 VAL A CA 1
ATOM 3852 C C . VAL A 1 508 ? -8.145 -1.671 0.023 1.00 90.06 508 VAL A C 1
ATOM 3854 O O . VAL A 1 508 ? -9.110 -1.235 -0.607 1.00 90.06 508 VAL A O 1
ATOM 3857 N N . VAL A 1 509 ? -8.285 -2.505 1.051 1.00 87.12 509 VAL A N 1
ATOM 3858 C CA . VAL A 1 509 ? -9.581 -3.032 1.490 1.00 87.12 509 VAL A CA 1
ATOM 3859 C C . VAL A 1 509 ? -9.854 -2.650 2.936 1.00 87.12 509 VAL A C 1
ATOM 3861 O O . VAL A 1 509 ? -8.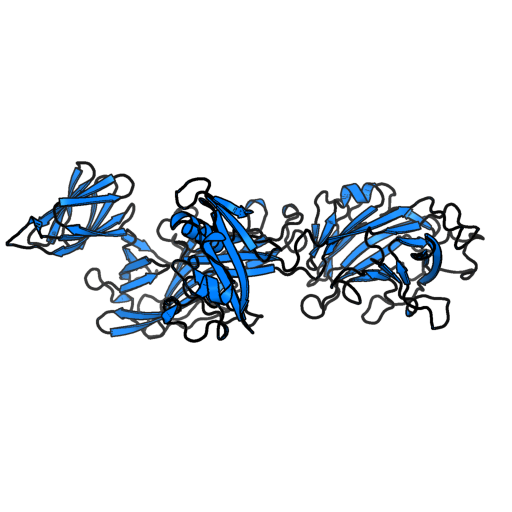980 -2.720 3.797 1.00 87.12 509 VAL A O 1
ATOM 3864 N N . VAL A 1 510 ? -11.105 -2.297 3.215 1.00 88.25 510 VAL A N 1
ATOM 3865 C CA . VAL A 1 510 ? -11.584 -2.074 4.580 1.00 88.25 510 VAL A CA 1
ATOM 3866 C C . VAL A 1 510 ? -12.359 -3.312 5.016 1.00 88.25 510 VAL A C 1
ATOM 3868 O O . VAL A 1 510 ? -13.410 -3.630 4.454 1.00 88.25 510 VAL A O 1
ATOM 3871 N N . LYS A 1 511 ? -11.830 -4.033 6.005 1.00 84.25 511 LYS A N 1
ATOM 3872 C CA . LYS A 1 511 ? -12.448 -5.230 6.587 1.00 84.25 511 LYS A CA 1
ATOM 3873 C C . LYS A 1 511 ? -13.212 -4.820 7.847 1.00 84.25 511 LYS A C 1
ATOM 3875 O O . LYS A 1 511 ? -12.688 -4.102 8.688 1.00 84.25 511 LYS A O 1
ATOM 3880 N N . GLY A 1 512 ? -14.461 -5.261 7.977 1.00 74.44 512 GLY A N 1
ATOM 3881 C CA . GLY A 1 512 ? -15.315 -4.966 9.130 1.00 74.44 512 GLY A CA 1
ATOM 3882 C C . GLY A 1 512 ? -16.576 -5.828 9.133 1.00 74.44 512 GLY A C 1
ATOM 3883 O O . GLY A 1 512 ? -16.942 -6.416 8.114 1.00 74.44 512 GLY A O 1
ATOM 3884 N N . THR A 1 513 ? -17.250 -5.920 10.279 1.00 58.56 513 THR A N 1
ATOM 3885 C CA . THR A 1 513 ? -18.381 -6.844 10.502 1.00 58.56 513 THR A CA 1
ATOM 3886 C C . THR A 1 513 ? -19.629 -6.522 9.672 1.00 58.56 513 THR A C 1
ATOM 3888 O O . THR A 1 513 ? -20.391 -7.436 9.359 1.00 58.56 513 THR A O 1
ATOM 3891 N N . THR A 1 514 ? -19.810 -5.269 9.243 1.00 52.78 514 THR A N 1
ATOM 3892 C CA . THR A 1 514 ? -20.900 -4.821 8.354 1.00 52.78 514 THR A CA 1
ATOM 3893 C C . THR A 1 514 ? -20.527 -3.518 7.632 1.00 52.78 514 THR A C 1
ATOM 3895 O O . THR A 1 514 ? -21.074 -2.457 7.920 1.00 52.78 514 THR A O 1
ATOM 3898 N N . ALA A 1 515 ? -19.572 -3.551 6.699 1.00 42.12 515 ALA A N 1
ATOM 3899 C CA . ALA A 1 515 ? -19.216 -2.360 5.921 1.00 42.12 515 ALA A CA 1
ATOM 3900 C C . ALA A 1 515 ? -20.190 -2.143 4.743 1.00 42.12 515 ALA A C 1
ATOM 3902 O O . ALA A 1 515 ? -20.391 -3.031 3.916 1.00 42.12 515 ALA A O 1
ATOM 3903 N N . LYS A 1 516 ? -20.777 -0.945 4.638 1.00 47.09 516 LYS A N 1
ATOM 3904 C CA . LYS A 1 516 ? -21.312 -0.401 3.379 1.00 47.09 516 LYS A CA 1
ATOM 3905 C C . LYS A 1 516 ? -20.366 0.718 2.954 1.00 47.09 516 LYS A C 1
ATOM 3907 O O . LYS A 1 516 ? -20.172 1.654 3.721 1.00 47.09 516 LYS A O 1
ATOM 3912 N N . SER A 1 517 ? -19.772 0.610 1.769 1.00 48.03 517 SER A N 1
ATOM 3913 C CA . SER A 1 517 ? -18.898 1.650 1.218 1.00 48.03 517 SER A CA 1
ATOM 3914 C C . SER A 1 517 ? -19.700 2.611 0.340 1.00 48.03 517 SER A C 1
ATOM 3916 O O . SER A 1 517 ? -20.512 2.181 -0.481 1.00 48.03 517 SER A O 1
ATOM 3918 N N . THR A 1 518 ? -19.459 3.911 0.494 1.00 48.41 518 THR A N 1
ATOM 3919 C CA . THR A 1 518 ? -19.869 4.952 -0.453 1.00 48.41 518 THR A CA 1
ATOM 3920 C C . THR A 1 518 ? -18.610 5.658 -0.948 1.00 48.41 518 THR A C 1
ATOM 3922 O O . THR A 1 518 ? -18.244 6.707 -0.429 1.00 48.41 518 THR A O 1
ATOM 3925 N N . SER A 1 519 ? -17.902 5.070 -1.915 1.00 47.53 519 SER A N 1
ATOM 3926 C CA . SER A 1 519 ? -16.732 5.701 -2.540 1.00 47.53 519 SER A CA 1
ATOM 3927 C C . SER A 1 519 ? -17.084 6.331 -3.893 1.00 47.53 519 SER A C 1
ATOM 3929 O O . SER A 1 519 ? -17.967 5.860 -4.612 1.00 47.53 519 SER A O 1
ATOM 3931 N N . SER A 1 520 ? -16.384 7.413 -4.247 1.00 43.66 520 SER A N 1
ATOM 3932 C CA . SER A 1 520 ? -16.441 8.055 -5.570 1.00 43.66 520 SER A CA 1
ATOM 3933 C C . SER A 1 520 ? -15.439 7.465 -6.579 1.00 43.66 520 SER A C 1
ATOM 3935 O O . SER A 1 520 ? -15.552 7.739 -7.772 1.00 43.66 520 SER A O 1
ATOM 3937 N N . GLY A 1 521 ? -14.500 6.628 -6.124 1.00 39.69 521 GLY A N 1
ATOM 3938 C CA . GLY A 1 521 ? -13.609 5.796 -6.944 1.00 39.69 521 GLY A CA 1
ATOM 3939 C C . GLY A 1 521 ? -14.022 4.326 -6.855 1.00 39.69 521 GLY A C 1
ATOM 3940 O O . GLY A 1 521 ? -14.558 3.920 -5.822 1.00 39.69 521 GLY A O 1
ATOM 3941 N N . GLY A 1 522 ? -13.841 3.561 -7.939 1.00 39.75 522 GLY A N 1
ATOM 3942 C CA . GLY A 1 522 ? -14.333 2.186 -8.108 1.00 39.75 522 GLY A CA 1
ATOM 3943 C C . GLY A 1 522 ? -14.260 1.346 -6.830 1.00 39.75 522 GLY A C 1
ATOM 3944 O O . GLY A 1 522 ? -13.184 1.001 -6.363 1.00 39.75 522 GLY A O 1
ATOM 3945 N N . SER A 1 523 ? -15.422 1.055 -6.242 1.00 36.50 523 SER A N 1
ATOM 3946 C CA . SER A 1 523 ? -15.526 0.286 -5.002 1.00 36.50 523 SER A CA 1
ATOM 3947 C C . SER A 1 523 ? -15.559 -1.204 -5.321 1.00 36.50 523 SER A C 1
ATOM 3949 O O . SER A 1 523 ? -16.450 -1.656 -6.046 1.00 36.50 523 SER A O 1
ATOM 3951 N N . VAL A 1 524 ? -14.663 -1.988 -4.723 1.00 41.97 524 VAL A N 1
ATOM 3952 C CA . VAL A 1 524 ? -14.935 -3.412 -4.513 1.00 41.97 524 VAL A CA 1
ATOM 3953 C C . VAL A 1 524 ? -15.877 -3.495 -3.317 1.00 41.97 524 VAL A C 1
ATOM 3955 O O . VAL A 1 524 ? -15.471 -3.367 -2.164 1.00 41.97 524 VAL A O 1
ATOM 3958 N N . VAL A 1 525 ? -17.169 -3.676 -3.589 1.00 41.16 525 VAL A N 1
ATOM 3959 C CA . VAL A 1 525 ? -18.151 -3.934 -2.534 1.00 41.16 525 VAL A CA 1
ATOM 3960 C C . VAL A 1 525 ? -17.881 -5.333 -1.990 1.00 41.16 525 VAL A C 1
ATOM 3962 O O . VAL A 1 525 ? -18.272 -6.333 -2.595 1.00 41.16 525 VAL A O 1
ATOM 3965 N N . VAL A 1 526 ? -17.223 -5.414 -0.833 1.00 47.06 526 VAL A N 1
ATOM 3966 C CA . VAL A 1 526 ? -17.248 -6.630 -0.020 1.00 47.06 526 VAL A CA 1
ATOM 3967 C C . VAL A 1 526 ? -18.699 -6.807 0.414 1.00 47.06 526 VAL A C 1
ATOM 3969 O O . VAL A 1 526 ? -19.193 -6.054 1.245 1.00 47.06 526 VAL A O 1
ATOM 3972 N N . ASN A 1 527 ? -19.413 -7.755 -0.192 1.00 50.31 527 ASN A N 1
ATOM 3973 C CA . ASN A 1 527 ? -20.736 -8.160 0.273 1.00 50.31 527 ASN A CA 1
ATOM 3974 C C . ASN A 1 527 ? -20.534 -9.157 1.423 1.00 50.31 527 ASN A C 1
ATOM 3976 O O . ASN A 1 527 ? -20.265 -10.330 1.140 1.00 50.31 527 ASN A O 1
ATOM 3980 N N . PRO A 1 528 ? -20.631 -8.740 2.703 1.00 56.84 528 PRO A N 1
ATOM 3981 C CA . PRO A 1 528 ? -20.550 -9.683 3.807 1.00 56.84 528 PRO A CA 1
ATOM 3982 C C . PRO A 1 528 ? -21.646 -10.738 3.648 1.00 56.84 528 PRO A C 1
ATOM 3984 O O . PRO A 1 528 ? -22.778 -10.427 3.271 1.00 56.84 528 PRO A O 1
ATOM 3987 N N . ILE A 1 529 ? -21.314 -11.995 3.936 1.00 64.31 529 ILE A N 1
ATOM 3988 C CA . ILE A 1 529 ? -22.301 -13.074 3.974 1.00 64.31 529 ILE A CA 1
ATOM 3989 C C . ILE A 1 529 ? -23.232 -12.769 5.157 1.00 64.31 529 ILE A C 1
ATOM 3991 O O . ILE A 1 529 ? -22.767 -12.787 6.299 1.00 64.31 529 ILE A O 1
ATOM 3995 N N . PRO A 1 530 ? -24.523 -12.455 4.935 1.00 61.81 530 PRO A N 1
ATOM 3996 C CA . PRO A 1 530 ? -25.407 -12.108 6.036 1.00 61.81 530 PRO A CA 1
ATOM 3997 C C . PRO A 1 530 ? -25.595 -13.327 6.943 1.00 61.81 530 PRO A C 1
ATOM 3999 O O . PRO A 1 530 ? -25.588 -14.464 6.474 1.00 61.81 530 PRO A O 1
ATOM 4002 N N . SER A 1 531 ? -25.829 -13.116 8.238 1.00 62.44 531 SER A N 1
ATOM 4003 C CA . SER A 1 531 ? -26.090 -14.219 9.181 1.00 62.44 531 SER A CA 1
ATOM 4004 C C . SER A 1 531 ? -27.298 -15.080 8.777 1.00 62.44 531 SER A C 1
ATOM 4006 O O . SER A 1 531 ? -27.357 -16.260 9.114 1.00 62.44 531 SER A O 1
ATOM 4008 N N . SER A 1 532 ? -28.225 -14.520 7.993 1.00 70.00 532 SER A N 1
ATOM 4009 C CA . SER A 1 532 ? -29.361 -15.220 7.384 1.00 70.00 532 SER A CA 1
ATOM 4010 C C . SER A 1 532 ? -29.009 -16.095 6.173 1.00 70.00 532 SER A C 1
ATOM 4012 O O . SER A 1 532 ? -29.871 -16.835 5.707 1.00 70.00 532 SER A O 1
ATOM 4014 N N . ALA A 1 533 ? -27.783 -16.032 5.646 1.00 79.62 533 ALA A N 1
ATOM 4015 C CA . ALA A 1 533 ? -27.343 -16.887 4.541 1.00 79.62 533 ALA A CA 1
ATOM 4016 C C . ALA A 1 533 ? -27.026 -18.321 4.988 1.00 79.62 533 ALA A C 1
ATOM 4018 O O . ALA A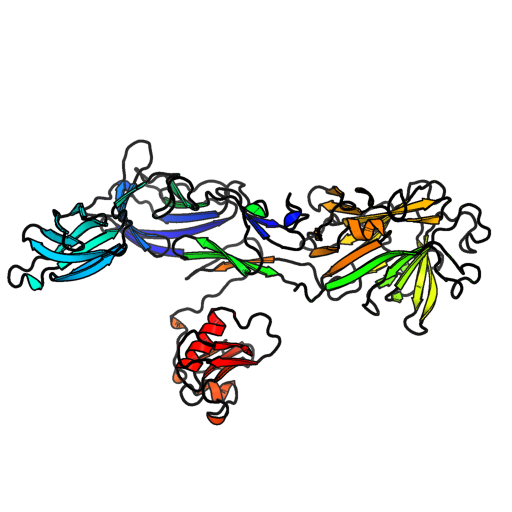 1 533 ? -26.912 -19.211 4.145 1.00 79.62 533 ALA A O 1
ATOM 4019 N N . ALA A 1 534 ? -26.880 -18.561 6.296 1.00 84.88 534 ALA A N 1
ATOM 4020 C CA . ALA A 1 534 ? -26.753 -19.909 6.826 1.00 84.88 534 ALA A CA 1
ATOM 4021 C C . ALA A 1 534 ? -28.086 -20.653 6.654 1.00 84.88 534 ALA A C 1
ATOM 4023 O O . ALA A 1 534 ? -29.089 -20.295 7.266 1.00 84.88 534 ALA A O 1
ATOM 4024 N N . ALA A 1 535 ? -28.072 -21.697 5.828 1.00 89.12 535 ALA A N 1
ATOM 4025 C CA . ALA A 1 535 ? -29.229 -22.529 5.535 1.00 89.12 535 ALA A CA 1
ATOM 4026 C C . ALA A 1 535 ? -28.846 -24.012 5.586 1.00 89.12 535 ALA A C 1
ATOM 4028 O O . ALA A 1 535 ? -27.720 -24.397 5.249 1.00 89.12 535 ALA A O 1
ATOM 4029 N N . LEU A 1 536 ? -29.791 -24.857 5.987 1.00 92.00 536 LEU A N 1
ATOM 4030 C CA . LEU A 1 536 ? -29.689 -26.301 5.819 1.00 92.00 536 LEU A CA 1
ATOM 4031 C C . LEU A 1 536 ? -29.794 -26.660 4.334 1.00 92.00 536 LEU A C 1
ATOM 4033 O O . LEU A 1 536 ? -30.420 -25.957 3.541 1.00 92.00 536 LEU A O 1
ATOM 4037 N N . SER A 1 537 ? -29.214 -27.797 3.950 1.00 91.12 537 SER A N 1
ATOM 4038 C CA . SER A 1 537 ? -29.224 -28.251 2.554 1.00 91.12 537 SER A CA 1
ATOM 4039 C C . SER A 1 537 ? -30.639 -28.385 1.976 1.00 91.12 537 SER A C 1
ATOM 4041 O O . SER A 1 537 ? -30.863 -28.124 0.798 1.00 91.12 537 SER A O 1
ATOM 4043 N N . GLU A 1 538 ? -31.601 -28.737 2.825 1.00 91.94 538 GLU A N 1
ATOM 4044 C CA . GLU A 1 538 ? -33.013 -28.925 2.512 1.00 91.94 538 GLU A CA 1
ATOM 4045 C C . GLU A 1 538 ? -33.767 -27.603 2.306 1.00 91.94 538 GLU A C 1
ATOM 4047 O O . GLU A 1 538 ? -34.834 -27.593 1.693 1.00 91.94 538 GLU A O 1
ATOM 4052 N N . GLU A 1 539 ? -33.224 -26.489 2.799 1.00 91.38 539 GLU A N 1
ATOM 4053 C CA . GLU A 1 539 ? -33.780 -25.143 2.617 1.00 91.38 539 GLU A CA 1
ATOM 4054 C C . GLU A 1 539 ? -33.333 -24.528 1.278 1.00 91.38 539 GLU A C 1
ATOM 4056 O O . GLU A 1 539 ? -33.954 -23.591 0.768 1.00 91.38 539 GLU A O 1
ATOM 4061 N N . VAL A 1 540 ? -32.294 -25.095 0.654 1.00 91.25 540 VAL A N 1
ATOM 4062 C CA . VAL A 1 540 ? -31.794 -24.678 -0.658 1.00 91.25 540 VAL A CA 1
ATOM 4063 C C . VAL A 1 540 ? -32.617 -25.344 -1.761 1.00 91.25 540 VAL A C 1
ATOM 4065 O O . VAL A 1 540 ? -32.352 -26.458 -2.204 1.00 91.25 540 VAL A O 1
ATOM 4068 N N . THR A 1 541 ? -33.630 -24.627 -2.244 1.00 88.88 541 THR A N 1
ATOM 4069 C CA . THR A 1 541 ? -34.543 -25.129 -3.290 1.00 88.88 541 THR A CA 1
ATOM 4070 C C . THR A 1 541 ? -33.883 -25.304 -4.661 1.00 88.88 541 THR A C 1
ATOM 4072 O O . THR A 1 541 ? -34.289 -26.173 -5.433 1.00 88.88 541 THR A O 1
ATOM 4075 N N . SER A 1 542 ? -32.871 -24.491 -4.977 1.00 91.31 542 SER A N 1
ATOM 4076 C CA . SER A 1 542 ? -32.100 -24.574 -6.218 1.00 91.31 542 SER A CA 1
ATOM 4077 C C . SER A 1 542 ? -30.653 -24.177 -5.962 1.00 91.31 542 SER A C 1
ATOM 4079 O O . SER A 1 542 ? -30.348 -23.000 -5.774 1.00 91.31 542 SER A O 1
ATOM 4081 N N . ALA A 1 543 ? -29.756 -25.162 -5.972 1.00 89.81 543 ALA A N 1
ATOM 4082 C CA . ALA A 1 543 ? -28.343 -24.928 -5.703 1.00 89.81 543 ALA A CA 1
ATOM 4083 C C . ALA A 1 543 ? -27.707 -23.970 -6.725 1.00 89.81 543 ALA A C 1
ATOM 4085 O O . ALA A 1 543 ? -26.956 -23.085 -6.338 1.00 89.81 543 ALA A O 1
ATOM 4086 N N . SER A 1 544 ? -28.066 -24.072 -8.008 1.00 92.50 544 SER A N 1
ATOM 4087 C CA . SER A 1 544 ? -27.471 -23.277 -9.094 1.00 92.50 544 SER A CA 1
ATOM 4088 C C . SER A 1 544 ? -28.006 -21.848 -9.216 1.00 92.50 544 SER A C 1
ATOM 4090 O O . SER A 1 544 ? -27.550 -21.093 -10.073 1.00 92.50 544 SER A O 1
ATOM 4092 N N . ALA A 1 545 ? -29.009 -21.468 -8.419 1.00 92.00 545 ALA A N 1
ATOM 4093 C CA . ALA A 1 545 ? -29.606 -20.133 -8.482 1.00 92.00 545 ALA A CA 1
ATOM 4094 C C . ALA A 1 545 ? -28.755 -19.052 -7.792 1.00 92.00 545 ALA A C 1
ATOM 4096 O O . ALA A 1 545 ? -29.033 -17.869 -7.970 1.00 92.00 545 ALA A O 1
ATOM 4097 N N . GLN A 1 546 ? -27.738 -19.447 -7.021 1.00 89.44 546 GLN A N 1
ATOM 4098 C CA . GLN A 1 546 ? -26.932 -18.548 -6.199 1.00 89.44 546 GLN A CA 1
ATOM 4099 C C . GLN A 1 546 ? -25.498 -19.060 -6.028 1.00 89.44 546 GLN A C 1
ATOM 4101 O O . GLN A 1 546 ? -25.209 -20.229 -6.293 1.00 89.44 546 GLN A O 1
ATOM 4106 N N . ASN A 1 547 ? -24.606 -18.189 -5.556 1.00 90.94 547 ASN A N 1
ATOM 4107 C CA . ASN A 1 547 ? -23.306 -18.621 -5.052 1.00 90.94 547 ASN A CA 1
ATOM 4108 C C . ASN A 1 547 ? -23.497 -19.454 -3.779 1.00 90.94 547 ASN A C 1
ATOM 4110 O O . ASN A 1 547 ? -24.392 -19.173 -2.980 1.00 90.94 547 ASN A O 1
ATOM 4114 N N . LEU A 1 548 ? -22.666 -20.477 -3.587 1.00 93.00 548 LEU A N 1
ATOM 4115 C CA . LEU A 1 548 ? -22.783 -21.388 -2.448 1.00 93.00 548 LEU A CA 1
ATOM 4116 C C . LEU A 1 548 ? -21.449 -21.596 -1.741 1.00 93.00 548 LEU A C 1
ATOM 4118 O O . LEU A 1 548 ? -20.422 -21.785 -2.383 1.00 93.00 548 LEU A O 1
ATOM 4122 N N . ILE A 1 549 ? -21.501 -21.678 -0.412 1.00 94.50 549 ILE A N 1
ATOM 4123 C CA . ILE A 1 549 ? -20.453 -22.305 0.394 1.00 94.50 549 ILE A CA 1
ATOM 4124 C C . ILE A 1 549 ? -21.070 -23.545 1.038 1.00 94.50 549 ILE A C 1
ATOM 4126 O O . ILE A 1 549 ? -21.937 -23.454 1.905 1.00 94.50 549 ILE A O 1
ATOM 4130 N N . VAL A 1 550 ? -20.660 -24.720 0.571 1.00 95.88 550 VAL A N 1
ATOM 4131 C CA . VAL A 1 550 ? -21.157 -26.015 1.032 1.00 95.88 550 VAL A CA 1
ATOM 4132 C C . VAL A 1 550 ? -20.216 -26.539 2.108 1.00 95.88 550 VAL A C 1
ATOM 4134 O O . VAL A 1 550 ? -19.116 -27.007 1.815 1.00 95.88 550 VAL A O 1
ATOM 4137 N N . ILE A 1 551 ? -20.657 -26.464 3.363 1.00 95.38 551 ILE A N 1
ATOM 4138 C CA . ILE A 1 551 ? -19.887 -26.941 4.515 1.00 95.38 551 ILE A CA 1
ATOM 4139 C C . ILE A 1 551 ? -20.323 -28.365 4.875 1.00 95.38 551 ILE A C 1
ATOM 4141 O O . ILE A 1 551 ? -21.512 -28.637 5.068 1.00 95.38 551 ILE A O 1
ATOM 4145 N N . GLY A 1 552 ? -19.347 -29.264 4.997 1.00 95.31 552 GLY A N 1
ATOM 4146 C CA . GLY A 1 552 ? -19.539 -30.670 5.347 1.00 95.31 552 GLY A CA 1
ATOM 4147 C C . GLY A 1 552 ? -19.613 -31.606 4.137 1.00 95.31 552 GLY A C 1
ATOM 4148 O O . GLY A 1 552 ? -20.077 -31.247 3.058 1.00 95.31 552 GLY A O 1
ATOM 4149 N N . GLY A 1 553 ? -19.131 -32.837 4.324 1.00 92.25 553 GLY A N 1
ATOM 4150 C CA . GLY A 1 553 ? -19.098 -33.852 3.270 1.00 92.25 553 GLY A CA 1
ATOM 4151 C C . GLY A 1 553 ? -20.471 -34.463 2.944 1.00 92.25 553 GLY A C 1
ATOM 4152 O O . GLY A 1 553 ? -21.442 -34.274 3.683 1.00 92.25 553 GLY A O 1
ATOM 4153 N N . PRO A 1 554 ? -20.556 -35.304 1.896 1.00 91.62 554 PRO A N 1
ATOM 4154 C CA . PRO A 1 554 ? -21.811 -35.842 1.352 1.00 91.62 554 PRO A CA 1
ATOM 4155 C C . PRO A 1 554 ? -22.592 -36.747 2.315 1.00 91.62 554 PRO A C 1
ATOM 4157 O O . PRO A 1 554 ? -23.741 -37.088 2.052 1.00 91.62 554 PRO A O 1
ATOM 4160 N N . ALA A 1 555 ? -21.986 -37.150 3.437 1.00 88.31 555 ALA A N 1
ATOM 4161 C CA . ALA A 1 555 ? -22.664 -37.895 4.495 1.00 88.31 555 ALA A CA 1
ATOM 4162 C C . ALA A 1 555 ? -23.589 -37.023 5.362 1.00 88.31 555 ALA A C 1
ATOM 4164 O O . ALA A 1 555 ? -24.512 -37.556 5.973 1.00 88.31 555 ALA A O 1
ATOM 4165 N N . VAL A 1 556 ? -23.317 -35.718 5.448 1.00 91.44 556 VAL A N 1
ATOM 4166 C CA . VAL A 1 556 ? -24.053 -34.768 6.302 1.00 91.44 556 VAL A CA 1
ATOM 4167 C C . VAL A 1 556 ? -24.629 -33.595 5.515 1.00 91.44 556 VAL A C 1
ATOM 4169 O O . VAL A 1 556 ? -25.588 -32.988 5.971 1.00 91.44 556 VAL A O 1
ATOM 4172 N N . ASN A 1 557 ? -24.080 -33.304 4.334 1.00 94.56 557 ASN A N 1
ATOM 4173 C CA . ASN A 1 557 ? -24.571 -32.273 3.434 1.00 94.56 557 ASN A CA 1
ATOM 4174 C C . ASN A 1 557 ? -24.759 -32.855 2.018 1.00 94.56 557 ASN A C 1
ATOM 4176 O O . ASN A 1 557 ? -23.790 -32.976 1.263 1.00 94.56 557 ASN A O 1
ATOM 4180 N N . PRO A 1 558 ? -25.993 -33.229 1.633 1.00 94.44 558 PRO A N 1
ATOM 4181 C CA . PRO A 1 558 ? -26.315 -33.743 0.303 1.00 94.44 558 PRO A CA 1
ATOM 4182 C C . PRO A 1 558 ? -25.853 -32.852 -0.861 1.00 94.44 558 PRO A C 1
ATOM 4184 O O . PRO A 1 558 ? -25.569 -33.382 -1.938 1.00 94.44 558 PRO A O 1
ATOM 4187 N N . LEU A 1 559 ? -25.717 -31.533 -0.651 1.00 96.00 559 LEU A N 1
ATOM 4188 C CA . LEU A 1 559 ? -25.233 -30.609 -1.683 1.00 96.00 559 LEU A CA 1
ATOM 4189 C C . LEU A 1 559 ? -23.784 -30.890 -2.088 1.00 96.00 559 LEU A C 1
ATOM 4191 O O . LEU A 1 559 ? -23.424 -30.658 -3.240 1.00 96.00 559 LEU A O 1
ATOM 4195 N N . ALA A 1 560 ? -22.967 -31.460 -1.197 1.00 95.88 560 ALA A N 1
ATOM 4196 C CA . ALA A 1 560 ? -21.603 -31.859 -1.538 1.00 95.88 560 ALA A CA 1
ATOM 4197 C C . ALA A 1 560 ? -21.589 -32.919 -2.655 1.00 95.88 560 ALA A C 1
ATOM 4199 O O . ALA A 1 560 ? -20.741 -32.882 -3.542 1.00 95.88 560 ALA A O 1
ATOM 4200 N N . ASN A 1 561 ? -22.566 -33.830 -2.665 1.00 93.88 561 ASN A N 1
ATOM 4201 C CA . ASN A 1 561 ? -22.720 -34.793 -3.753 1.00 93.88 561 ASN A CA 1
ATOM 4202 C C . ASN A 1 561 ? -23.344 -34.137 -4.991 1.00 93.88 561 ASN A C 1
ATOM 4204 O O . ASN A 1 561 ? -22.810 -34.254 -6.088 1.00 93.88 561 ASN A O 1
ATOM 4208 N N . SER A 1 562 ? -24.460 -33.419 -4.834 1.00 92.31 562 SER A N 1
ATOM 4209 C CA . SER A 1 562 ? -25.195 -32.908 -5.998 1.00 92.31 562 SER A CA 1
ATOM 4210 C C . SER A 1 562 ? -24.457 -31.811 -6.768 1.00 92.31 562 SER A C 1
ATOM 4212 O O . SER A 1 562 ? -24.672 -31.692 -7.969 1.00 92.31 562 SER A O 1
ATOM 4214 N N . VAL A 1 563 ? -23.622 -31.010 -6.095 1.00 94.81 563 VAL A N 1
ATOM 4215 C CA . VAL A 1 563 ? -22.867 -29.908 -6.713 1.00 94.81 563 VAL A CA 1
ATOM 4216 C C . VAL A 1 563 ? -21.461 -30.352 -7.121 1.00 94.81 563 VAL A C 1
ATOM 4218 O O . VAL A 1 563 ? -21.026 -30.038 -8.223 1.00 94.81 563 VAL A O 1
ATOM 4221 N N . PHE A 1 564 ? -20.761 -31.123 -6.280 1.00 95.75 564 PHE A N 1
ATOM 4222 C CA . PHE A 1 564 ? -19.350 -31.469 -6.515 1.00 95.75 564 PHE A CA 1
ATOM 4223 C C . PHE A 1 564 ? -19.127 -32.917 -6.973 1.00 95.75 564 PHE A C 1
ATOM 4225 O O . PHE A 1 564 ? -17.991 -33.306 -7.236 1.00 95.75 564 PHE A O 1
ATOM 4232 N N . GLY A 1 565 ? -20.186 -33.727 -7.069 1.00 94.12 565 GLY A N 1
ATOM 4233 C CA . GLY A 1 565 ? -20.104 -35.130 -7.484 1.00 94.12 565 GLY A CA 1
ATOM 4234 C C . GLY A 1 565 ? -19.396 -36.037 -6.476 1.00 94.12 565 GLY A C 1
ATOM 4235 O O . GLY A 1 565 ? -18.907 -37.099 -6.857 1.00 94.12 565 GLY A O 1
ATOM 4236 N N . LEU A 1 566 ? -19.301 -35.614 -5.211 1.00 94.31 566 LEU A N 1
ATOM 4237 C CA . LEU A 1 566 ? -18.539 -36.319 -4.186 1.00 94.31 566 LEU A CA 1
ATOM 4238 C C . LEU A 1 566 ? -19.367 -37.362 -3.440 1.00 94.31 566 LEU A C 1
ATOM 4240 O O . LEU A 1 566 ? -20.550 -37.201 -3.135 1.00 94.31 566 LEU A O 1
ATOM 4244 N N . THR A 1 567 ? -18.681 -38.417 -3.040 1.00 94.44 567 THR A N 1
ATOM 4245 C CA . THR A 1 567 ? -19.166 -39.503 -2.203 1.00 94.44 567 THR A CA 1
ATOM 4246 C C . THR A 1 567 ? -18.389 -39.551 -0.892 1.00 94.44 567 THR A C 1
ATOM 4248 O O . THR A 1 567 ? -17.357 -38.912 -0.703 1.00 94.44 567 THR A O 1
ATOM 4251 N N . ARG A 1 568 ? -18.878 -40.343 0.066 1.00 89.56 568 ARG A N 1
ATOM 4252 C CA . ARG A 1 568 ? -18.174 -40.525 1.342 1.00 89.56 568 ARG A CA 1
ATOM 4253 C C . ARG A 1 568 ? -16.781 -41.151 1.164 1.00 89.56 568 ARG A C 1
ATOM 4255 O O . ARG A 1 568 ? -15.946 -40.989 2.044 1.00 89.56 568 ARG A O 1
ATOM 4262 N N . GLY A 1 569 ? -16.556 -41.881 0.069 1.00 91.75 569 GLY A N 1
ATOM 4263 C CA . GLY A 1 569 ? -15.286 -42.551 -0.213 1.00 91.75 569 GLY A CA 1
ATOM 4264 C C . GLY A 1 569 ? -14.165 -41.608 -0.647 1.00 91.75 569 GLY A C 1
ATOM 4265 O O . GLY A 1 569 ? -13.013 -42.022 -0.615 1.00 91.75 569 GLY A O 1
ATOM 4266 N N . ASP A 1 570 ? -14.491 -40.365 -1.002 1.00 93.12 570 ASP A N 1
ATOM 4267 C CA . ASP A 1 570 ? -13.524 -39.382 -1.501 1.00 93.12 570 ASP A CA 1
ATOM 4268 C C . ASP A 1 570 ? -12.755 -38.664 -0.378 1.00 93.12 570 ASP A C 1
ATOM 4270 O O . ASP A 1 570 ? -11.861 -37.870 -0.650 1.00 93.12 570 ASP A O 1
ATOM 4274 N N . PHE A 1 571 ? -13.080 -38.947 0.888 1.00 92.81 571 PHE A N 1
ATOM 4275 C CA . PHE A 1 571 ? -12.432 -38.341 2.051 1.00 92.81 571 PHE A CA 1
ATOM 4276 C C . PHE A 1 571 ? -11.575 -39.365 2.795 1.00 92.81 571 PHE A C 1
ATOM 4278 O O . PHE A 1 571 ? -12.062 -40.420 3.216 1.00 92.81 571 PHE A O 1
ATOM 4285 N N . THR A 1 572 ? -10.310 -39.018 3.017 1.00 94.94 572 THR A N 1
ATOM 4286 C CA . THR A 1 572 ? -9.355 -39.814 3.799 1.00 94.94 572 THR A CA 1
ATOM 4287 C C . THR A 1 572 ? -9.316 -39.327 5.252 1.00 94.94 572 THR A C 1
ATOM 4289 O O . THR A 1 572 ? -9.413 -38.124 5.494 1.00 94.94 572 THR A O 1
ATOM 4292 N N . PRO A 1 573 ? -9.128 -40.212 6.249 1.00 95.81 573 PRO A N 1
ATOM 4293 C CA . PRO A 1 573 ? -8.897 -39.791 7.630 1.00 95.81 573 PRO A CA 1
ATOM 4294 C C . PRO A 1 573 ? -7.780 -38.747 7.776 1.00 95.81 573 PRO A C 1
ATOM 4296 O O . PRO A 1 573 ? -6.696 -38.935 7.228 1.00 95.81 573 PRO A O 1
ATOM 4299 N N . ASN A 1 574 ? -8.028 -37.717 8.596 1.00 96.12 574 ASN A N 1
ATOM 4300 C CA . ASN A 1 574 ? -7.158 -36.550 8.823 1.00 96.12 574 ASN A CA 1
ATOM 4301 C C . ASN A 1 574 ? -7.032 -35.588 7.633 1.00 96.12 574 ASN A C 1
ATOM 4303 O O . ASN A 1 574 ? -6.158 -34.725 7.638 1.00 96.12 574 ASN A O 1
ATOM 4307 N N . GLU A 1 575 ? -7.879 -35.723 6.617 1.00 95.81 575 GLU A N 1
ATOM 4308 C CA . GLU A 1 575 ? -7.847 -34.863 5.441 1.00 95.81 575 GLU A CA 1
ATOM 4309 C C . GLU A 1 575 ? -9.186 -34.155 5.252 1.00 95.81 575 GLU A C 1
ATOM 4311 O O . GLU A 1 575 ? -10.270 -34.671 5.561 1.00 95.81 575 GLU A O 1
ATOM 4316 N N . ALA A 1 576 ? -9.085 -32.953 4.707 1.00 97.00 576 ALA A N 1
ATOM 4317 C CA . ALA A 1 576 ? -10.191 -32.180 4.203 1.00 97.00 576 ALA A CA 1
ATOM 4318 C C . ALA A 1 576 ? -9.884 -31.636 2.812 1.00 97.00 576 ALA A C 1
ATOM 4320 O O . ALA A 1 576 ? -8.736 -31.529 2.388 1.00 97.00 576 ALA A O 1
ATOM 4321 N N . MET A 1 577 ? -10.955 -31.330 2.099 1.00 96.00 577 MET A N 1
ATOM 4322 C CA . MET A 1 577 ? -10.956 -30.817 0.747 1.00 96.00 577 MET A CA 1
ATOM 4323 C C . MET A 1 577 ? -11.627 -29.453 0.758 1.00 96.00 577 MET A C 1
ATOM 4325 O O . MET A 1 577 ? -12.748 -29.299 1.262 1.00 96.00 577 MET A O 1
ATOM 4329 N N . VAL A 1 578 ? -10.940 -28.485 0.162 1.00 96.38 578 VAL A N 1
ATOM 4330 C CA . VAL A 1 578 ? -11.526 -27.215 -0.241 1.00 96.38 578 VAL A CA 1
ATOM 4331 C C . VAL A 1 578 ? -11.552 -27.187 -1.758 1.00 96.38 578 VAL A C 1
ATOM 4333 O O . VAL A 1 578 ? -10.525 -27.397 -2.395 1.00 96.38 578 VAL A O 1
ATOM 4336 N N . LYS A 1 579 ? -12.726 -26.988 -2.353 1.00 95.00 579 LYS A N 1
ATOM 4337 C CA . LYS A 1 579 ? -12.886 -27.115 -3.806 1.00 95.00 579 LYS A CA 1
ATOM 4338 C C . LYS A 1 579 ? -13.812 -26.059 -4.366 1.00 95.00 579 LYS A C 1
ATOM 4340 O O . LYS A 1 579 ? -14.930 -25.924 -3.887 1.00 95.00 579 LYS A O 1
ATOM 4345 N N . LEU A 1 580 ? -13.374 -25.369 -5.408 1.00 93.12 580 LEU A N 1
ATOM 4346 C CA . LEU A 1 580 ? -14.205 -24.464 -6.184 1.00 93.12 580 LEU A CA 1
ATOM 4347 C C . LEU A 1 580 ? -14.786 -25.211 -7.391 1.00 93.12 580 LEU A C 1
ATOM 4349 O O . LEU A 1 580 ? -14.095 -25.993 -8.045 1.00 93.12 580 LEU A O 1
ATOM 4353 N N . ALA A 1 581 ? -16.063 -24.991 -7.681 1.00 91.81 581 ALA A N 1
ATOM 4354 C CA . ALA A 1 581 ? -16.736 -25.558 -8.840 1.00 91.81 581 ALA A CA 1
ATOM 4355 C C . ALA A 1 581 ? -17.711 -24.558 -9.464 1.00 91.81 581 ALA A C 1
ATOM 4357 O O . ALA A 1 581 ? -18.299 -23.719 -8.775 1.00 91.81 581 ALA A O 1
ATOM 4358 N N . ASP A 1 582 ? -17.922 -24.710 -10.769 1.00 92.38 582 ASP A N 1
ATOM 4359 C CA . ASP A 1 582 ? -18.990 -24.019 -11.479 1.00 92.38 582 ASP A CA 1
ATOM 4360 C C . ASP A 1 582 ? -20.354 -24.483 -10.962 1.00 92.38 582 ASP A C 1
ATOM 4362 O O . ASP A 1 582 ? -20.604 -25.674 -10.762 1.00 92.38 582 ASP A O 1
ATOM 4366 N N . ASN A 1 583 ? -21.269 -23.535 -10.789 1.00 92.06 583 ASN A N 1
ATOM 4367 C CA . ASN A 1 583 ? -22.613 -23.769 -10.278 1.00 92.06 583 ASN A CA 1
ATOM 4368 C C . ASN A 1 583 ? -23.651 -23.058 -11.162 1.00 92.06 583 ASN A C 1
ATOM 4370 O O . ASN A 1 583 ? -24.452 -22.233 -10.717 1.00 92.06 583 ASN A O 1
ATOM 4374 N N . GLY A 1 584 ? -23.607 -23.352 -12.463 1.00 90.19 584 GLY A N 1
ATOM 4375 C CA . GLY A 1 584 ? -24.389 -22.650 -13.480 1.00 90.19 584 GLY A CA 1
ATOM 4376 C C . GLY A 1 584 ? -23.737 -21.320 -13.857 1.00 90.19 584 GLY A C 1
ATOM 4377 O O . GLY A 1 584 ? -22.606 -21.309 -14.322 1.00 90.19 584 GLY A O 1
ATOM 4378 N N . ALA A 1 585 ? -24.451 -20.207 -13.671 1.00 86.19 585 ALA A N 1
ATOM 4379 C CA . ALA A 1 585 ? -23.891 -18.856 -13.823 1.00 86.19 585 ALA A CA 1
ATOM 4380 C C . ALA A 1 585 ? -23.212 -18.339 -12.535 1.00 86.19 585 ALA A C 1
ATOM 4382 O O . ALA A 1 585 ? -22.782 -17.192 -12.486 1.00 86.19 585 ALA A O 1
ATOM 4383 N N . ASN A 1 586 ? -23.171 -19.171 -11.491 1.00 90.69 586 ASN A N 1
ATOM 4384 C CA . ASN A 1 586 ? -22.642 -18.867 -10.165 1.00 90.69 586 ASN A CA 1
ATOM 4385 C C . ASN A 1 586 ? -21.446 -19.777 -9.844 1.00 90.69 586 ASN A C 1
ATOM 4387 O O . ASN A 1 586 ? -21.166 -20.723 -10.581 1.00 90.69 586 ASN A O 1
ATOM 4391 N N . VAL A 1 587 ? -20.796 -19.539 -8.704 1.00 91.44 587 VAL A N 1
ATOM 4392 C CA . VAL A 1 587 ? -19.712 -20.380 -8.172 1.00 91.44 587 VAL A CA 1
ATOM 4393 C C . VAL A 1 587 ? -20.117 -21.076 -6.874 1.00 91.44 587 VAL A C 1
ATOM 4395 O O . VAL A 1 587 ? -20.916 -20.560 -6.089 1.00 91.44 587 VAL A O 1
ATOM 4398 N N . ALA A 1 588 ? -19.564 -22.263 -6.634 1.00 94.38 588 ALA A N 1
ATOM 4399 C CA . ALA A 1 588 ? -19.722 -22.988 -5.380 1.00 94.38 588 ALA A CA 1
ATOM 4400 C C . ALA A 1 588 ? -18.360 -23.363 -4.785 1.00 94.38 588 ALA A C 1
ATOM 4402 O O . ALA A 1 588 ? -17.499 -23.897 -5.480 1.00 94.38 588 ALA A O 1
ATOM 4403 N N . LEU A 1 589 ? -18.196 -23.134 -3.483 1.00 95.31 589 LEU A N 1
ATOM 4404 C CA . LEU A 1 589 ? -17.039 -23.547 -2.695 1.00 95.31 589 LEU A CA 1
ATOM 4405 C C . LEU A 1 589 ? -17.437 -24.683 -1.750 1.00 95.31 589 LEU A C 1
ATOM 4407 O O . LEU A 1 589 ? -18.360 -24.541 -0.953 1.00 95.31 589 LEU A O 1
ATOM 4411 N N . LEU A 1 590 ? -16.739 -25.806 -1.813 1.00 97.19 590 LEU A N 1
ATOM 4412 C CA . LEU A 1 590 ? -16.835 -26.892 -0.849 1.00 97.19 590 LEU A CA 1
ATOM 4413 C C . LEU A 1 590 ? -15.829 -26.669 0.275 1.00 97.19 590 LEU A C 1
ATOM 4415 O O . LEU A 1 590 ? -14.667 -26.387 -0.001 1.00 97.19 590 LEU A O 1
ATOM 4419 N N . VAL A 1 591 ? -16.252 -26.903 1.515 1.00 97.25 591 VAL A N 1
ATOM 4420 C CA . VAL A 1 591 ? -15.373 -27.034 2.683 1.00 97.25 591 VAL A CA 1
ATOM 4421 C C . VAL A 1 591 ? -15.784 -28.291 3.444 1.00 97.25 591 VAL A C 1
ATOM 4423 O O . VAL A 1 591 ? -16.757 -28.287 4.203 1.00 97.25 591 VAL A O 1
ATOM 4426 N N . ALA A 1 592 ? -15.085 -29.402 3.218 1.00 97.38 592 ALA A N 1
ATOM 4427 C CA . ALA A 1 592 ? -15.490 -30.699 3.755 1.00 97.38 592 ALA A CA 1
ATOM 4428 C C . ALA A 1 592 ? -14.295 -31.532 4.218 1.00 97.38 592 ALA A C 1
ATOM 4430 O O . ALA A 1 592 ? -13.328 -31.695 3.487 1.00 97.38 592 ALA A O 1
ATOM 4431 N N . GLY A 1 593 ? -14.381 -32.103 5.418 1.00 96.19 593 GLY A N 1
ATOM 4432 C CA . GLY A 1 593 ? -13.386 -33.028 5.955 1.00 96.19 593 GLY A CA 1
ATOM 4433 C C . GLY A 1 593 ? -13.942 -34.415 6.243 1.00 96.19 593 GLY A C 1
ATOM 4434 O O . GLY A 1 593 ? -15.157 -34.607 6.333 1.00 96.19 593 GLY A O 1
ATOM 4435 N N . TYR A 1 594 ? -13.042 -35.385 6.429 1.00 95.31 594 TYR A N 1
ATOM 4436 C CA . TYR A 1 594 ? -13.419 -36.728 6.877 1.00 95.31 594 TYR A CA 1
ATOM 4437 C C . TYR A 1 594 ? -14.091 -36.703 8.257 1.00 95.31 594 TYR A C 1
ATOM 4439 O O . TYR A 1 594 ? -15.084 -37.400 8.487 1.00 95.31 594 TYR A O 1
ATOM 4447 N N . SER A 1 595 ? -13.564 -35.887 9.174 1.00 94.44 595 SER A N 1
ATOM 4448 C CA . SER A 1 595 ? -14.124 -35.650 10.504 1.00 94.44 595 SER A CA 1
ATOM 4449 C C . SER A 1 595 ? -14.590 -34.201 10.703 1.00 94.44 595 SER A C 1
ATOM 4451 O O . SER A 1 595 ? -14.360 -33.309 9.879 1.00 94.44 595 SER A O 1
ATOM 4453 N N . ALA A 1 596 ? -15.246 -33.951 11.840 1.00 93.75 596 ALA A N 1
ATOM 4454 C CA . ALA A 1 596 ? -15.635 -32.602 12.246 1.00 93.75 596 ALA A CA 1
ATOM 4455 C C . ALA A 1 596 ? -14.420 -31.689 12.476 1.00 93.75 596 ALA A C 1
ATOM 4457 O O . ALA A 1 596 ? -14.489 -30.503 12.164 1.00 93.75 596 ALA A O 1
ATOM 4458 N N . VAL A 1 597 ? -13.314 -32.232 12.998 1.00 94.00 597 VAL A N 1
ATOM 4459 C CA . VAL A 1 597 ? -12.075 -31.467 13.194 1.00 94.00 597 VAL A CA 1
ATOM 4460 C C . VAL A 1 597 ? -11.452 -31.126 11.845 1.00 94.00 597 VAL A C 1
ATOM 4462 O O . VAL A 1 597 ? -11.130 -29.967 11.620 1.00 94.00 597 VAL A O 1
ATOM 4465 N N . ASP A 1 598 ? -11.390 -32.085 10.919 1.00 96.81 598 ASP A N 1
ATOM 4466 C CA . ASP A 1 598 ? -10.844 -31.848 9.574 1.00 96.81 598 ASP A CA 1
ATOM 4467 C C . ASP A 1 598 ? -11.659 -30.779 8.825 1.00 96.81 598 ASP A C 1
ATOM 4469 O O . ASP A 1 598 ? -11.102 -29.874 8.211 1.00 96.81 598 ASP A O 1
ATOM 4473 N N . THR A 1 599 ? -12.992 -30.820 8.949 1.00 96.56 599 THR A N 1
ATOM 4474 C CA . THR A 1 599 ? -13.875 -29.798 8.360 1.00 96.56 599 THR A CA 1
ATOM 4475 C C . THR A 1 599 ? -13.636 -28.416 8.979 1.00 96.56 599 THR A C 1
ATOM 4477 O O . THR A 1 599 ? -13.643 -27.419 8.262 1.00 96.56 599 THR A O 1
ATOM 4480 N N . ARG A 1 600 ? -13.401 -28.336 10.298 1.00 94.94 600 ARG A N 1
ATOM 4481 C CA . ARG A 1 600 ? -13.080 -27.069 10.981 1.00 94.94 600 ARG A CA 1
ATOM 4482 C C . ARG A 1 600 ? -11.714 -26.524 10.577 1.00 94.94 600 ARG A C 1
ATOM 4484 O O . ARG A 1 600 ? -11.627 -25.336 10.310 1.00 94.94 600 ARG A O 1
ATOM 4491 N N . ASN A 1 601 ? -10.698 -27.378 10.467 1.00 94.81 601 ASN A N 1
ATOM 4492 C CA . ASN A 1 601 ? -9.372 -26.982 9.988 1.00 94.81 601 ASN A CA 1
ATOM 4493 C C . ASN A 1 601 ? -9.429 -26.450 8.550 1.00 94.81 601 ASN A C 1
ATOM 4495 O O . ASN A 1 601 ? -8.814 -25.433 8.251 1.00 94.81 601 ASN A O 1
ATOM 4499 N N . ALA A 1 602 ? -10.219 -27.071 7.668 1.00 96.12 602 ALA A N 1
ATOM 4500 C CA . ALA A 1 602 ? -10.433 -26.537 6.323 1.00 96.12 602 ALA A CA 1
ATOM 4501 C C . ALA A 1 602 ? -11.185 -25.199 6.320 1.00 96.12 602 ALA A C 1
ATOM 4503 O O . ALA A 1 602 ? -10.822 -24.299 5.567 1.00 96.12 602 ALA A O 1
ATOM 4504 N N . ALA A 1 603 ? -12.204 -25.041 7.169 1.00 93.75 603 ALA A N 1
ATOM 4505 C CA . ALA A 1 603 ? -12.913 -23.769 7.306 1.00 93.75 603 ALA A CA 1
ATOM 4506 C C . ALA A 1 603 ? -11.993 -22.654 7.825 1.00 93.75 603 ALA A C 1
ATOM 4508 O O . ALA A 1 603 ? -12.044 -21.534 7.327 1.00 93.75 603 ALA A O 1
ATOM 4509 N N . GLU A 1 604 ? -11.121 -22.971 8.779 1.00 90.38 604 GLU A N 1
ATOM 4510 C CA . GLU A 1 604 ? -10.107 -22.055 9.295 1.00 90.38 604 GLU A CA 1
ATOM 4511 C C . GLU A 1 604 ? -9.067 -21.693 8.229 1.00 90.38 604 GLU A C 1
ATOM 4513 O O . GLU A 1 604 ? -8.735 -20.522 8.096 1.00 90.38 604 GLU A O 1
ATOM 4518 N N . ALA A 1 605 ? -8.615 -22.652 7.412 1.00 90.69 605 ALA A N 1
ATOM 4519 C CA . ALA A 1 605 ? -7.707 -22.386 6.294 1.00 90.69 605 ALA A CA 1
ATOM 4520 C C . ALA A 1 605 ? -8.301 -21.395 5.279 1.00 90.69 605 ALA A C 1
ATOM 4522 O O . ALA A 1 605 ? -7.603 -20.488 4.825 1.00 90.69 605 ALA A O 1
ATOM 4523 N N . VAL A 1 606 ? -9.593 -21.541 4.957 1.00 90.50 606 VAL A N 1
ATOM 4524 C CA . VAL A 1 606 ? -10.330 -20.591 4.107 1.00 90.50 606 VAL A CA 1
ATOM 4525 C C . VAL A 1 606 ? -10.424 -19.225 4.787 1.00 90.50 606 VAL A C 1
ATOM 4527 O O . VAL A 1 606 ? -10.074 -18.217 4.180 1.00 90.50 606 VAL A O 1
ATOM 4530 N N . ALA A 1 607 ? -10.869 -19.185 6.046 1.00 81.88 607 ALA A N 1
ATOM 4531 C CA . ALA A 1 607 ? -11.084 -17.940 6.781 1.00 81.88 607 ALA A CA 1
ATOM 4532 C C . ALA A 1 607 ? -9.785 -17.148 7.009 1.00 81.88 607 ALA A C 1
ATOM 4534 O O . ALA A 1 607 ? -9.799 -15.923 6.958 1.00 81.88 607 ALA A O 1
ATOM 4535 N N . ALA A 1 608 ? -8.665 -17.840 7.219 1.00 78.75 608 ALA A N 1
ATOM 4536 C CA . ALA A 1 608 ? -7.343 -17.249 7.412 1.00 78.75 608 ALA A CA 1
ATOM 4537 C C . ALA A 1 608 ? -6.599 -16.959 6.093 1.00 78.75 608 ALA A C 1
ATOM 4539 O O . ALA A 1 608 ? -5.407 -16.658 6.125 1.00 78.75 608 ALA A O 1
ATOM 4540 N N . GLY A 1 609 ? -7.255 -17.114 4.934 1.00 82.38 609 GLY A N 1
ATOM 4541 C CA . GLY A 1 609 ? -6.664 -16.819 3.625 1.00 82.38 609 GLY A CA 1
ATOM 4542 C C . GLY A 1 609 ? -5.503 -17.737 3.223 1.00 82.38 609 GLY A C 1
ATOM 4543 O O . GLY A 1 609 ? -4.762 -17.420 2.299 1.00 82.38 609 GLY A O 1
ATOM 4544 N N . LYS A 1 610 ? -5.331 -18.899 3.867 1.00 85.31 610 LYS A N 1
ATOM 4545 C CA . LYS A 1 610 ? -4.187 -19.810 3.637 1.00 85.31 610 LYS A CA 1
ATOM 4546 C C . LYS A 1 610 ? -4.202 -20.515 2.277 1.00 85.31 610 LYS A C 1
ATOM 4548 O O . LYS A 1 610 ? -3.277 -21.258 1.970 1.00 85.31 610 LYS A O 1
ATOM 4553 N N . LEU A 1 611 ? -5.250 -20.298 1.488 1.00 83.69 611 LEU A N 1
ATOM 4554 C CA . LEU A 1 611 ? -5.410 -20.807 0.125 1.00 83.69 611 LEU A CA 1
ATOM 4555 C C . LEU A 1 611 ? -5.021 -19.767 -0.944 1.00 83.69 611 LEU A C 1
ATOM 4557 O O . LEU A 1 611 ? -5.129 -20.051 -2.136 1.00 83.69 611 LEU A O 1
ATOM 4561 N N . ALA A 1 612 ? -4.621 -18.555 -0.539 1.00 73.69 612 ALA A N 1
ATOM 4562 C CA . ALA A 1 612 ? -4.220 -17.498 -1.462 1.00 73.69 612 ALA A CA 1
ATOM 4563 C C . ALA A 1 612 ? -3.027 -17.936 -2.333 1.00 73.69 612 ALA A C 1
ATOM 4565 O O . ALA A 1 612 ? -2.128 -18.637 -1.871 1.00 73.69 612 ALA A O 1
ATOM 4566 N N . GLY A 1 613 ? -3.041 -17.553 -3.613 1.00 66.06 613 GLY A N 1
ATOM 4567 C CA . GLY A 1 613 ? -2.001 -17.915 -4.586 1.00 66.06 613 GLY A CA 1
ATOM 4568 C C . GLY A 1 613 ? -2.119 -19.326 -5.183 1.00 66.06 613 GLY A C 1
ATOM 4569 O O . GLY A 1 613 ? -1.354 -19.678 -6.080 1.00 66.06 613 GLY A O 1
ATOM 4570 N N . MET A 1 614 ? -3.086 -20.147 -4.755 1.00 73.56 614 MET A N 1
ATOM 4571 C CA . MET A 1 614 ? -3.306 -21.460 -5.368 1.00 73.56 614 MET A CA 1
ATOM 4572 C C . MET A 1 614 ? -3.989 -21.325 -6.738 1.00 73.56 614 MET A C 1
ATOM 4574 O O . MET A 1 614 ? -5.111 -20.843 -6.848 1.00 73.56 614 MET A O 1
ATOM 4578 N N . SER A 1 615 ? -3.342 -21.824 -7.794 1.00 67.00 615 SER A N 1
ATOM 4579 C CA . SER A 1 615 ? -3.883 -21.836 -9.167 1.00 67.00 615 SER A CA 1
ATOM 4580 C C . SER A 1 615 ? -4.791 -23.035 -9.473 1.00 67.00 615 SER A C 1
ATOM 4582 O O . SER A 1 615 ? -5.292 -23.186 -10.589 1.00 67.00 615 SER A O 1
ATOM 4584 N N . LYS A 1 616 ? -4.995 -23.926 -8.495 1.00 72.50 616 LYS A N 1
ATOM 4585 C CA . LYS A 1 616 ? -5.810 -25.137 -8.637 1.00 72.50 616 LYS A CA 1
ATOM 4586 C C . LYS A 1 616 ? -7.213 -24.906 -8.084 1.00 72.50 616 LYS A C 1
ATOM 4588 O O . LYS A 1 616 ? -7.385 -24.290 -7.042 1.00 72.50 616 LYS A O 1
ATOM 4593 N N . ALA A 1 617 ? -8.209 -25.508 -8.731 1.00 83.00 617 ALA A N 1
ATOM 4594 C CA . ALA A 1 617 ? -9.599 -25.486 -8.270 1.00 83.00 617 ALA A CA 1
ATOM 4595 C C . ALA A 1 617 ? -9.853 -26.337 -7.006 1.00 83.00 617 ALA A C 1
ATOM 4597 O O . ALA A 1 617 ? -10.970 -26.364 -6.496 1.00 83.00 617 ALA A O 1
ATOM 4598 N N . GLU A 1 618 ? -8.851 -27.066 -6.515 1.00 91.44 618 GLU A N 1
ATOM 4599 C CA . GLU A 1 618 ? -8.952 -27.952 -5.359 1.00 91.44 618 GLU A CA 1
ATOM 4600 C C . GLU A 1 618 ? -7.675 -27.848 -4.524 1.00 91.44 618 GLU A C 1
ATOM 4602 O O . GLU A 1 618 ? -6.570 -27.902 -5.070 1.00 91.44 618 GLU A O 1
ATOM 4607 N N . ALA A 1 619 ? -7.856 -27.713 -3.215 1.00 92.75 619 ALA A N 1
ATOM 4608 C CA . ALA A 1 619 ? -6.815 -27.682 -2.205 1.00 92.75 619 ALA A CA 1
ATOM 4609 C C . ALA A 1 619 ? -7.091 -28.754 -1.156 1.00 92.75 619 ALA A C 1
ATOM 4611 O O . ALA A 1 619 ? -8.243 -29.005 -0.770 1.00 92.75 619 ALA A O 1
ATOM 4612 N N . LYS A 1 620 ? -6.022 -29.370 -0.670 1.00 94.44 620 LYS A N 1
ATOM 4613 C CA . LYS A 1 620 ? -6.098 -30.390 0.363 1.00 94.44 620 LYS A CA 1
ATOM 4614 C C . LYS A 1 620 ? -5.600 -29.814 1.679 1.00 94.44 620 LYS A C 1
ATOM 4616 O O . LYS A 1 620 ? -4.516 -29.254 1.756 1.00 94.44 620 LYS A O 1
ATOM 4621 N N . VAL A 1 621 ? -6.391 -29.974 2.732 1.00 9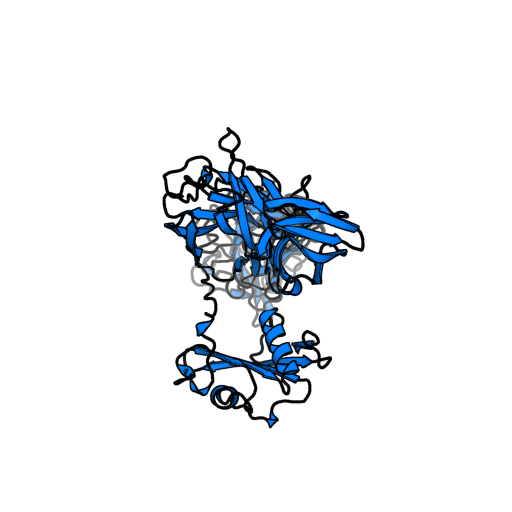5.00 621 VAL A N 1
ATOM 4622 C CA . VAL A 1 621 ? -6.034 -29.545 4.085 1.00 95.00 621 VAL A CA 1
ATOM 4623 C C . VAL A 1 621 ? -5.773 -30.787 4.922 1.00 95.00 621 VAL A C 1
ATOM 4625 O O . VAL A 1 621 ? -6.673 -31.595 5.146 1.00 95.00 621 VAL A O 1
ATOM 4628 N N . VAL A 1 622 ? -4.531 -30.961 5.365 1.00 96.38 622 VAL A N 1
ATOM 4629 C CA . VAL A 1 622 ? -4.102 -32.127 6.144 1.00 96.38 622 VAL A CA 1
ATOM 4630 C C . VAL A 1 622 ? -4.014 -31.734 7.611 1.00 96.38 622 VAL A C 1
ATOM 4632 O O . VAL A 1 622 ? -3.161 -30.937 7.998 1.00 96.38 622 VAL A O 1
ATOM 4635 N N . SER A 1 623 ? -4.882 -32.303 8.443 1.00 94.75 623 SER A N 1
ATOM 4636 C CA . SER A 1 623 ? -4.834 -32.131 9.895 1.00 94.75 623 SER A CA 1
ATOM 4637 C C . SER A 1 623 ? -3.605 -32.852 10.450 1.00 94.75 623 SER A C 1
ATOM 4639 O O . SER A 1 623 ? -3.537 -34.084 10.442 1.00 94.75 623 SER A O 1
ATOM 4641 N N . THR A 1 624 ? -2.629 -32.103 10.963 1.00 92.19 624 THR A N 1
ATOM 4642 C CA . THR A 1 624 ? -1.414 -32.688 11.559 1.00 92.19 624 THR A CA 1
ATOM 4643 C C . THR A 1 624 ? -1.703 -33.298 12.929 1.00 92.19 624 THR A C 1
ATOM 4645 O O . THR A 1 624 ? -1.077 -34.282 13.326 1.00 92.19 624 THR A O 1
ATOM 4648 N N . THR A 1 625 ? -2.709 -32.766 13.627 1.00 89.69 625 THR A N 1
ATOM 4649 C CA . THR A 1 625 ? -3.321 -33.377 14.808 1.00 89.69 625 THR A CA 1
ATOM 4650 C C . THR A 1 625 ? -4.843 -33.258 14.739 1.00 89.69 625 THR A C 1
ATOM 4652 O O . THR A 1 625 ? -5.383 -32.421 14.022 1.00 89.69 625 THR A O 1
ATOM 4655 N N . GLN A 1 626 ? -5.563 -34.066 15.520 1.00 92.62 626 GLN A N 1
ATOM 4656 C CA . GLN A 1 626 ? -7.022 -33.954 15.662 1.00 92.62 626 GLN A CA 1
ATOM 4657 C C . GLN A 1 626 ? -7.409 -32.837 16.653 1.00 92.62 626 GLN A C 1
ATOM 4659 O O . GLN A 1 626 ? -8.216 -33.034 17.561 1.00 92.62 626 GLN A O 1
ATOM 4664 N N . THR A 1 627 ? -6.821 -31.656 16.450 1.00 89.50 627 THR A N 1
ATOM 4665 C CA . THR A 1 627 ? -7.097 -30.405 17.164 1.00 89.50 627 THR A CA 1
ATOM 4666 C C . THR A 1 627 ? -7.352 -29.305 16.133 1.00 89.50 627 THR A C 1
ATOM 4668 O O . THR A 1 627 ? -6.718 -29.293 15.077 1.00 89.50 627 THR A O 1
ATOM 4671 N N . VAL A 1 628 ? -8.284 -28.395 16.425 1.00 85.81 628 VAL A N 1
ATOM 4672 C CA . VAL A 1 628 ? -8.548 -27.225 15.568 1.00 85.81 628 VAL A CA 1
ATOM 4673 C C . VAL A 1 628 ? -7.316 -26.305 15.559 1.00 85.81 628 VAL A C 1
ATOM 4675 O O . VAL A 1 628 ? -6.668 -26.170 16.598 1.00 85.81 628 VAL A O 1
ATOM 4678 N N . GLY A 1 629 ? -6.971 -25.725 14.408 1.00 83.44 629 GLY A N 1
ATOM 4679 C CA . GLY A 1 629 ? -5.802 -24.856 14.218 1.00 83.44 629 GLY A CA 1
ATOM 4680 C C . GLY A 1 629 ? -4.490 -25.585 13.900 1.00 83.44 629 GLY A C 1
ATOM 4681 O O . GLY A 1 629 ? -3.430 -24.969 13.858 1.00 83.44 629 GLY A O 1
ATOM 4682 N N . SER A 1 630 ? -4.523 -26.904 13.683 1.00 89.38 630 SER A N 1
ATOM 4683 C CA . SER A 1 630 ? -3.326 -27.737 13.487 1.00 89.38 630 SER A CA 1
ATOM 4684 C C . SER A 1 630 ? -3.371 -28.461 12.136 1.00 89.38 630 SER A C 1
ATOM 4686 O O . SER A 1 630 ? -3.786 -29.619 12.053 1.00 89.38 630 SER A O 1
ATOM 4688 N N . TYR A 1 631 ? -2.945 -27.782 11.063 1.00 95.44 631 TYR A N 1
ATOM 4689 C CA . TYR A 1 631 ? -3.018 -28.298 9.689 1.00 95.44 631 TYR A CA 1
ATOM 4690 C C . TYR A 1 631 ? -1.915 -27.766 8.756 1.00 95.44 631 TYR A C 1
ATOM 4692 O O . TYR A 1 631 ? -1.222 -26.803 9.076 1.00 95.44 631 TYR A O 1
ATOM 4700 N N . THR A 1 632 ? -1.777 -28.397 7.589 1.00 93.81 632 THR A N 1
ATOM 4701 C CA . THR A 1 632 ? -1.032 -27.896 6.420 1.00 93.81 632 THR A CA 1
ATOM 4702 C C . THR A 1 632 ? -1.946 -27.854 5.194 1.00 93.81 632 THR A C 1
ATOM 4704 O O . THR A 1 632 ? -2.937 -28.584 5.142 1.00 93.81 632 THR A O 1
ATOM 4707 N N . VAL A 1 633 ? -1.625 -27.002 4.220 1.00 91.31 633 VAL A N 1
ATOM 4708 C CA . VAL A 1 633 ? -2.346 -26.879 2.941 1.00 91.31 633 VAL A CA 1
ATOM 4709 C C . VAL A 1 633 ? -1.449 -27.406 1.817 1.00 91.31 633 VAL A C 1
ATOM 4711 O O . VAL A 1 633 ? -0.265 -27.071 1.787 1.00 91.31 633 VAL A O 1
ATOM 4714 N N . GLU A 1 634 ? -2.004 -28.230 0.927 1.00 89.31 634 GLU A N 1
ATOM 4715 C CA . GLU A 1 634 ? -1.342 -28.839 -0.243 1.00 89.31 634 GLU A CA 1
ATOM 4716 C C . GLU A 1 634 ? -2.094 -28.572 -1.555 1.00 89.31 634 GLU A C 1
ATOM 4718 O O . GLU A 1 634 ? -3.352 -28.620 -1.548 1.00 89.31 634 GLU A O 1
#

Secondary structure (DSSP, 8-state):
-EEEEEETTEEEEEEEEEEESGGG--EEEE-TTTSS-GGGTT--EEEE-TT-EEEEEEESS---GGG-BTTB-EEEEETTEEEEEEEE--STT--EEEE-SEEEEEETT-EEEETTEEEEEEEE-TTS-EEEEETTEEEEE-TT-EEEETTEEEEEEEEE--SS-GGG-EEEEEEESSSEEEE-TTSBPTTS-SSS-SEEEEEESTTT--S--B--SSS--BSSEEEEEE---B-SGGG---BTT-EEEPGGG-EEEEEEEESS-TTSEEEEEEEEEEEE--TTTSTT-SSEEEEEEE-SSTT-EEE-GGGSBSS-S-PPPEEESEEEEE-PPTT-TTS-TT-TT---EEEEEE-TTT--EEEEEEEPS---SSTT----EEE-STTS-TTSEEEEEE--TT-TTT-SEEEEEEEE-BTTTBTTS---EEEEEEEETTEEEEEBSSTTS--TTTEEEEPTTT--EEE-TT--S-EE-TT-PEEE-HHHHHTTTEEEEEEESS---EEEEEEETT-----SS---------GGG---GGG-S-GGGS-EEEES-TTT-HHHHHHH---GGG--TTEEEEEEEEETTEEEEEEEESSHHHHHHHHHHHHTTTTTT--SSEEEEEESSSSTT-EEE-

Foldseek 3Di:
DWDWDDAPNDIFIKDKDKFACAQNWHWDWDWCVRAVEVVSFLFIFTWGDFQRIKMKIFTQAFDQLQVAALVGFDWDCDLNDTKTWHHFDLDDFGKTKIFLFDKDKDFQQDWDAAPNWIKHFPFADPQLWTWIATNNFIDIAGAQGWDQTPQKIKGQRDWDADPVDRRRIITIIGIHNDRMDMFGFQAADRPADRVDHQKTKHWDDNNGTRGTWDDDRHDDIPHGMIMMTGRDTGRYVVSPGATACDWDADPPSFKTKHLHDKPFDPVQWWKKKWFFQQFDQLCLAPVVRRGATWTKIATPPAQFKWFALCQFPDDPDDDHIAGGGMKIKWWDFDPDPPPPVLDRPDLWIWIWGQHSPPRHIHTSHIRHDDDDPDPPHRQRMFGDFAACTDPQWTWDWDFDPVGLQPTQWIKIKIFGDDVPPQHQSFQIKIAIFTDDNGTTDFQPPDHLFFDQQRIWTGARPPRDIGGPRCPQGWTATQQGKIWHRNPVQRSRSMTMIIGGNGRMDTDTDMDRPDDDDDDPPDDPPPPPCDPVNDDALVVCPAQLPEEEEQQEDCVRHVCNCVFVVDDLVVADPQKWKWFWDHSHVYIYIYQYHNDPQNSQQSVVCVVVVVCPPDPDRMKMWGAPDSHHPRTDID

pLDDT: mean 88.88, std 13.02, range [36.5, 98.81]

Sequence (634 aa):
MDGTITFQGAEYDIEEFLEINQAGNKVSVDTSLTSSEDDYQTDVVLEVARDAIKYYYAFSEAIQVNKTTSSDPLSIKFLGKTLKITDVDDDTDGKFTAYVGSEYFMDSGDSVVVNGKTVKLVRVGSAGAIVVDVDGVTETISSGSTKTVNGVEIVNDETFYDSNNQAASSASLILGKDAQETYKDGDAYAGEDKDNPDWVWNVSNIQASTTSTTPSTTAEFTGPFFGIENDFIYNDDSDNPPKIGECIDLPNNYVSICLDSLTVSDDNYATYTFEYESSADLSQAIGTLTAAKTIQVKTPQTEGLVIKGSNLGRFNGTAKDIKTKEIWFYAAESNSAVAIDVGSNSTDLGVFYKDADDSKVKFAGLIFMNDSAGAGQARPIEINYDNSKDTDLQMFFDFADSGLVGSNSVDITLVPYHSTNLPDYNDNITMQFNLSSGSFNGLGATATSEEAAELVWTQPDSGTATNLGTKDEDHRTRYGIIIRDPKAHGSSDEVVIDIPGDQVEANVVVKGTTAKSTSSGGSVVVNPIPSSAAALSEEVTSASAQNLIVIGGPAVNPLANSVFGLTRGDFTPNEAMVKLADNGANVALLVAGYSAVDTRNAAEAVAAGKLAGMSKAEAKVVSTTQTVGSYTVE

Radius of gyration: 34.34 Å; chains: 1; bounding box: 70×67×100 Å